Protein AF-A0A2S4ICV4-F1 (afdb_monomer)

Nearest PDB structures (foldseek):
  8fjp-assembly1_A  TM=3.436E-01  e=1.333E-06  Aedes aegypti
  2fkj-assembly1_B  TM=2.609E-01  e=1.027E-02  Borreliella burgdorferi
  3cka-assembly1_A  TM=2.785E-01  e=6.615E-02  Borreliella burgdorferi
  5z1o-assembly1_B  TM=2.534E-01  e=5.664E-02  Borreliella burgdorferi

Organism: NCBI:txid129138

Mean predicted aligned error: 11.97 Å

Secondary structure (DSSP, 8-state):
---EEE--SSSEEEEES--SSEEEEE-HHHHHTT-EEEEEEEPP------------S------------EEEEEEE--TT---SS-EEEEEEEEEETTEE-TTPEEEEE--PPPPPPPPSSTT---TTTGGG--SS-TT---SSEE-TTT--EEEEEEEEEEESGGGTS-EEEEEEEEETT--STTSSSTTEEE---EEETTTTEEE-TTS-EEEPPHHHHHHHHTTPPEE-SS-EEEEEE-TT---SS---EEEEEEE-TTS-EEEEEPPEE--PPTTHHHHHHHHHHHHHHHHHHHHHHHHTSPP---SS-----S---S-------TTTHHHHHHHHHHHHHHHHHHHHHHHHHHHHHHHHHHHTS---EEEEEEEE-TTS-EEEEEEEEETTEEEEEEEEETTEEEEEEEEPPPPPS-S-PEEEEEEEESTTSTT-EEEEEEEETTEEEEEEEEETT--EEEEEEEEEEEETTTEEEEEEEEETTS-EEEEEEEEEEEPPPTTS--PPPEEEEEEEEEE-STTPPPEEEEEEE-SS-TT-TT-SS--SSGGGHHHHH-TT-EEEEEEE-TT--EEEEEEETT--EEEEEEE-TTS-EEEEEEEES-S-TTSTTTT-EEEEEEEEE----------

Foldseek 3Di:
DPFDFDPPDDQKTKTWDDDPAKDWDFDPVLVVQPKDWQDKAKDPFDPDPDDDDDDPDDDDDDDDDDGITIMMIGMDHDPPDADPDWAFGTWMAGDDPVDDRPDTDTDTDDDDADDFDFDQALQQDFQLPQVPDDPDDPLLDPDFDASFFFQWTKDKDWDDWDAFDVNPWDIATFMWIFGLSHTCQALQFGRIDGQFWKAWFLQCWIQHSSRDIDHQDPVNLVCLVVQHWDDDPFWIKHFDADPPQDDLQGSGTAWIWTQGPQRKIFIWGFAAEDQDFVVVVVLVVLLVVLVVQVVVVVVVLVVLADDLDDDDDDPPPDDDDDDDDDDDDPPPCSVVVNVVSRVVSCVCCVPVVCVRNVVSVVVSSSSSHRTGMTTTQWIGGSSGWIKGWHWYADSSHIYTQFIDTPPFTQKGKDWDDDDNRPQADWTKIKIWGRPPDPQIKIWIFTATSRHGQKIWIGRPVRHTDWMKGWDWGQANGSSIGTAWIAIPLGKIKGFDKDHQQADAAPQPPPGRGHIRTQKIWIDGDPPDRIKIKGKDWDCQHLQGHPQPDHDPDSVCQLVGSFQPAKIKMWIQIPQRWIWIWMAGSVRATAKIKIAGPQRKIKIKGWDADDRHPVDPRPSPTPDIDMDIDDHPDPPPPPD

Sequence (639 aa):
MPIFGDLSSGNQLIVYGGPSEPLFALSLQALAIRIRVLSISSLPEYRSKVFEWQRYEMDYHSVQVGVKTGIAIDLYVPDDVVFNEPFNIGRIGHVSSDSLWPSGRALTMSFLKEKLTIPDSPLCADYGNTYRSEVFDVSGQNTTGVDPRTGLFNAHYSLALLMGLDGKGPLCDLTLHYSALRANEAGLGDGWAFNFSSYETRSRLITLSTGQTIELTPADITNLRNNAVVNNRNCLISATFLAGKATQFTDGFKTLTLEFPSGAKEVLSLPAGDNEEPYAATVKSILTRLNEAKTQINAAKAQDKPERNSTAGIVFEVFAWAVWPFGVATTTKNSVSYSNAKDKWNERWAEKLPQLMEPIDKDIAFWQRESSQLLPTTITSAAGGSLQFKWERRKGQFLLTNVSSSNKTLLAGSYDEPADVDGNKVNTVTLNVWPGTDEAYNVTLHLQNYLLKSIERSEASGAPLQKVLYGYSGDPTLARVLTSIEESDGSLEVVFYERAAMNFPSGLVDKPPLPRVARHIVQPGADQASLITHWAYSSNNYLGANSTQEFSRLDDAAVKSGDAYEYDSTATETDCIVITRTWNGLHLQVKEQETAPSGVGKTTQWSFASADPALPLFGLVTRIDTTYQEPELAKESTK

Radius of gyration: 31.04 Å; Cα contacts (8 Å, |Δi|>4): 1306; chains: 1; bounding box: 92×81×94 Å

pLDDT: mean 78.13, std 19.19, range [21.31, 97.94]

Structure (mmCIF, N/CA/C/O backbone):
data_AF-A0A2S4ICV4-F1
#
_entry.id   AF-A0A2S4ICV4-F1
#
loop_
_atom_site.group_PDB
_atom_site.id
_atom_site.type_symbol
_atom_site.label_atom_id
_atom_site.label_alt_id
_atom_site.label_comp_id
_atom_site.label_asym_id
_atom_site.label_entity_id
_atom_site.label_seq_id
_atom_site.pdbx_PDB_ins_code
_atom_site.Cartn_x
_atom_site.Cartn_y
_atom_site.Cartn_z
_atom_site.occupancy
_atom_site.B_iso_or_equiv
_atom_site.auth_seq_id
_atom_site.auth_comp_id
_atom_site.auth_asym_id
_atom_site.auth_atom_id
_atom_site.pdbx_PDB_model_num
ATOM 1 N N . MET A 1 1 ? 13.782 -31.226 -36.258 1.00 33.09 1 MET A N 1
ATOM 2 C CA . MET A 1 1 ? 14.907 -30.793 -35.395 1.00 33.09 1 MET A CA 1
ATOM 3 C C . MET A 1 1 ? 14.699 -31.370 -34.001 1.00 33.09 1 MET A C 1
ATOM 5 O O . MET A 1 1 ? 13.551 -31.681 -33.692 1.00 33.09 1 MET A O 1
ATOM 9 N N . PRO A 1 2 ? 15.736 -31.576 -33.169 1.00 31.81 2 PRO A N 1
ATOM 10 C CA . PRO A 1 2 ? 15.496 -32.015 -31.805 1.00 31.81 2 PRO A CA 1
ATOM 11 C C . PRO A 1 2 ? 14.768 -30.888 -31.072 1.00 31.81 2 PRO A C 1
ATOM 13 O O . PRO A 1 2 ? 15.274 -29.772 -30.975 1.00 31.81 2 PRO A O 1
ATOM 16 N N . ILE A 1 3 ? 13.556 -31.189 -30.613 1.00 39.47 3 ILE A N 1
ATOM 17 C CA . ILE A 1 3 ? 12.795 -30.307 -29.738 1.00 39.47 3 ILE A CA 1
ATOM 18 C C . ILE A 1 3 ? 13.541 -30.286 -28.405 1.00 39.47 3 ILE A C 1
ATOM 20 O O . ILE A 1 3 ? 13.584 -31.302 -27.704 1.00 39.47 3 ILE A O 1
ATOM 24 N N . PHE A 1 4 ? 14.179 -29.166 -28.094 1.00 39.56 4 PHE A N 1
ATOM 25 C CA . PHE A 1 4 ? 14.732 -28.907 -26.772 1.00 39.56 4 PHE A CA 1
ATOM 26 C C . PHE A 1 4 ? 13.713 -28.032 -26.048 1.00 39.56 4 PHE A C 1
ATOM 28 O O . PHE A 1 4 ? 13.434 -26.919 -26.493 1.00 39.56 4 PHE A O 1
ATOM 35 N N . GLY A 1 5 ? 13.095 -28.592 -25.009 1.00 37.59 5 GLY A N 1
ATOM 36 C CA . GLY A 1 5 ? 12.413 -27.804 -23.996 1.00 37.59 5 GLY A CA 1
ATOM 37 C C . GLY A 1 5 ? 13.462 -27.473 -22.952 1.00 37.59 5 GLY A C 1
ATOM 38 O O . GLY A 1 5 ? 13.907 -28.391 -22.269 1.00 37.59 5 GLY A O 1
ATOM 39 N N . ASP A 1 6 ? 13.912 -26.226 -22.903 1.00 38.75 6 ASP A N 1
ATOM 40 C CA . ASP A 1 6 ? 14.817 -25.763 -21.853 1.00 38.75 6 ASP A CA 1
ATOM 41 C C . ASP A 1 6 ? 14.045 -24.736 -21.026 1.00 38.75 6 ASP A C 1
ATOM 43 O O . ASP A 1 6 ? 13.480 -23.786 -21.575 1.00 38.75 6 ASP A O 1
ATOM 47 N N . LEU A 1 7 ? 13.938 -24.971 -19.719 1.00 41.53 7 LEU A N 1
ATOM 48 C CA . LEU A 1 7 ? 13.326 -24.020 -18.796 1.00 41.53 7 LEU A CA 1
ATOM 49 C C . LEU A 1 7 ? 14.340 -22.900 -18.579 1.00 41.53 7 LEU A C 1
ATOM 51 O O . LEU A 1 7 ? 15.244 -23.021 -17.752 1.00 41.53 7 LEU A O 1
ATOM 55 N N . SER A 1 8 ? 14.200 -21.796 -19.306 1.00 33.31 8 SER A N 1
ATOM 56 C CA . SER A 1 8 ? 14.873 -20.559 -18.925 1.00 33.31 8 SER A CA 1
ATOM 57 C C . SER A 1 8 ? 14.176 -20.014 -17.675 1.00 33.31 8 SER A C 1
ATOM 59 O O . SER A 1 8 ? 13.219 -19.261 -17.786 1.00 33.31 8 SER A O 1
ATOM 61 N N . SER A 1 9 ? 14.602 -20.474 -16.494 1.00 38.47 9 SER A N 1
ATOM 62 C CA . SER A 1 9 ? 14.287 -19.916 -15.166 1.00 38.47 9 SER A CA 1
ATOM 63 C C . SER A 1 9 ? 12.861 -19.355 -14.980 1.00 38.47 9 SER A C 1
ATOM 65 O O . SER A 1 9 ? 12.624 -18.172 -15.212 1.00 38.47 9 SER A O 1
ATOM 67 N N . GLY A 1 10 ? 11.931 -20.166 -14.464 1.00 55.06 10 GLY A N 1
ATOM 68 C CA . GLY A 1 10 ? 10.618 -19.699 -13.995 1.00 55.06 10 GLY A CA 1
ATOM 69 C C . GLY A 1 10 ? 9.423 -20.319 -14.723 1.00 55.06 10 GLY A C 1
ATOM 70 O O . GLY A 1 10 ? 9.547 -21.337 -15.396 1.00 55.06 10 GLY A O 1
ATOM 71 N N . ASN A 1 11 ? 8.256 -19.693 -14.555 1.00 61.56 11 ASN A N 1
ATOM 72 C CA . ASN A 1 11 ? 6.924 -20.083 -15.049 1.00 61.56 11 ASN A CA 1
ATOM 73 C C . ASN A 1 11 ? 6.766 -20.086 -16.594 1.00 61.56 11 ASN A C 1
ATOM 75 O O . ASN A 1 11 ? 5.649 -20.016 -17.103 1.00 61.56 11 ASN A O 1
ATOM 79 N N . GLN A 1 12 ? 7.860 -20.136 -17.358 1.00 65.31 12 GLN A N 1
ATOM 80 C CA . GLN A 1 12 ? 7.856 -20.087 -18.819 1.00 65.31 12 GLN A CA 1
ATOM 81 C C . GLN A 1 12 ? 8.604 -21.289 -19.403 1.00 65.31 12 GLN A C 1
ATOM 83 O O . GLN A 1 12 ? 9.753 -21.565 -19.058 1.00 65.31 12 GLN A O 1
ATOM 88 N N . LEU A 1 13 ? 7.950 -21.995 -20.322 1.00 67.12 13 LEU A N 1
ATOM 89 C CA . LEU A 1 13 ? 8.511 -23.119 -21.058 1.00 67.12 13 LEU A CA 1
ATOM 90 C C . LEU A 1 13 ? 8.866 -22.677 -22.481 1.00 67.12 13 LEU A C 1
ATOM 92 O O . LEU A 1 13 ? 7.983 -22.300 -23.252 1.00 67.12 13 LEU A O 1
ATOM 96 N N . ILE A 1 14 ? 10.145 -22.769 -22.849 1.00 65.62 14 ILE A N 1
ATOM 97 C CA . ILE A 1 14 ? 10.605 -22.460 -24.206 1.00 65.62 14 ILE A CA 1
ATOM 98 C C . ILE A 1 14 ? 10.778 -23.750 -25.000 1.00 65.62 14 ILE A C 1
ATOM 100 O O . ILE A 1 14 ? 11.496 -24.656 -24.579 1.00 65.62 14 ILE A O 1
ATOM 104 N N . VAL A 1 15 ? 10.151 -23.819 -26.175 1.00 64.00 15 VAL A N 1
ATOM 105 C CA . VAL A 1 15 ? 10.207 -24.982 -27.062 1.00 64.00 15 VAL A CA 1
ATOM 106 C C . VAL A 1 15 ? 10.814 -24.595 -28.410 1.00 64.00 15 VAL A C 1
ATOM 108 O O . VAL A 1 15 ? 10.199 -23.888 -29.208 1.00 64.00 15 VAL A O 1
ATOM 111 N N . TYR A 1 16 ? 12.023 -25.090 -28.687 1.00 63.97 16 TYR A N 1
ATOM 112 C CA . TYR A 1 16 ? 12.745 -24.814 -29.935 1.00 63.97 16 TYR A CA 1
ATOM 113 C C . TYR A 1 16 ? 12.466 -25.846 -31.036 1.00 63.97 16 TYR A C 1
ATOM 115 O O . TYR A 1 16 ? 12.343 -27.040 -30.759 1.00 63.97 16 TYR A O 1
ATOM 123 N N . GLY A 1 17 ? 12.480 -25.404 -32.300 1.00 55.94 17 GLY A N 1
ATOM 124 C CA . GLY A 1 17 ? 12.509 -26.293 -33.470 1.00 55.94 17 GLY A CA 1
ATOM 125 C C . GLY A 1 17 ? 11.209 -27.067 -33.710 1.00 55.94 17 GLY A C 1
ATOM 126 O O . GLY A 1 17 ? 11.257 -28.211 -34.175 1.00 55.94 17 GLY A O 1
ATOM 127 N N . GLY A 1 18 ? 10.077 -26.459 -33.344 1.00 52.94 18 GLY A N 1
ATOM 128 C CA . GLY A 1 18 ? 8.736 -27.017 -33.486 1.00 52.94 18 GLY A CA 1
ATOM 129 C C . GLY A 1 18 ? 8.166 -26.960 -34.916 1.00 52.94 18 GLY A C 1
ATOM 130 O O . GLY A 1 18 ? 8.760 -26.341 -35.798 1.00 52.94 18 GLY A O 1
ATOM 131 N N . PRO A 1 19 ? 7.026 -27.631 -35.157 1.00 49.84 19 PRO A N 1
ATOM 132 C CA . PRO A 1 19 ? 6.242 -27.519 -36.397 1.00 49.84 19 PRO A CA 1
ATOM 133 C C . PRO A 1 19 ? 5.805 -26.067 -36.673 1.00 49.84 19 PRO A C 1
ATOM 135 O O . PRO A 1 19 ? 5.762 -25.256 -35.752 1.00 49.84 19 PRO A O 1
ATOM 138 N N . SER A 1 20 ? 5.421 -25.755 -37.917 1.00 51.78 20 SER A N 1
ATOM 139 C CA . SER A 1 20 ? 4.885 -24.434 -38.300 1.00 51.78 20 SER A CA 1
ATOM 140 C C . SER A 1 20 ? 3.611 -24.045 -37.535 1.00 51.78 20 SER A C 1
ATOM 142 O O . SER A 1 20 ? 3.359 -22.860 -37.360 1.00 51.78 20 SER A O 1
ATOM 144 N N . GLU A 1 21 ? 2.854 -25.034 -37.044 1.00 57.88 21 GLU A N 1
ATOM 145 C CA . GLU A 1 21 ? 1.652 -24.872 -36.215 1.00 57.88 21 GLU A CA 1
ATOM 146 C C . GLU A 1 21 ? 1.710 -25.832 -35.009 1.00 57.88 21 GLU A C 1
ATOM 148 O O . GLU A 1 21 ? 1.267 -26.987 -35.089 1.00 57.88 21 GLU A O 1
ATOM 153 N N . PRO A 1 22 ? 2.337 -25.423 -33.894 1.00 61.38 22 PRO A N 1
ATOM 154 C CA . PRO A 1 22 ? 2.427 -26.255 -32.703 1.00 61.38 22 PRO A CA 1
ATOM 155 C C . PRO A 1 22 ? 1.097 -26.277 -31.947 1.00 61.38 22 PRO A C 1
ATOM 157 O O . PRO A 1 22 ? 0.496 -25.237 -31.697 1.00 61.38 22 PRO A O 1
ATOM 160 N N . LEU A 1 23 ? 0.672 -27.468 -31.522 1.00 65.19 23 LEU A N 1
ATOM 161 C CA . LEU A 1 23 ? -0.484 -27.645 -30.644 1.00 65.19 23 LEU A CA 1
ATOM 162 C C . LEU A 1 23 ? -0.009 -28.173 -29.289 1.00 65.19 23 LEU A C 1
ATOM 164 O O . LEU A 1 23 ? 0.648 -29.213 -29.218 1.00 65.19 23 LEU A O 1
ATOM 168 N N . PHE A 1 24 ? -0.334 -27.454 -28.218 1.00 75.12 24 PHE A N 1
ATOM 169 C CA . PHE A 1 24 ? -0.009 -27.826 -26.844 1.00 75.12 24 PHE A CA 1
ATOM 170 C C . PHE A 1 24 ? -1.275 -28.231 -26.091 1.00 75.12 24 PHE A C 1
ATOM 172 O O . PHE A 1 24 ? -2.310 -27.584 -26.221 1.00 75.12 24 PHE A O 1
ATOM 179 N N . ALA A 1 25 ? -1.180 -29.289 -25.289 1.00 75.06 25 ALA A N 1
ATOM 180 C CA . ALA A 1 25 ? -2.233 -29.671 -24.358 1.00 75.06 25 ALA A CA 1
ATOM 181 C C . ALA A 1 25 ? -1.633 -30.025 -22.996 1.00 75.06 25 ALA A C 1
ATOM 183 O O . ALA A 1 25 ? -0.670 -30.798 -22.914 1.00 75.06 25 ALA A O 1
ATOM 184 N N . LEU A 1 26 ? -2.235 -29.487 -21.934 1.00 82.25 26 LEU A N 1
ATOM 185 C CA . LEU A 1 26 ? -1.920 -29.872 -20.562 1.00 82.25 26 LEU A CA 1
ATOM 186 C C . LEU A 1 26 ? -2.296 -31.337 -20.313 1.00 82.25 26 LEU A C 1
ATOM 188 O O . LEU A 1 26 ? -3.261 -31.864 -20.869 1.00 82.25 26 LEU A O 1
ATOM 192 N N . SER A 1 27 ? -1.526 -32.007 -19.460 1.00 84.12 27 SER A N 1
ATOM 193 C CA . SER A 1 27 ? -1.881 -33.333 -18.966 1.00 84.12 27 SER A CA 1
ATOM 194 C C . SER A 1 27 ? -3.074 -33.224 -18.008 1.00 84.12 27 SER A C 1
ATOM 196 O O . SER A 1 27 ? -3.246 -32.220 -17.317 1.00 84.12 27 SER A O 1
ATOM 198 N N . LEU A 1 28 ? -3.888 -34.282 -17.908 1.00 83.81 28 LEU A N 1
ATOM 199 C CA . LEU A 1 28 ? -4.980 -34.326 -16.921 1.00 83.81 28 LEU A CA 1
ATOM 200 C C . LEU A 1 28 ? -4.462 -34.168 -15.482 1.00 83.81 28 LEU A C 1
ATOM 202 O O . LEU A 1 28 ? -5.154 -33.617 -14.636 1.00 83.81 28 LEU A O 1
ATOM 206 N N . GLN A 1 29 ? -3.234 -34.621 -15.217 1.00 86.81 29 GLN A N 1
ATOM 207 C CA . GLN A 1 29 ? -2.574 -34.466 -13.922 1.00 86.81 29 GLN A CA 1
ATOM 208 C C . GLN A 1 29 ? -2.231 -33.000 -13.643 1.00 86.81 29 GLN A C 1
ATOM 210 O O . GLN A 1 29 ? -2.453 -32.543 -12.529 1.00 86.81 29 GLN A O 1
ATOM 215 N N . ALA A 1 30 ? -1.730 -32.266 -14.643 1.00 83.62 30 ALA A N 1
ATOM 216 C CA . ALA A 1 30 ? -1.435 -30.838 -14.534 1.00 83.62 30 ALA A CA 1
ATOM 217 C C . ALA A 1 30 ? -2.708 -30.022 -14.264 1.00 83.62 30 ALA A C 1
ATOM 219 O O . ALA A 1 30 ? -2.727 -29.186 -13.363 1.00 83.62 30 ALA A O 1
ATOM 220 N N . LEU A 1 31 ? -3.793 -30.328 -14.983 1.00 84.25 31 LEU A N 1
ATOM 221 C CA . LEU A 1 31 ? -5.103 -29.708 -14.763 1.00 84.25 31 LEU A CA 1
ATOM 222 C C . LEU A 1 31 ? -5.652 -30.009 -13.360 1.00 84.25 31 LEU A C 1
ATOM 224 O O . LEU A 1 31 ? -6.159 -29.112 -12.693 1.00 84.25 31 LEU A O 1
ATOM 228 N N . ALA A 1 32 ? -5.511 -31.252 -12.884 1.00 85.88 32 ALA A N 1
ATOM 229 C CA . ALA A 1 32 ? -5.991 -31.665 -11.563 1.00 85.88 32 ALA A CA 1
ATOM 230 C C . ALA A 1 32 ? -5.298 -30.932 -10.401 1.00 85.88 32 ALA A C 1
ATOM 232 O O . ALA A 1 32 ? -5.892 -30.782 -9.337 1.00 85.88 32 ALA A O 1
ATOM 233 N N . ILE A 1 33 ? -4.068 -30.451 -10.604 1.00 87.12 33 ILE A N 1
ATOM 234 C CA . ILE A 1 33 ? -3.326 -29.629 -9.635 1.00 87.12 33 ILE A CA 1
ATOM 235 C C . ILE A 1 33 ? -3.359 -28.133 -9.987 1.00 87.12 33 ILE A C 1
ATOM 237 O O . ILE A 1 33 ? -2.507 -27.376 -9.534 1.00 87.12 33 ILE A O 1
ATOM 241 N N . ARG A 1 34 ? -4.351 -27.707 -10.782 1.00 88.88 34 ARG A N 1
ATOM 242 C CA . ARG A 1 34 ? -4.640 -26.305 -11.133 1.00 88.88 34 ARG A CA 1
ATOM 243 C C . ARG A 1 34 ? -3.537 -25.580 -11.922 1.00 88.88 34 ARG A C 1
ATOM 245 O O . ARG A 1 34 ? -3.494 -24.353 -11.914 1.00 88.88 34 ARG A O 1
ATOM 252 N N . ILE A 1 35 ? -2.676 -26.295 -12.652 1.00 86.38 35 ILE A N 1
ATOM 253 C CA . ILE A 1 35 ? -1.784 -25.648 -13.631 1.00 86.38 35 ILE A CA 1
ATOM 254 C C . ILE A 1 35 ? -2.624 -25.119 -14.791 1.00 86.38 35 ILE A C 1
ATOM 256 O O . ILE A 1 35 ? -3.477 -25.836 -15.319 1.00 86.38 35 ILE A O 1
ATOM 260 N N . ARG A 1 36 ? -2.347 -23.887 -15.223 1.00 86.12 36 ARG A N 1
ATOM 261 C CA . ARG A 1 36 ? -3.052 -23.243 -16.341 1.00 86.12 36 ARG A CA 1
ATOM 262 C C . ARG A 1 36 ? -2.079 -22.711 -17.380 1.00 86.12 36 ARG A C 1
ATOM 264 O O . ARG A 1 36 ? -0.957 -22.335 -17.051 1.00 86.12 36 ARG A O 1
ATOM 271 N N . VAL A 1 37 ? -2.515 -22.672 -18.636 1.00 83.56 37 VAL A N 1
ATOM 272 C CA . VAL A 1 37 ? -1.793 -21.964 -19.701 1.00 83.56 37 VAL A CA 1
ATOM 273 C C . VAL A 1 37 ? -2.223 -20.510 -19.669 1.00 83.56 37 VAL A C 1
ATOM 275 O O . VAL A 1 37 ? -3.411 -20.227 -19.786 1.00 83.56 37 VAL A O 1
ATOM 278 N N . LEU A 1 38 ? -1.264 -19.605 -19.506 1.00 80.19 38 LEU A N 1
ATOM 279 C CA . LEU A 1 38 ? -1.507 -18.165 -19.472 1.00 80.19 38 LEU A CA 1
ATOM 280 C C . LEU A 1 38 ? -1.457 -17.566 -20.875 1.00 80.19 38 LEU A C 1
ATOM 282 O O . LEU A 1 38 ? -2.344 -16.806 -21.265 1.00 80.19 38 LEU A O 1
ATOM 286 N N . SER A 1 39 ? -0.418 -17.928 -21.630 1.00 74.25 39 SER A N 1
ATOM 287 C CA . SER A 1 39 ? -0.190 -17.459 -22.993 1.00 74.25 39 SER A CA 1
ATOM 288 C C . SER A 1 39 ? 0.642 -18.464 -23.796 1.00 74.25 39 SER A C 1
ATOM 290 O O . SER A 1 39 ? 1.400 -19.259 -23.230 1.00 74.25 39 SER A O 1
ATOM 292 N N . ILE A 1 40 ? 0.512 -18.413 -25.123 1.00 71.69 40 ILE A N 1
ATOM 293 C CA . ILE A 1 40 ? 1.417 -19.075 -26.067 1.00 71.69 40 ILE A CA 1
ATOM 294 C C . ILE A 1 40 ? 1.833 -18.024 -27.094 1.00 71.69 40 ILE A C 1
ATOM 296 O O . ILE A 1 40 ? 0.977 -17.426 -27.743 1.00 71.69 40 ILE A O 1
ATOM 300 N N . SER A 1 41 ? 3.135 -17.800 -27.251 1.00 65.75 41 SER A N 1
ATOM 301 C CA . SER A 1 41 ? 3.683 -16.805 -28.178 1.00 65.75 41 SER A CA 1
ATOM 302 C C . SER A 1 41 ? 4.798 -17.388 -29.045 1.00 65.75 41 SER A C 1
ATOM 304 O O . SER A 1 41 ? 5.518 -18.304 -28.640 1.00 65.75 41 SER A O 1
ATOM 306 N N . SER A 1 42 ? 4.947 -16.872 -30.266 1.00 62.69 42 SER A N 1
ATOM 307 C CA . SER A 1 42 ? 6.099 -17.179 -31.119 1.00 62.69 42 SER A CA 1
ATOM 308 C C . SER A 1 42 ? 7.331 -16.425 -30.625 1.00 62.69 42 SER A C 1
ATOM 310 O O . SER A 1 42 ? 7.259 -15.220 -30.389 1.00 62.69 42 SER A O 1
ATOM 312 N N . LEU A 1 43 ? 8.477 -17.098 -30.530 1.00 58.06 43 LEU A N 1
ATOM 313 C CA . LEU A 1 43 ? 9.744 -16.423 -30.253 1.00 58.06 43 LEU A CA 1
ATOM 314 C C . LEU A 1 43 ? 10.160 -15.586 -31.478 1.00 58.06 43 LEU A C 1
ATOM 316 O O . LEU A 1 43 ? 10.144 -16.122 -32.592 1.00 58.06 43 LEU A O 1
ATOM 320 N N . PRO A 1 44 ? 10.573 -14.314 -31.308 1.00 46.16 44 PRO A N 1
ATOM 321 C CA . PRO A 1 44 ? 11.185 -13.542 -32.388 1.00 46.16 44 PRO A CA 1
ATOM 322 C C . PRO A 1 44 ? 12.442 -14.239 -32.936 1.00 46.16 44 PRO A C 1
ATOM 324 O O . PRO A 1 44 ? 13.078 -15.021 -32.224 1.00 46.16 44 PRO A O 1
ATOM 327 N N . GLU A 1 45 ? 12.850 -13.919 -34.172 1.00 41.00 45 GLU A N 1
ATOM 328 C CA . GLU A 1 45 ? 14.162 -14.306 -34.714 1.00 41.00 45 GLU A CA 1
ATOM 329 C C . GLU A 1 45 ? 15.285 -13.805 -33.786 1.00 41.00 45 GLU A C 1
ATOM 331 O O . GLU A 1 45 ? 15.731 -12.661 -33.862 1.00 41.00 45 GLU A O 1
ATOM 336 N N . TYR A 1 46 ? 15.757 -14.662 -32.881 1.00 36.78 46 TYR A N 1
ATOM 337 C CA . TYR A 1 46 ? 16.830 -14.326 -31.952 1.00 36.78 46 TYR A CA 1
ATOM 338 C C . TYR A 1 46 ? 18.160 -14.222 -32.720 1.00 36.78 46 TYR A C 1
ATOM 340 O O . TYR A 1 46 ? 18.882 -15.205 -32.898 1.00 36.78 46 TYR A O 1
ATOM 348 N N . ARG A 1 47 ? 18.528 -13.014 -33.169 1.00 28.08 47 ARG A N 1
ATOM 349 C CA . ARG A 1 47 ? 19.941 -12.667 -33.378 1.00 28.08 47 ARG A CA 1
ATOM 350 C C . ARG A 1 47 ? 20.536 -12.365 -32.008 1.00 28.08 47 ARG A C 1
ATOM 352 O O . ARG A 1 47 ? 20.217 -11.354 -31.398 1.00 28.08 47 ARG A O 1
ATOM 359 N N . SER A 1 48 ? 21.366 -13.285 -31.529 1.00 26.28 48 SER A N 1
ATOM 360 C CA . SER A 1 48 ? 22.150 -13.230 -30.291 1.00 26.28 48 SER A CA 1
ATOM 361 C C . SER A 1 48 ? 22.449 -11.814 -29.755 1.00 26.28 48 SER A C 1
ATOM 363 O O . SER A 1 48 ? 23.427 -11.180 -30.153 1.00 26.28 48 SER A O 1
ATOM 365 N N . LYS A 1 49 ? 21.668 -11.365 -28.773 1.00 23.58 49 LYS A N 1
ATOM 366 C CA . LYS A 1 49 ? 22.160 -10.571 -27.643 1.00 23.58 49 LYS A CA 1
ATOM 367 C C . LYS A 1 49 ? 21.715 -11.303 -26.386 1.00 23.58 49 LYS A C 1
ATOM 369 O O . LYS A 1 49 ? 20.584 -11.177 -25.934 1.00 23.58 49 LYS A O 1
ATOM 374 N N . VAL A 1 50 ? 22.590 -12.190 -25.929 1.00 27.67 50 VAL A N 1
ATOM 375 C CA . VAL A 1 50 ? 22.448 -12.894 -24.657 1.00 27.67 50 VAL A CA 1
ATOM 376 C C . VAL A 1 50 ? 22.501 -11.837 -23.557 1.00 27.67 50 VAL A C 1
ATOM 378 O O . VAL A 1 50 ? 23.466 -11.081 -23.485 1.00 27.67 50 VAL A O 1
ATOM 381 N N . PHE A 1 51 ? 21.450 -11.771 -22.742 1.00 28.02 51 PHE A N 1
ATOM 382 C CA . PHE A 1 51 ? 21.488 -11.107 -21.447 1.00 28.02 51 PHE A CA 1
ATOM 383 C C . PHE A 1 51 ? 22.464 -11.889 -20.559 1.00 28.02 51 PHE A C 1
ATOM 385 O O . PHE A 1 51 ? 22.222 -13.055 -20.242 1.00 28.02 51 PHE A O 1
ATOM 392 N N . GLU A 1 52 ? 23.590 -11.270 -20.208 1.00 22.84 52 GLU A N 1
ATOM 393 C CA . GLU A 1 52 ? 24.483 -11.759 -19.160 1.00 22.84 52 GLU A CA 1
ATOM 394 C C . GLU A 1 52 ? 23.764 -11.639 -17.812 1.00 22.84 52 GLU A C 1
ATOM 396 O O . GLU A 1 52 ? 23.738 -10.575 -17.203 1.00 22.84 52 GLU A O 1
ATOM 401 N N . TRP A 1 53 ? 23.190 -12.737 -17.322 1.00 28.05 53 TRP A N 1
ATOM 402 C CA . TRP A 1 53 ? 22.987 -12.904 -15.887 1.00 28.05 53 TRP A CA 1
ATOM 403 C C . TRP A 1 53 ? 24.196 -13.656 -15.341 1.00 28.05 53 TRP A C 1
ATOM 405 O O . TRP A 1 53 ? 24.413 -14.827 -15.659 1.00 28.05 53 TRP A O 1
ATOM 415 N N . GLN A 1 54 ? 25.014 -12.954 -14.554 1.00 23.36 54 GLN A N 1
ATOM 416 C CA . GLN A 1 54 ? 26.153 -13.524 -13.843 1.00 23.36 54 GLN A CA 1
ATOM 417 C C . GLN A 1 54 ? 25.671 -14.648 -12.918 1.00 23.36 54 GLN A C 1
ATOM 419 O O . GLN A 1 54 ? 25.072 -14.410 -11.872 1.00 23.36 54 GLN A O 1
ATOM 424 N N . ARG A 1 55 ? 25.957 -15.892 -13.307 1.00 25.80 55 ARG A N 1
ATOM 425 C CA . ARG A 1 55 ? 25.912 -17.056 -12.426 1.00 25.80 55 ARG A CA 1
ATOM 426 C C . ARG A 1 55 ? 27.343 -17.327 -11.982 1.00 25.80 55 ARG A C 1
ATOM 428 O O . ARG A 1 55 ? 28.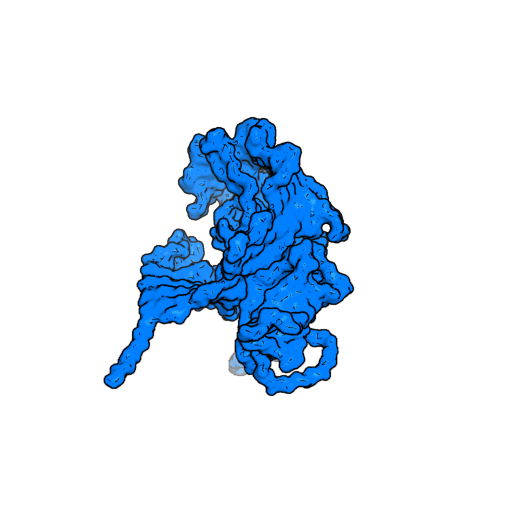200 -17.622 -12.814 1.00 25.80 55 ARG A O 1
ATOM 435 N N . TYR A 1 56 ? 27.602 -17.200 -10.685 1.00 25.78 56 TYR A N 1
ATOM 436 C CA . TYR A 1 56 ? 28.806 -17.766 -10.091 1.00 25.78 56 TYR A CA 1
ATOM 437 C C . TYR A 1 56 ? 28.813 -19.284 -10.354 1.00 25.78 56 TYR A C 1
ATOM 439 O O . TYR A 1 56 ? 27.849 -19.969 -10.028 1.00 25.78 56 TYR A O 1
ATOM 447 N N . GLU A 1 57 ? 29.905 -19.738 -10.977 1.00 27.41 57 GLU A N 1
ATOM 448 C CA . GLU A 1 57 ? 30.418 -21.114 -11.082 1.00 27.41 57 GLU A CA 1
ATOM 449 C C . GLU A 1 57 ? 29.522 -22.186 -11.749 1.00 27.41 57 GLU A C 1
ATOM 451 O O . GLU A 1 57 ? 28.655 -22.789 -11.127 1.00 27.41 57 GLU A O 1
ATOM 456 N N . MET A 1 58 ? 29.794 -22.492 -13.027 1.00 22.23 58 MET A N 1
ATOM 457 C CA . MET A 1 58 ? 30.469 -23.727 -13.499 1.00 22.23 58 MET A CA 1
ATOM 458 C C . MET A 1 58 ? 30.214 -23.978 -15.004 1.00 22.23 58 MET A C 1
ATOM 460 O O . MET A 1 58 ? 29.084 -23.938 -15.480 1.00 22.23 58 MET A O 1
ATOM 464 N N . ASP A 1 59 ? 31.318 -24.255 -15.705 1.00 22.77 59 ASP A N 1
ATOM 465 C CA . ASP A 1 59 ? 31.519 -24.979 -16.969 1.00 22.77 59 ASP A CA 1
ATOM 466 C C . ASP A 1 59 ? 30.795 -24.568 -18.271 1.00 22.77 59 ASP A C 1
ATOM 468 O O . ASP A 1 59 ? 29.631 -24.852 -18.545 1.00 22.77 59 ASP A O 1
ATOM 472 N N . TYR A 1 60 ? 31.612 -23.984 -19.156 1.00 21.67 60 TYR A N 1
ATOM 473 C CA . TYR A 1 60 ? 31.344 -23.646 -20.552 1.00 21.67 60 TYR A CA 1
ATOM 474 C C . TYR A 1 60 ? 31.140 -24.879 -21.435 1.00 21.67 60 TYR A C 1
ATOM 476 O O . TYR A 1 60 ? 32.039 -25.712 -21.529 1.00 21.67 60 TYR A O 1
ATOM 484 N N . HIS A 1 61 ? 30.063 -24.903 -22.224 1.00 21.88 61 HIS A N 1
ATOM 485 C CA . HIS A 1 61 ? 30.038 -25.535 -23.549 1.00 21.88 61 HIS A CA 1
ATOM 486 C C . HIS A 1 61 ? 29.539 -24.513 -24.584 1.00 21.88 61 HIS A C 1
ATOM 488 O O . HIS A 1 61 ? 28.554 -23.807 -24.372 1.00 21.88 61 HIS A O 1
ATOM 494 N N . SER A 1 62 ? 30.267 -24.399 -25.694 1.00 21.31 62 SER A N 1
ATOM 495 C CA . SER A 1 62 ? 30.012 -23.459 -26.786 1.00 21.31 62 SER A CA 1
ATOM 496 C C . SER A 1 62 ? 28.724 -23.800 -27.546 1.00 21.31 62 SER A C 1
ATOM 498 O O . SER A 1 62 ? 28.488 -24.949 -27.917 1.00 21.31 62 SER A O 1
ATOM 500 N N . VAL A 1 63 ? 27.889 -22.792 -27.821 1.00 23.34 63 VAL A N 1
ATOM 501 C CA . VAL A 1 63 ? 26.661 -22.945 -28.617 1.00 23.34 63 VAL A CA 1
ATOM 502 C C . VAL A 1 63 ? 26.881 -22.343 -30.004 1.00 23.34 63 VAL A C 1
ATOM 504 O O . VAL A 1 63 ? 27.162 -21.154 -30.143 1.00 23.34 63 VAL A O 1
ATOM 507 N N . GLN A 1 64 ? 26.756 -23.176 -31.041 1.00 23.92 64 GLN A N 1
ATOM 508 C CA . GLN A 1 64 ? 26.728 -22.727 -32.433 1.00 23.92 64 GLN A CA 1
ATOM 509 C C . GLN A 1 64 ? 25.513 -21.825 -32.694 1.00 23.92 64 GLN A C 1
ATOM 511 O O . GLN A 1 64 ? 24.376 -22.172 -32.368 1.00 23.92 64 GLN A O 1
ATOM 516 N N . VAL A 1 65 ? 25.770 -20.677 -33.323 1.00 28.31 65 VAL A N 1
ATOM 517 C CA . VAL A 1 65 ? 24.771 -19.679 -33.718 1.00 28.31 65 VAL A CA 1
ATOM 518 C C . VAL A 1 65 ? 24.046 -20.165 -34.976 1.00 28.31 65 VAL A C 1
ATOM 520 O O . VAL A 1 65 ? 24.572 -20.078 -36.083 1.00 28.31 65 VAL A O 1
ATOM 523 N N . GLY A 1 66 ? 22.834 -20.687 -34.798 1.00 32.72 66 GLY A N 1
ATOM 524 C CA . GLY A 1 66 ? 21.869 -20.953 -35.864 1.00 32.72 66 GLY A CA 1
ATOM 525 C C . GLY A 1 66 ? 20.517 -20.348 -35.490 1.00 32.72 66 GLY A C 1
ATOM 526 O O . GLY A 1 66 ? 20.129 -20.397 -34.324 1.00 32.72 66 GLY A O 1
ATOM 527 N N . VAL A 1 67 ? 19.818 -19.758 -36.461 1.00 39.59 67 VAL A N 1
ATOM 528 C CA . VAL A 1 67 ? 18.479 -19.168 -36.289 1.00 39.59 67 VAL A CA 1
ATOM 529 C C . VAL A 1 67 ? 17.522 -20.258 -35.793 1.00 39.59 67 VAL A C 1
ATOM 531 O O . VAL A 1 67 ? 17.292 -21.239 -36.500 1.00 39.59 67 VAL A O 1
ATOM 534 N N . LYS A 1 68 ? 16.996 -20.130 -34.570 1.00 49.62 68 LYS A N 1
ATOM 535 C CA . LYS A 1 68 ? 16.006 -21.066 -34.016 1.00 49.62 68 LYS A CA 1
ATOM 536 C C . LYS A 1 68 ? 14.637 -20.391 -33.980 1.00 49.62 68 LYS A C 1
ATOM 538 O O . LYS A 1 68 ? 14.451 -19.442 -33.229 1.00 49.62 68 LYS A O 1
ATOM 543 N N . THR A 1 69 ? 13.685 -20.903 -34.754 1.00 55.00 69 THR A N 1
ATOM 544 C CA . THR A 1 69 ? 12.254 -20.642 -34.551 1.00 55.00 69 THR A CA 1
ATOM 545 C C . THR A 1 69 ? 11.745 -21.499 -33.383 1.00 55.00 69 THR A C 1
ATOM 547 O O . THR A 1 69 ? 12.209 -22.628 -33.172 1.00 55.00 69 THR A O 1
ATOM 550 N N . GLY A 1 70 ? 10.823 -20.968 -32.579 1.00 63.03 70 GLY A N 1
ATOM 551 C CA . GLY A 1 70 ? 10.285 -21.654 -31.402 1.00 63.03 70 GLY A CA 1
ATOM 552 C C . GLY A 1 70 ? 9.053 -20.961 -30.826 1.00 63.03 70 GLY A C 1
ATOM 553 O O . GLY A 1 70 ? 8.656 -19.900 -31.305 1.00 63.03 70 GLY A O 1
ATOM 554 N N . ILE A 1 71 ? 8.462 -21.570 -29.800 1.00 64.50 71 ILE A N 1
ATOM 555 C CA . ILE A 1 71 ? 7.353 -20.993 -29.032 1.00 64.50 71 ILE A CA 1
ATOM 556 C C . ILE A 1 71 ? 7.730 -20.847 -27.560 1.00 64.50 71 ILE A C 1
ATOM 558 O O . ILE A 1 71 ? 8.482 -21.666 -27.025 1.00 64.50 71 ILE A O 1
ATOM 562 N N . ALA A 1 72 ? 7.182 -19.826 -26.913 1.00 70.75 72 ALA A N 1
ATOM 563 C CA . ALA A 1 72 ? 7.170 -19.675 -25.467 1.00 70.75 72 ALA A CA 1
ATOM 564 C C . ALA A 1 72 ? 5.754 -19.958 -24.950 1.00 70.75 72 ALA A C 1
ATOM 566 O O . ALA A 1 72 ? 4.775 -19.441 -25.489 1.00 70.75 72 ALA A O 1
ATOM 567 N N . ILE A 1 73 ? 5.653 -20.797 -23.921 1.00 73.12 73 ILE A N 1
ATOM 568 C CA . ILE A 1 73 ? 4.403 -21.120 -23.231 1.00 73.12 73 ILE A CA 1
ATOM 569 C C . ILE A 1 73 ? 4.535 -20.609 -21.802 1.00 73.12 73 ILE A C 1
ATOM 571 O O . ILE A 1 73 ? 5.365 -21.110 -21.043 1.00 73.12 73 ILE A O 1
ATOM 575 N N . ASP A 1 74 ? 3.718 -19.631 -21.431 1.00 75.44 74 ASP A N 1
ATOM 576 C CA . ASP A 1 74 ? 3.636 -19.174 -20.048 1.00 75.44 74 ASP A CA 1
ATOM 577 C C . ASP A 1 74 ? 2.627 -20.029 -19.288 1.00 75.44 74 ASP A C 1
ATOM 579 O O . ASP A 1 74 ? 1.495 -20.236 -19.737 1.00 75.44 74 ASP A O 1
ATOM 583 N N . LEU A 1 75 ? 3.036 -20.522 -18.126 1.00 80.75 75 LEU A N 1
ATOM 584 C CA . LEU A 1 75 ? 2.235 -21.387 -17.275 1.00 80.75 75 LEU A CA 1
ATOM 585 C C . LEU A 1 75 ? 2.011 -20.728 -15.920 1.00 80.75 75 LEU A C 1
ATOM 587 O O . LEU A 1 75 ? 2.929 -20.186 -15.311 1.00 80.75 75 LEU A O 1
ATOM 591 N N . TYR A 1 76 ? 0.795 -20.842 -15.407 1.00 85.94 76 TYR A N 1
ATOM 592 C CA . TYR A 1 76 ? 0.529 -20.627 -13.997 1.00 85.94 76 TYR A CA 1
ATOM 593 C C . TYR A 1 76 ? 0.719 -21.940 -13.249 1.00 85.94 76 TYR A C 1
ATOM 595 O O . TYR A 1 76 ? 0.119 -22.954 -13.610 1.00 85.94 76 TYR A O 1
ATOM 603 N N . VAL A 1 77 ? 1.538 -21.904 -12.201 1.00 84.62 77 VAL A N 1
ATOM 604 C CA . VAL A 1 77 ? 1.717 -23.005 -11.255 1.00 84.62 77 VAL A CA 1
ATOM 605 C C . VAL A 1 77 ? 1.344 -22.474 -9.871 1.00 84.62 77 VAL A C 1
ATOM 607 O O . VAL A 1 77 ? 2.000 -21.535 -9.411 1.00 84.62 77 VAL A O 1
ATOM 610 N N . PRO A 1 78 ? 0.317 -23.038 -9.212 1.00 85.31 78 PRO A N 1
ATOM 611 C CA . PRO A 1 78 ? -0.083 -22.596 -7.884 1.00 85.31 78 PRO A CA 1
ATOM 612 C C . PRO A 1 78 ? 1.035 -22.725 -6.848 1.00 85.31 78 PRO A C 1
ATOM 614 O O . PRO A 1 78 ? 1.869 -23.628 -6.895 1.00 85.31 78 PRO A O 1
ATOM 617 N N . ASP A 1 79 ? 1.013 -21.832 -5.866 1.00 79.75 79 ASP A N 1
ATOM 618 C CA . ASP A 1 79 ? 2.034 -21.723 -4.823 1.00 79.75 79 ASP A CA 1
ATOM 619 C C . ASP A 1 79 ? 2.183 -22.948 -3.921 1.00 79.75 79 ASP A C 1
ATOM 621 O O . ASP A 1 79 ? 3.263 -23.190 -3.386 1.00 79.75 79 ASP A O 1
ATOM 625 N N . ASP A 1 80 ? 1.092 -23.673 -3.717 1.00 78.62 80 ASP A N 1
ATOM 626 C CA . ASP A 1 80 ? 1.000 -24.883 -2.905 1.00 78.62 80 ASP A CA 1
ATOM 627 C C . ASP A 1 80 ? 1.451 -26.145 -3.658 1.00 78.62 80 ASP A C 1
ATOM 629 O O . ASP A 1 80 ? 1.551 -27.218 -3.063 1.00 78.62 80 ASP A O 1
ATOM 633 N N . VAL A 1 81 ? 1.764 -26.030 -4.953 1.00 80.56 81 VAL A N 1
ATOM 634 C CA . VAL A 1 81 ? 2.250 -27.138 -5.778 1.00 80.56 81 VAL A CA 1
ATOM 635 C C . VAL A 1 81 ? 3.780 -27.169 -5.769 1.00 80.56 81 VAL A C 1
ATOM 637 O O . VAL A 1 81 ? 4.449 -26.227 -6.191 1.00 80.56 81 VAL A O 1
ATOM 640 N N . VAL A 1 82 ? 4.349 -28.295 -5.327 1.00 76.06 82 VAL A N 1
ATOM 641 C CA . VAL A 1 82 ? 5.800 -28.539 -5.297 1.00 76.06 82 VAL A CA 1
ATOM 642 C C . VAL A 1 82 ? 6.122 -29.836 -6.034 1.00 76.06 82 VAL A C 1
ATOM 644 O O . VAL A 1 82 ? 5.494 -30.868 -5.792 1.00 76.06 82 VAL A O 1
ATOM 647 N N . PHE A 1 83 ? 7.128 -29.800 -6.911 1.00 74.12 83 PHE A N 1
ATOM 648 C CA . PHE A 1 83 ? 7.600 -30.972 -7.648 1.00 74.12 83 PHE A CA 1
ATOM 649 C C . PHE A 1 83 ? 8.927 -31.461 -7.071 1.00 74.12 83 PHE A C 1
ATOM 651 O O . PHE A 1 83 ? 9.957 -30.810 -7.218 1.00 74.12 83 PHE A O 1
ATOM 658 N N . ASN A 1 84 ? 8.909 -32.634 -6.439 1.00 74.62 84 ASN A N 1
ATOM 659 C CA . ASN A 1 84 ? 10.131 -33.284 -5.947 1.00 74.62 84 ASN A CA 1
ATOM 660 C C . ASN A 1 84 ? 10.838 -34.115 -7.033 1.00 74.62 84 ASN A C 1
ATOM 662 O O . ASN A 1 84 ? 11.985 -34.505 -6.859 1.00 74.62 84 ASN A O 1
ATOM 666 N N . GLU A 1 85 ? 10.149 -34.380 -8.142 1.00 78.56 85 GLU A N 1
ATOM 667 C CA . GLU A 1 85 ? 10.597 -35.183 -9.281 1.00 78.56 85 GLU A CA 1
ATOM 668 C C . GLU A 1 85 ? 10.093 -34.528 -10.580 1.00 78.56 85 GLU A C 1
ATOM 670 O O . GLU A 1 85 ? 9.125 -33.759 -10.526 1.00 78.56 85 GLU A O 1
ATOM 675 N N . PRO A 1 86 ? 10.686 -34.832 -11.751 1.00 79.94 86 PRO A N 1
ATOM 676 C CA . PRO A 1 86 ? 10.192 -34.336 -13.032 1.00 79.94 86 PRO A CA 1
ATOM 677 C C . PRO A 1 86 ? 8.699 -34.657 -13.246 1.00 79.94 86 PRO A C 1
ATOM 679 O O . PRO A 1 86 ? 8.302 -35.818 -13.353 1.00 79.94 86 PRO A O 1
ATOM 682 N N . PHE A 1 87 ? 7.861 -33.626 -13.342 1.00 80.69 87 PHE A N 1
ATOM 683 C CA . PHE A 1 87 ? 6.410 -33.728 -13.483 1.00 80.69 87 PHE A CA 1
ATOM 684 C C . PHE A 1 87 ? 5.965 -33.567 -14.937 1.00 80.69 87 PHE A C 1
ATOM 686 O O . PHE A 1 87 ? 6.401 -32.651 -15.629 1.00 80.69 87 PHE A O 1
ATOM 693 N N . ASN A 1 88 ? 5.064 -34.426 -15.417 1.00 83.75 88 ASN A N 1
ATOM 694 C CA . ASN A 1 88 ? 4.532 -34.346 -16.778 1.00 83.75 88 ASN A CA 1
ATOM 695 C C . ASN A 1 88 ? 3.482 -33.227 -16.906 1.00 83.75 88 ASN A C 1
ATOM 697 O O . ASN A 1 88 ? 2.311 -33.416 -16.570 1.00 83.75 88 ASN A O 1
ATOM 701 N N . ILE A 1 89 ? 3.894 -32.077 -17.443 1.00 79.62 89 ILE A N 1
ATOM 702 C CA . ILE A 1 89 ? 3.021 -30.914 -17.654 1.00 79.62 89 ILE A CA 1
ATOM 703 C C . ILE A 1 89 ? 1.995 -31.191 -18.752 1.00 79.62 89 ILE A C 1
ATOM 705 O O . ILE A 1 89 ? 0.860 -30.731 -18.680 1.00 79.62 89 ILE A O 1
ATOM 709 N N . GLY A 1 90 ? 2.382 -31.915 -19.799 1.00 79.62 90 GLY A N 1
ATOM 710 C CA . GLY A 1 90 ? 1.556 -32.024 -20.990 1.00 79.62 90 GLY A CA 1
ATOM 711 C C . GLY A 1 90 ? 2.305 -32.560 -22.191 1.00 79.62 90 GLY A C 1
ATOM 712 O O . GLY A 1 90 ? 3.339 -33.220 -22.079 1.00 79.62 90 GLY A O 1
ATOM 713 N N . ARG A 1 91 ? 1.754 -32.302 -23.371 1.00 76.56 91 ARG A N 1
ATOM 714 C CA . ARG A 1 91 ? 2.319 -32.760 -24.637 1.00 76.56 91 ARG A CA 1
ATOM 715 C C . ARG A 1 91 ? 2.276 -31.651 -25.676 1.00 76.56 91 ARG A C 1
ATOM 717 O O . ARG A 1 91 ? 1.336 -30.862 -25.709 1.00 76.56 91 ARG A O 1
ATOM 724 N N . ILE A 1 92 ? 3.285 -31.639 -26.539 1.00 72.88 92 ILE A N 1
ATOM 725 C CA . ILE A 1 92 ? 3.329 -30.788 -27.726 1.00 72.88 92 ILE A CA 1
ATOM 726 C C . ILE A 1 92 ? 3.306 -31.646 -28.988 1.00 72.88 92 ILE A C 1
ATOM 728 O O . ILE A 1 92 ? 4.044 -32.629 -29.104 1.00 72.88 92 ILE A O 1
ATOM 732 N N . GLY A 1 93 ? 2.444 -31.278 -29.927 1.00 68.62 93 GLY A N 1
ATOM 733 C CA . GLY A 1 93 ? 2.288 -31.910 -31.229 1.00 68.62 93 GLY A CA 1
ATOM 734 C C . GLY A 1 93 ? 2.204 -30.882 -32.354 1.00 68.62 93 GLY A C 1
ATOM 735 O O . GLY A 1 93 ? 2.509 -29.706 -32.168 1.00 68.62 93 GLY A O 1
ATOM 736 N N . HIS A 1 94 ? 1.792 -31.348 -33.529 1.00 65.31 94 HIS A N 1
ATOM 737 C CA . HIS A 1 94 ? 1.506 -30.519 -34.696 1.00 65.31 94 HIS A CA 1
ATOM 738 C C . HIS A 1 94 ? 0.160 -30.907 -35.297 1.00 65.31 94 HIS A C 1
ATOM 740 O O . HIS A 1 94 ? -0.289 -32.049 -35.134 1.00 65.31 94 HIS A O 1
ATOM 746 N N . VAL A 1 95 ? -0.452 -29.960 -35.998 1.00 60.03 95 VAL A N 1
ATOM 747 C CA . VAL A 1 95 ? -1.580 -30.219 -36.892 1.00 60.03 95 VAL A CA 1
ATOM 748 C C . VAL A 1 95 ? -1.028 -30.368 -38.310 1.00 60.03 95 VAL A C 1
ATOM 750 O O . VAL A 1 95 ? -0.142 -29.621 -38.720 1.00 60.03 95 VAL A O 1
ATOM 753 N N . SER A 1 96 ? -1.500 -31.370 -39.047 1.00 63.31 96 SER A N 1
ATOM 754 C CA . SER A 1 96 ? -1.279 -31.488 -40.489 1.00 63.31 96 SER A CA 1
ATOM 755 C C . SER A 1 96 ? -2.615 -31.694 -41.199 1.00 63.31 96 SER A C 1
ATOM 757 O O . SER A 1 96 ? -3.618 -32.007 -40.556 1.00 63.31 96 SER A O 1
ATOM 759 N N . SER A 1 97 ? -2.630 -31.543 -42.527 1.00 66.06 97 SER A N 1
ATOM 760 C CA . SER A 1 97 ? -3.828 -31.772 -43.350 1.00 66.06 97 SER A CA 1
ATOM 761 C C . SER A 1 97 ? -4.432 -33.169 -43.168 1.00 66.06 97 SER A C 1
ATOM 763 O O . SER A 1 97 ? -5.631 -33.344 -43.368 1.00 66.06 97 SER A O 1
ATOM 765 N N . ASP A 1 98 ? -3.610 -34.140 -42.759 1.00 62.59 98 ASP A N 1
ATOM 766 C CA . ASP A 1 98 ? -3.952 -35.563 -42.776 1.00 62.59 98 ASP A CA 1
ATOM 767 C C . ASP A 1 98 ? -4.023 -36.180 -41.365 1.00 62.59 98 ASP A C 1
ATOM 769 O O . ASP A 1 98 ? -4.439 -37.328 -41.213 1.00 62.59 98 ASP A O 1
ATOM 773 N N . SER A 1 99 ? -3.611 -35.453 -40.316 1.00 55.94 99 SER A N 1
ATOM 774 C CA . SER A 1 99 ? -3.657 -35.935 -38.931 1.00 55.94 99 SER A CA 1
ATOM 775 C C . SER A 1 99 ? -3.641 -34.793 -37.916 1.00 55.94 99 SER A C 1
ATOM 777 O O . SER A 1 99 ? -2.771 -33.923 -37.925 1.00 55.94 99 SER A O 1
ATOM 779 N N . LEU A 1 100 ? -4.527 -34.888 -36.927 1.00 57.34 100 LEU A N 1
ATOM 780 C CA . LEU A 1 100 ? -4.369 -34.184 -35.660 1.00 57.34 100 LEU A CA 1
ATOM 781 C C . LEU A 1 100 ? -3.423 -35.026 -34.783 1.00 57.34 100 LEU A C 1
ATOM 783 O O . LEU A 1 100 ? -3.726 -36.187 -34.519 1.00 57.34 100 LEU A O 1
ATOM 787 N N . TRP A 1 101 ? -2.289 -34.487 -34.324 1.00 64.12 101 TRP A N 1
ATOM 788 C CA . TRP A 1 101 ? -1.477 -35.107 -33.254 1.00 64.12 101 TRP A CA 1
ATOM 789 C C . TRP A 1 101 ? -0.787 -36.473 -33.526 1.00 64.12 101 TRP A C 1
ATOM 791 O O . TRP A 1 101 ? -0.784 -37.339 -32.648 1.00 64.12 101 TRP A O 1
ATOM 801 N N . PRO A 1 102 ? -0.096 -36.704 -34.658 1.00 48.91 102 PRO A N 1
ATOM 802 C CA . PRO A 1 102 ? 0.418 -38.046 -34.972 1.00 48.91 102 PRO A CA 1
ATOM 803 C C . PRO A 1 102 ? 1.523 -38.571 -34.020 1.00 48.91 102 PRO A C 1
ATOM 805 O O . PRO A 1 102 ? 1.750 -39.777 -33.960 1.00 48.91 102 PRO A O 1
ATOM 808 N N . SER A 1 103 ? 2.201 -37.712 -33.240 1.00 56.88 103 SER A N 1
ATOM 809 C CA . SER A 1 103 ? 3.252 -38.129 -32.287 1.00 56.88 103 SER A CA 1
ATOM 810 C C . SER A 1 103 ? 3.582 -37.049 -31.237 1.00 56.88 103 SER A C 1
ATOM 812 O O . SER A 1 103 ? 4.692 -36.511 -31.211 1.00 56.88 103 SER A O 1
ATOM 814 N N . GLY A 1 104 ? 2.613 -36.676 -30.393 1.00 62.41 104 GLY A N 1
ATOM 815 C CA . GLY A 1 104 ? 2.809 -35.649 -29.359 1.00 62.41 104 GLY A CA 1
ATOM 816 C C . GLY A 1 104 ? 3.886 -36.037 -28.335 1.00 62.41 104 GLY A C 1
ATOM 817 O O . GLY A 1 104 ? 3.765 -37.070 -27.668 1.00 62.41 104 GLY A O 1
ATOM 818 N N . ARG A 1 105 ? 4.930 -35.214 -28.191 1.00 70.62 105 ARG A N 1
ATOM 819 C CA . ARG A 1 105 ? 6.038 -35.437 -27.250 1.00 70.62 105 ARG A CA 1
ATOM 820 C C . ARG A 1 105 ? 5.659 -34.929 -25.861 1.00 70.62 105 ARG A C 1
ATOM 822 O O . ARG A 1 105 ? 5.168 -33.811 -25.736 1.00 70.62 105 ARG A O 1
ATOM 829 N N . ALA A 1 106 ? 5.906 -35.737 -24.828 1.00 72.62 106 ALA A N 1
ATOM 830 C CA . ALA A 1 106 ? 5.700 -35.328 -23.441 1.00 72.62 106 ALA A CA 1
ATOM 831 C C . ALA A 1 106 ? 6.670 -34.209 -23.040 1.00 72.62 106 ALA A C 1
ATOM 833 O O . ALA A 1 106 ? 7.853 -34.241 -23.393 1.00 72.62 106 ALA A O 1
ATOM 834 N N . LEU A 1 107 ? 6.147 -33.241 -22.298 1.00 74.38 107 LEU A N 1
ATOM 835 C CA . LEU A 1 107 ? 6.880 -32.131 -21.714 1.00 74.38 107 LEU A CA 1
ATOM 836 C C . LEU A 1 107 ? 6.882 -32.316 -20.200 1.00 74.38 107 LEU A C 1
ATOM 838 O O . LEU A 1 107 ? 5.827 -32.373 -19.569 1.00 74.38 107 LEU A O 1
ATOM 842 N N . THR A 1 108 ? 8.076 -32.442 -19.632 1.00 73.56 108 THR A N 1
ATOM 843 C CA . THR A 1 108 ? 8.279 -32.598 -18.191 1.00 73.56 108 THR A CA 1
ATOM 844 C C . THR A 1 108 ? 8.915 -31.347 -17.601 1.00 73.56 108 THR A C 1
ATOM 846 O O . THR A 1 108 ? 9.822 -30.784 -18.212 1.00 73.56 108 THR A O 1
ATOM 849 N N . MET A 1 109 ? 8.477 -30.949 -16.408 1.00 69.06 109 MET A N 1
ATOM 850 C CA . MET A 1 109 ? 9.062 -29.873 -15.610 1.00 69.06 109 MET A CA 1
ATOM 851 C C . MET A 1 109 ? 9.797 -30.446 -14.414 1.00 69.06 109 MET A C 1
ATOM 853 O O . MET A 1 109 ? 9.222 -31.250 -13.688 1.00 69.06 109 MET A O 1
ATOM 857 N N . SER A 1 110 ? 10.991 -29.945 -14.137 1.00 65.75 110 SER A N 1
ATOM 858 C CA . SER A 1 110 ? 11.612 -30.081 -12.821 1.00 65.75 110 SER A CA 1
ATOM 859 C C . SER A 1 110 ? 11.739 -28.677 -12.256 1.00 65.75 110 SER A C 1
ATOM 861 O O . SER A 1 110 ? 12.462 -27.860 -12.822 1.00 65.75 110 SER A O 1
ATOM 863 N N . PHE A 1 111 ? 10.996 -28.361 -11.198 1.00 62.81 111 PHE A N 1
ATOM 864 C CA . PHE A 1 111 ? 10.994 -27.018 -10.627 1.00 62.81 111 PHE A CA 1
ATOM 865 C C . PHE A 1 111 ? 10.999 -27.083 -9.105 1.00 62.81 111 PHE A C 1
ATOM 867 O O . PHE A 1 111 ? 10.093 -27.646 -8.494 1.00 62.81 111 PHE A O 1
ATOM 874 N N . LEU A 1 112 ? 12.015 -26.460 -8.511 1.00 57.28 112 LEU A N 1
ATOM 875 C CA . LEU A 1 112 ? 12.027 -26.107 -7.100 1.00 57.28 112 LEU A CA 1
ATOM 876 C C . LEU A 1 112 ? 11.635 -24.640 -7.001 1.00 57.28 112 LEU A C 1
ATOM 878 O O . LEU A 1 112 ? 12.329 -23.771 -7.534 1.00 57.28 112 LEU A O 1
ATOM 882 N N . LYS A 1 113 ? 10.516 -24.373 -6.329 1.00 63.06 113 LYS A N 1
ATOM 883 C CA . LYS A 1 113 ? 10.102 -23.005 -6.054 1.00 63.06 113 LYS A CA 1
ATOM 884 C C . LYS A 1 113 ? 11.107 -22.348 -5.116 1.00 63.06 113 LYS A C 1
ATOM 886 O O . LYS A 1 113 ? 11.587 -22.980 -4.174 1.00 63.06 113 LYS A O 1
ATOM 891 N N . GLU A 1 114 ? 11.430 -21.085 -5.382 1.00 67.31 114 GLU A N 1
ATOM 892 C CA . GLU A 1 114 ? 12.281 -20.296 -4.497 1.00 67.31 114 GLU A CA 1
ATOM 893 C C . GLU A 1 114 ? 11.682 -20.299 -3.088 1.00 67.31 114 GLU A C 1
ATOM 895 O O . GLU A 1 114 ? 10.502 -19.993 -2.889 1.00 67.31 114 GLU A O 1
ATOM 900 N N . LYS A 1 115 ? 12.498 -20.681 -2.105 1.00 69.88 115 LYS A N 1
ATOM 901 C CA . LYS A 1 115 ? 12.087 -20.635 -0.709 1.00 69.88 115 LYS A CA 1
ATOM 902 C C . LYS A 1 115 ? 11.975 -19.169 -0.305 1.00 69.88 115 LYS A C 1
ATOM 904 O O . LYS A 1 115 ? 12.973 -18.455 -0.313 1.00 69.88 115 LYS A O 1
ATOM 909 N N . LEU A 1 116 ? 10.772 -18.745 0.069 1.00 76.12 116 LEU A N 1
ATOM 910 C CA . LEU A 1 116 ? 10.552 -17.400 0.587 1.00 76.12 116 LEU A CA 1
ATOM 911 C C . LEU A 1 116 ? 11.361 -17.205 1.873 1.00 76.12 116 LEU A C 1
ATOM 913 O O . LEU A 1 116 ? 11.392 -18.086 2.740 1.00 76.12 116 LEU A O 1
ATOM 917 N N . THR A 1 117 ? 11.997 -16.041 2.000 1.00 74.94 117 THR A N 1
ATOM 918 C CA . THR A 1 117 ? 12.638 -15.603 3.245 1.00 74.94 117 THR A CA 1
ATOM 919 C C . THR A 1 117 ? 11.616 -15.678 4.378 1.00 74.94 117 THR A C 1
ATOM 921 O O . THR A 1 117 ? 10.429 -15.469 4.153 1.00 74.94 117 THR A O 1
ATOM 924 N N . ILE A 1 118 ? 12.013 -15.973 5.611 1.00 76.25 118 ILE A N 1
ATOM 925 C CA . ILE A 1 118 ? 11.098 -15.933 6.764 1.00 76.25 118 ILE A CA 1
ATOM 926 C C . ILE A 1 118 ? 11.359 -14.615 7.503 1.00 76.25 118 ILE A C 1
ATOM 928 O O . ILE A 1 118 ? 12.534 -14.317 7.719 1.00 76.25 118 ILE A O 1
ATOM 932 N N . PRO A 1 119 ? 10.334 -13.805 7.840 1.00 80.19 119 PRO A N 1
ATOM 933 C CA . PRO A 1 119 ? 10.554 -12.568 8.581 1.00 80.19 119 PRO A CA 1
ATOM 934 C C . PRO A 1 119 ? 11.136 -12.860 9.962 1.00 80.19 119 PRO A C 1
ATOM 936 O O . PRO A 1 119 ? 10.775 -13.851 10.597 1.00 80.19 119 PRO A O 1
ATOM 939 N N . ASP A 1 120 ? 11.995 -11.971 10.442 1.00 77.69 120 ASP A N 1
ATOM 940 C CA . ASP A 1 120 ? 12.530 -11.977 11.806 1.00 77.69 120 ASP A CA 1
ATOM 941 C C . ASP A 1 120 ? 11.579 -11.314 12.823 1.00 77.69 120 ASP A C 1
ATOM 943 O O . ASP A 1 120 ? 11.775 -11.430 14.033 1.00 77.69 120 ASP A O 1
ATOM 947 N N . SER A 1 121 ? 10.535 -10.640 12.332 1.00 82.44 121 SER A N 1
ATOM 948 C CA . SER A 1 121 ? 9.557 -9.871 13.100 1.00 82.44 121 SER A CA 1
ATOM 949 C C . SER A 1 121 ? 8.152 -10.021 12.501 1.00 82.44 121 SER A C 1
ATOM 951 O O . SER A 1 121 ? 8.028 -10.082 11.274 1.00 82.44 121 SER A O 1
ATOM 953 N N . PRO A 1 122 ? 7.077 -10.004 13.317 1.00 85.19 122 PRO A N 1
ATOM 954 C CA . PRO A 1 122 ? 5.697 -10.042 12.821 1.00 85.19 122 PRO A CA 1
ATOM 955 C C . PRO A 1 122 ? 5.333 -8.854 11.929 1.00 85.19 122 PRO A C 1
ATOM 957 O O . PRO A 1 122 ? 4.398 -8.952 11.135 1.00 85.19 122 PRO A O 1
ATOM 960 N N . LEU A 1 123 ? 6.085 -7.759 12.038 1.00 86.56 123 LEU A N 1
ATOM 961 C CA . LEU A 1 123 ? 5.918 -6.563 11.226 1.00 86.56 123 LEU A CA 1
ATOM 962 C C . LEU A 1 123 ? 6.486 -6.710 9.811 1.00 86.56 123 LEU A C 1
ATOM 964 O O . LEU A 1 123 ? 6.093 -5.933 8.965 1.00 86.56 123 LEU A O 1
ATOM 968 N N . CYS A 1 124 ? 7.346 -7.694 9.529 1.00 85.75 124 CYS A N 1
ATOM 969 C CA . CYS A 1 124 ? 7.842 -7.981 8.174 1.00 85.75 124 CYS A CA 1
ATOM 970 C C . CYS A 1 124 ? 8.589 -6.831 7.465 1.00 85.75 124 CYS A C 1
ATOM 972 O O . CYS A 1 124 ? 8.483 -6.705 6.253 1.00 85.75 124 CYS A O 1
ATOM 974 N N . ALA A 1 125 ? 9.374 -6.006 8.174 1.00 79.00 125 ALA A N 1
ATOM 975 C CA . ALA A 1 125 ? 10.163 -4.980 7.484 1.00 79.00 125 ALA A CA 1
ATOM 976 C C . ALA A 1 125 ? 11.205 -5.577 6.524 1.00 79.00 125 ALA A C 1
ATOM 978 O O . ALA A 1 125 ? 11.789 -6.638 6.749 1.00 79.00 125 ALA A O 1
ATOM 979 N N . ASP A 1 126 ? 11.476 -4.806 5.483 1.00 78.00 126 ASP A N 1
ATOM 980 C CA . ASP A 1 126 ? 12.345 -5.090 4.355 1.00 78.00 126 ASP A CA 1
ATOM 981 C C . ASP A 1 126 ? 13.198 -3.852 3.990 1.00 78.00 126 ASP A C 1
ATOM 983 O O . ASP A 1 126 ? 13.217 -2.823 4.683 1.00 78.00 126 ASP A O 1
ATOM 987 N N . TYR A 1 127 ? 13.934 -3.938 2.880 1.00 72.31 127 TYR A N 1
ATOM 988 C CA . TYR A 1 127 ? 14.793 -2.854 2.398 1.00 72.31 127 TYR A CA 1
ATOM 989 C C . TYR A 1 127 ? 14.054 -1.798 1.556 1.00 72.31 127 TYR A C 1
ATOM 991 O O . TYR A 1 127 ? 14.619 -0.729 1.286 1.00 72.31 127 TYR A O 1
ATOM 999 N N . GLY A 1 128 ? 12.779 -2.030 1.233 1.00 65.38 128 GLY A N 1
ATOM 1000 C CA . GLY A 1 128 ? 11.848 -1.144 0.528 1.00 65.38 128 GLY A CA 1
ATOM 1001 C C . GLY A 1 128 ? 11.400 0.087 1.312 1.00 65.38 128 GLY A C 1
ATOM 1002 O O . GLY A 1 128 ? 10.452 0.750 0.913 1.00 65.38 128 GLY A O 1
ATOM 1003 N N . ASN A 1 129 ? 12.099 0.429 2.402 1.00 61.78 129 ASN A N 1
ATOM 1004 C CA . ASN A 1 129 ? 11.738 1.499 3.339 1.00 61.78 129 ASN A CA 1
ATOM 1005 C C . ASN A 1 129 ? 10.502 1.180 4.199 1.00 61.78 129 ASN A C 1
ATOM 1007 O O . ASN A 1 129 ? 9.960 2.075 4.839 1.00 61.78 129 ASN A O 1
ATOM 1011 N N . THR A 1 130 ? 10.113 -0.093 4.304 1.00 53.62 130 THR A N 1
ATOM 1012 C CA . THR A 1 130 ? 8.957 -0.513 5.113 1.00 53.62 130 THR A CA 1
ATOM 1013 C C . THR A 1 130 ? 9.158 -0.367 6.620 1.00 53.62 130 THR A C 1
ATOM 1015 O O . THR A 1 130 ? 8.191 -0.279 7.363 1.00 53.62 130 THR A O 1
ATOM 1018 N N . TYR A 1 131 ? 10.398 -0.196 7.093 1.00 45.38 131 TYR A N 1
ATOM 1019 C CA . TYR A 1 131 ? 10.670 0.229 8.476 1.00 45.38 131 TYR A CA 1
ATOM 1020 C C . TYR A 1 131 ? 10.086 1.621 8.818 1.00 45.38 131 TYR A C 1
ATOM 1022 O O . TYR A 1 131 ? 10.140 2.037 9.979 1.00 45.38 131 TYR A O 1
ATOM 1030 N N . ARG A 1 132 ? 9.578 2.347 7.809 1.00 46.16 132 ARG A N 1
ATOM 1031 C CA . ARG A 1 132 ? 8.849 3.619 7.904 1.00 46.16 132 ARG A CA 1
ATOM 1032 C C . ARG A 1 132 ? 7.490 3.601 7.197 1.00 46.16 132 ARG A C 1
ATOM 1034 O O . ARG A 1 132 ? 6.894 4.669 7.155 1.00 46.16 132 ARG A O 1
ATOM 1041 N N . SER A 1 133 ? 7.036 2.462 6.649 1.00 40.62 133 SER A N 1
ATOM 1042 C CA . SER A 1 133 ? 5.975 2.447 5.627 1.00 40.62 133 SER A CA 1
ATOM 1043 C C . SER A 1 133 ? 4.768 3.266 6.061 1.00 40.62 133 SER A C 1
ATOM 1045 O O . SER A 1 133 ? 4.068 2.951 7.026 1.00 40.62 133 SER A O 1
ATOM 1047 N N . GLU A 1 134 ? 4.553 4.352 5.334 1.00 46.69 134 GLU A N 1
ATOM 1048 C CA . GLU A 1 134 ? 3.371 5.165 5.431 1.00 46.69 134 GLU A CA 1
ATOM 1049 C C . GLU A 1 134 ? 2.169 4.289 5.111 1.00 46.69 134 GLU A C 1
ATOM 1051 O O . GLU A 1 134 ? 2.068 3.648 4.064 1.00 46.69 134 GLU A O 1
ATOM 1056 N N . VAL A 1 135 ? 1.227 4.271 6.045 1.00 41.31 135 VAL A N 1
ATOM 1057 C CA . VAL A 1 135 ? 0.132 3.317 6.022 1.00 41.31 135 VAL A CA 1
ATOM 1058 C C . VAL A 1 135 ? -0.818 3.558 4.844 1.00 41.31 135 VAL A C 1
ATOM 1060 O O . VAL A 1 135 ? -1.764 2.816 4.781 1.00 41.31 135 VAL A O 1
ATOM 1063 N N . PHE A 1 136 ? -0.627 4.419 3.826 1.00 48.09 136 PHE A N 1
ATOM 1064 C CA . PHE A 1 136 ? -1.536 4.491 2.649 1.00 48.09 136 PHE A CA 1
ATOM 1065 C C . PHE A 1 136 ? -0.850 4.783 1.316 1.00 48.09 136 PHE A C 1
ATOM 1067 O O . PHE A 1 136 ? 0.185 5.433 1.248 1.00 48.09 136 PHE A O 1
ATOM 1074 N N . ASP A 1 137 ? -1.465 4.247 0.266 1.00 43.62 137 ASP A N 1
ATOM 1075 C CA . ASP A 1 137 ? -1.042 4.317 -1.123 1.00 43.62 137 ASP A CA 1
ATOM 1076 C C . ASP A 1 137 ? -0.948 5.772 -1.632 1.00 43.62 137 ASP A C 1
ATOM 1078 O O . ASP A 1 137 ? -1.963 6.434 -1.847 1.00 43.62 137 ASP A O 1
ATOM 1082 N N . VAL A 1 138 ? 0.274 6.263 -1.872 1.00 40.66 138 VAL A N 1
ATOM 1083 C CA . VAL A 1 138 ? 0.535 7.555 -2.545 1.00 40.66 138 VAL A CA 1
ATOM 1084 C C . VAL A 1 138 ? 0.119 7.553 -4.020 1.00 40.66 138 VAL A C 1
ATOM 1086 O O . VAL A 1 138 ? 0.135 8.596 -4.678 1.00 40.66 138 VAL A O 1
ATOM 1089 N N . SER A 1 139 ? -0.259 6.395 -4.564 1.00 48.78 139 SER A N 1
ATOM 1090 C CA . SER A 1 139 ? -0.670 6.274 -5.951 1.00 48.78 139 SER A CA 1
ATOM 1091 C C . SER A 1 139 ? -2.143 6.672 -6.163 1.00 48.78 139 SER A C 1
ATOM 1093 O O . SER A 1 139 ? -2.488 7.090 -7.273 1.00 48.78 139 SER A O 1
ATOM 1095 N N . GLY A 1 140 ? -2.976 6.660 -5.111 1.00 51.16 140 GLY A N 1
ATOM 1096 C CA . GLY A 1 140 ? -4.413 6.952 -5.192 1.00 51.16 140 GLY A CA 1
ATOM 1097 C C . GLY A 1 140 ? -5.191 5.901 -5.991 1.00 51.16 140 GLY A C 1
ATOM 1098 O O . GLY A 1 140 ? -6.259 6.206 -6.529 1.00 51.16 140 GLY A O 1
ATOM 1099 N N . GLN A 1 141 ? -4.631 4.695 -6.126 1.00 60.66 141 GLN A N 1
ATOM 1100 C CA . GLN A 1 141 ? -5.200 3.622 -6.924 1.00 60.66 141 GLN A CA 1
ATOM 1101 C C . GLN A 1 141 ? -6.231 2.865 -6.088 1.00 60.66 141 GLN A C 1
ATOM 1103 O O . GLN A 1 141 ? -5.965 2.386 -4.988 1.00 60.66 141 GLN A O 1
ATOM 1108 N N . ASN A 1 142 ? -7.435 2.754 -6.642 1.00 67.25 142 ASN A N 1
ATOM 1109 C CA . ASN A 1 142 ? -8.542 1.990 -6.062 1.00 67.25 142 ASN A CA 1
ATOM 1110 C C . ASN A 1 142 ? -8.916 0.794 -6.947 1.00 67.25 142 ASN A C 1
ATOM 1112 O O . ASN A 1 142 ? -10.011 0.247 -6.839 1.00 67.25 142 ASN A O 1
ATOM 1116 N N . THR A 1 143 ? -8.029 0.429 -7.871 1.00 80.12 143 THR A N 1
ATOM 1117 C CA . THR A 1 143 ? -8.235 -0.629 -8.856 1.00 80.12 143 THR A CA 1
ATOM 1118 C C . THR A 1 143 ? -7.043 -1.564 -8.850 1.00 80.12 143 THR A C 1
ATOM 1120 O O . THR A 1 143 ? -5.900 -1.108 -8.860 1.00 80.12 143 THR A O 1
ATOM 1123 N N . THR A 1 144 ? -7.316 -2.867 -8.868 1.00 89.69 144 THR A N 1
ATOM 1124 C CA . THR A 1 144 ? -6.272 -3.886 -8.985 1.00 89.69 144 THR A CA 1
ATOM 1125 C C . THR A 1 144 ? -5.562 -3.726 -10.328 1.00 89.69 144 THR A C 1
ATOM 1127 O O . THR A 1 144 ? -6.214 -3.500 -11.349 1.00 89.69 144 THR A O 1
ATOM 1130 N N . GLY A 1 145 ? -4.232 -3.787 -10.323 1.00 92.38 145 GLY A N 1
ATOM 1131 C CA . GLY A 1 145 ? -3.427 -3.584 -11.522 1.00 92.38 145 GLY A CA 1
ATOM 1132 C C . GLY A 1 145 ? -2.037 -3.027 -11.236 1.00 92.38 145 GLY A C 1
ATOM 1133 O O . GLY A 1 145 ? -1.609 -2.872 -10.091 1.00 92.38 145 GLY A O 1
ATOM 1134 N N . VAL A 1 146 ? -1.309 -2.734 -12.310 1.00 93.00 146 VAL A N 1
ATOM 1135 C CA . VAL A 1 146 ? 0.036 -2.148 -12.245 1.00 93.00 146 VAL A CA 1
ATOM 1136 C C . VAL A 1 146 ? -0.075 -0.626 -12.192 1.00 93.00 146 VAL A C 1
ATOM 1138 O O . VAL A 1 146 ? -0.685 -0.026 -13.076 1.00 93.00 146 VAL A O 1
ATOM 1141 N N . ASP A 1 147 ? 0.545 0.016 -11.199 1.00 89.81 147 ASP A N 1
ATOM 1142 C CA . ASP A 1 147 ? 0.699 1.473 -11.204 1.00 89.81 147 ASP A CA 1
ATOM 1143 C C . ASP A 1 147 ? 1.737 1.862 -12.268 1.00 89.81 147 ASP A C 1
ATOM 1145 O O . ASP A 1 147 ? 2.921 1.542 -12.118 1.00 89.81 147 ASP A O 1
ATOM 1149 N N . PRO A 1 148 ? 1.344 2.574 -13.337 1.00 90.69 148 PRO A N 1
ATOM 1150 C CA . PRO A 1 148 ? 2.225 2.837 -14.466 1.00 90.69 148 PRO A CA 1
ATOM 1151 C C . PRO A 1 148 ? 3.384 3.786 -14.122 1.00 90.69 148 PRO A C 1
ATOM 1153 O O . PRO A 1 148 ? 4.337 3.865 -14.894 1.00 90.69 148 PRO A O 1
ATOM 1156 N N . ARG A 1 149 ? 3.340 4.495 -12.983 1.00 86.25 149 ARG A N 1
ATOM 1157 C CA . ARG A 1 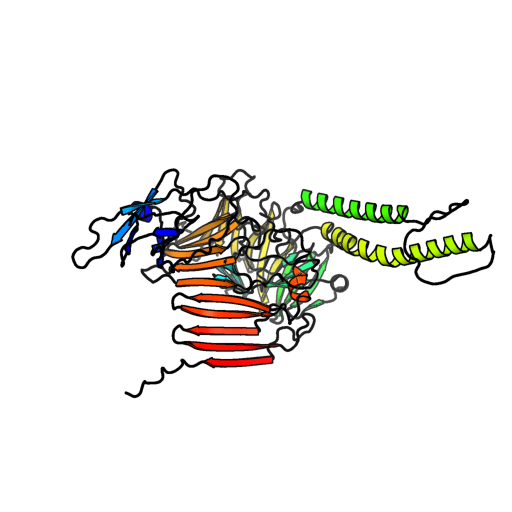149 ? 4.449 5.351 -12.522 1.00 86.25 149 ARG A CA 1
ATOM 1158 C C . ARG A 1 149 ? 5.582 4.542 -11.904 1.00 86.25 149 ARG A C 1
ATOM 1160 O O . ARG A 1 149 ? 6.758 4.779 -12.181 1.00 86.25 149 ARG A O 1
ATOM 1167 N N . THR A 1 150 ? 5.225 3.605 -11.032 1.00 87.06 150 THR A N 1
ATOM 1168 C CA . THR A 1 150 ? 6.179 2.838 -10.223 1.00 87.06 150 THR A CA 1
ATOM 1169 C C . THR A 1 150 ? 6.534 1.506 -10.879 1.00 87.06 150 THR A C 1
ATOM 1171 O O . THR A 1 150 ? 7.674 1.051 -10.773 1.00 87.06 150 THR A O 1
ATOM 1174 N N . GLY A 1 151 ? 5.586 0.915 -11.607 1.00 90.62 151 GLY A N 1
ATOM 1175 C CA . GLY A 1 151 ? 5.648 -0.452 -12.108 1.00 90.62 151 GLY A CA 1
ATOM 1176 C C . GLY A 1 151 ? 5.346 -1.493 -11.032 1.00 90.62 151 GLY A C 1
ATOM 1177 O O . GLY A 1 151 ? 5.663 -2.662 -11.224 1.00 90.62 151 GLY A O 1
ATOM 1178 N N . LEU A 1 152 ? 4.783 -1.102 -9.887 1.00 91.19 152 LEU A N 1
ATOM 1179 C CA . LEU A 1 152 ? 4.396 -2.027 -8.821 1.00 91.19 152 LEU A CA 1
ATOM 1180 C C . LEU A 1 152 ? 2.933 -2.452 -8.976 1.00 91.19 152 LEU A C 1
ATOM 1182 O O . LEU A 1 152 ? 2.101 -1.694 -9.468 1.00 91.19 152 LEU A O 1
ATOM 1186 N N . PHE A 1 153 ? 2.630 -3.679 -8.559 1.00 93.19 153 PHE A N 1
ATOM 1187 C CA . PHE A 1 153 ? 1.272 -4.216 -8.566 1.00 93.19 153 PHE A CA 1
ATOM 1188 C C . PHE A 1 153 ? 0.543 -3.854 -7.272 1.00 93.19 153 PHE A C 1
ATOM 1190 O O . PHE A 1 153 ? 1.093 -4.035 -6.183 1.00 93.19 153 PHE A O 1
ATOM 1197 N N . ASN A 1 154 ? -0.699 -3.401 -7.407 1.00 91.38 154 ASN A N 1
ATOM 1198 C CA . ASN A 1 154 ? -1.634 -3.188 -6.310 1.00 91.38 154 ASN A CA 1
ATOM 1199 C C . ASN A 1 154 ? -2.829 -4.125 -6.485 1.00 91.38 154 ASN A C 1
ATOM 1201 O O . ASN A 1 154 ? -3.240 -4.416 -7.609 1.00 91.38 154 ASN A O 1
ATOM 1205 N N . ALA A 1 155 ? -3.396 -4.576 -5.370 1.00 92.88 155 ALA A N 1
ATOM 1206 C CA . ALA A 1 155 ? -4.586 -5.415 -5.375 1.00 92.88 155 ALA A CA 1
ATOM 1207 C C . ALA A 1 155 ? -5.580 -4.972 -4.313 1.00 92.88 155 ALA A C 1
ATOM 1209 O O . ALA A 1 155 ? -5.192 -4.530 -3.233 1.00 92.88 155 ALA A O 1
ATOM 1210 N N . HIS A 1 156 ? -6.865 -5.115 -4.620 1.00 92.06 156 HIS A N 1
ATOM 1211 C CA . HIS A 1 156 ? -7.941 -4.698 -3.733 1.00 92.06 156 HIS A CA 1
ATOM 1212 C C . HIS A 1 156 ? -8.973 -5.808 -3.576 1.00 92.06 156 HIS A C 1
ATOM 1214 O O . HIS A 1 156 ? -9.338 -6.463 -4.550 1.00 92.06 156 HIS A O 1
ATOM 1220 N N . TYR A 1 157 ? -9.462 -6.011 -2.353 1.00 92.38 157 TYR A N 1
ATOM 1221 C CA . TYR A 1 157 ? -10.523 -6.978 -2.077 1.00 92.38 157 TYR A CA 1
ATOM 1222 C C . TYR A 1 157 ? -11.537 -6.403 -1.085 1.00 92.38 157 TYR A C 1
ATOM 1224 O O . TYR A 1 157 ? -11.212 -6.149 0.077 1.00 92.38 157 TYR A O 1
ATOM 1232 N N . SER A 1 158 ? -12.769 -6.173 -1.547 1.00 92.81 158 SER A N 1
ATOM 1233 C CA . SER A 1 158 ? -13.817 -5.545 -0.737 1.00 92.81 158 SER A CA 1
ATOM 1234 C C . SER A 1 158 ? -14.433 -6.539 0.248 1.00 92.81 158 SER A C 1
ATOM 1236 O O . SER A 1 158 ? -15.013 -7.560 -0.137 1.00 92.81 158 SER A O 1
ATOM 1238 N N . LEU A 1 159 ? -14.329 -6.235 1.542 1.00 93.62 159 LEU A N 1
ATOM 1239 C CA . LEU A 1 159 ? -14.890 -7.065 2.603 1.00 93.62 159 LEU A CA 1
ATOM 1240 C C . LEU A 1 159 ? -16.319 -6.662 2.929 1.00 93.62 159 LEU A C 1
ATOM 1242 O O . LEU A 1 159 ? -17.188 -7.534 2.957 1.00 93.62 159 LEU A O 1
ATOM 1246 N N . ALA A 1 160 ? -16.560 -5.374 3.180 1.00 92.88 160 ALA A N 1
ATOM 1247 C CA . ALA A 1 160 ? -17.865 -4.848 3.569 1.00 92.88 160 ALA A CA 1
ATOM 1248 C C . ALA A 1 160 ? -17.959 -3.330 3.373 1.00 92.88 160 ALA A C 1
ATOM 1250 O O . ALA A 1 160 ? -16.961 -2.618 3.440 1.00 92.88 160 ALA A O 1
ATOM 1251 N N . LEU A 1 161 ? -19.189 -2.829 3.251 1.00 92.31 161 LEU A N 1
ATOM 1252 C CA . LEU A 1 161 ? -19.493 -1.402 3.257 1.00 92.31 161 LEU A CA 1
ATOM 1253 C C . LEU A 1 161 ? -20.326 -1.068 4.496 1.00 92.31 161 LEU A C 1
ATOM 1255 O O . LEU A 1 161 ? -21.512 -1.385 4.563 1.00 92.31 161 LEU A O 1
ATOM 1259 N N . LEU A 1 162 ? -19.710 -0.458 5.504 1.00 91.31 162 LEU A N 1
ATOM 1260 C CA . LEU A 1 162 ? -20.347 -0.208 6.792 1.00 91.31 162 LEU A CA 1
ATOM 1261 C C . LEU A 1 162 ? -20.932 1.202 6.849 1.00 91.31 162 LEU A C 1
ATOM 1263 O O . LEU A 1 162 ? -20.237 2.186 6.610 1.00 91.31 162 LEU A O 1
ATOM 1267 N N . MET A 1 163 ? -22.203 1.314 7.230 1.00 86.62 163 MET A N 1
ATOM 1268 C CA . MET A 1 163 ? -22.866 2.600 7.448 1.00 86.62 163 MET A CA 1
ATOM 1269 C C . MET A 1 163 ? -23.487 2.674 8.837 1.00 86.62 163 MET A C 1
ATOM 1271 O O . MET A 1 163 ? -24.119 1.727 9.307 1.00 86.62 163 MET A O 1
ATOM 1275 N N . GLY A 1 164 ? -23.327 3.828 9.483 1.00 74.44 164 GLY A N 1
ATOM 1276 C CA . GLY A 1 164 ? -24.004 4.134 10.741 1.00 74.44 164 GLY A CA 1
ATOM 1277 C C . GLY A 1 164 ? -25.445 4.620 10.552 1.00 74.44 164 GLY A C 1
ATOM 1278 O O . GLY A 1 164 ? -25.869 4.900 9.431 1.00 74.44 164 GLY A O 1
ATOM 1279 N N . LEU A 1 165 ? -26.179 4.772 11.662 1.00 74.62 165 LEU A N 1
ATOM 1280 C CA . LEU A 1 165 ? -27.506 5.414 11.718 1.00 74.62 165 LEU A CA 1
ATOM 1281 C C . LEU A 1 165 ? -28.495 4.914 10.636 1.00 74.62 165 LEU A C 1
ATOM 1283 O O . LEU A 1 165 ? -29.030 5.714 9.871 1.00 74.62 165 LEU A O 1
ATOM 1287 N N . ASP A 1 166 ? -28.685 3.597 10.522 1.00 69.12 166 ASP A N 1
ATOM 1288 C CA . ASP A 1 166 ? -29.575 2.962 9.529 1.00 69.12 166 ASP A CA 1
ATOM 1289 C C . ASP A 1 166 ? -29.346 3.449 8.080 1.00 69.12 166 ASP A C 1
ATOM 1291 O O . ASP A 1 166 ? -30.287 3.701 7.327 1.00 69.12 166 ASP A O 1
ATOM 1295 N N . GLY A 1 167 ? -28.078 3.638 7.696 1.00 70.31 167 GLY A N 1
ATOM 1296 C CA . GLY A 1 167 ? -27.689 4.082 6.351 1.00 70.31 167 GLY A CA 1
ATOM 1297 C C . GLY A 1 167 ? -27.598 5.601 6.170 1.00 70.31 167 GLY A C 1
ATOM 1298 O O . GLY A 1 167 ? -27.398 6.067 5.053 1.00 70.31 167 GLY A O 1
ATOM 1299 N N . LYS A 1 168 ? -27.741 6.391 7.244 1.00 72.94 168 LYS A N 1
ATOM 1300 C CA . LYS A 1 168 ? -27.616 7.866 7.219 1.00 72.94 168 LYS A CA 1
ATOM 1301 C C . LYS A 1 168 ? -26.331 8.392 7.864 1.00 72.94 168 LYS A C 1
ATOM 1303 O O . LYS A 1 168 ? -26.136 9.602 7.957 1.00 72.94 168 LYS A O 1
ATOM 1308 N N . GLY A 1 169 ? -25.496 7.498 8.382 1.00 80.44 169 GLY A N 1
ATOM 1309 C CA . GLY A 1 169 ? -24.194 7.815 8.952 1.00 80.44 169 GLY A CA 1
ATOM 1310 C C . GLY A 1 169 ? -23.086 7.882 7.899 1.00 80.44 169 GLY A C 1
ATOM 1311 O O . GLY A 1 169 ? -23.348 7.749 6.705 1.00 80.44 169 GLY A O 1
ATOM 1312 N N . PRO A 1 170 ? -21.833 8.092 8.332 1.00 86.62 170 PRO A N 1
ATOM 1313 C CA . PRO A 1 170 ? -20.696 8.063 7.433 1.00 86.62 170 PRO A CA 1
ATOM 1314 C C . PRO A 1 170 ? -20.538 6.660 6.847 1.00 86.62 170 PRO A C 1
ATOM 1316 O O . PRO A 1 170 ? -20.816 5.658 7.512 1.00 86.62 170 PRO A O 1
ATOM 1319 N N . LEU A 1 171 ? -20.098 6.631 5.594 1.00 86.88 171 LEU A N 1
ATOM 1320 C CA . LEU A 1 171 ? -19.754 5.424 4.865 1.00 86.88 171 LEU A CA 1
ATOM 1321 C C . LEU A 1 171 ? -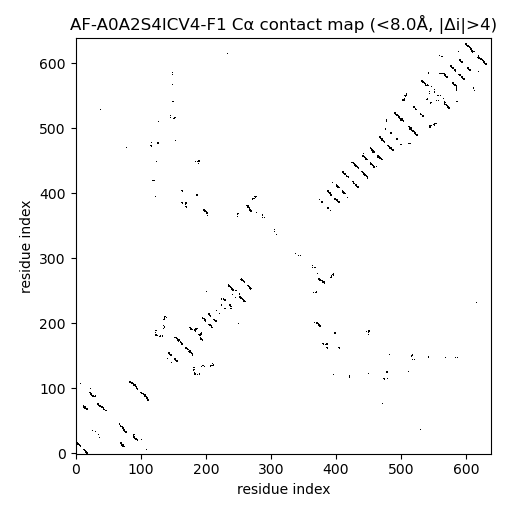18.323 5.022 5.224 1.00 86.88 171 LEU A C 1
ATOM 1323 O O . LEU A 1 171 ? -17.409 5.830 5.083 1.00 86.88 171 LEU A O 1
ATOM 1327 N N . CYS A 1 172 ? -18.132 3.791 5.681 1.00 90.44 172 CYS A N 1
ATOM 1328 C CA . CYS A 1 172 ? -16.824 3.195 5.910 1.00 90.44 172 CYS A CA 1
ATOM 1329 C C . CYS A 1 172 ? -16.669 1.993 4.979 1.00 90.44 172 CYS A C 1
ATOM 1331 O O . CYS A 1 172 ? -17.310 0.960 5.169 1.00 90.44 172 CYS A O 1
ATOM 1333 N N . ASP A 1 173 ? -15.844 2.163 3.952 1.00 90.38 173 ASP A N 1
ATOM 1334 C CA . ASP A 1 173 ? -15.448 1.089 3.048 1.00 90.38 173 ASP A CA 1
ATOM 1335 C C . ASP A 1 173 ? -14.339 0.258 3.703 1.00 90.38 173 ASP A C 1
ATOM 1337 O O . ASP A 1 173 ? -13.256 0.766 4.000 1.00 90.38 173 ASP A O 1
ATOM 1341 N N . LEU A 1 174 ? -14.629 -1.015 3.968 1.00 92.50 174 LEU A N 1
ATOM 1342 C CA . LEU A 1 174 ? -13.651 -1.990 4.431 1.00 92.50 174 LEU A CA 1
ATOM 1343 C C . LEU A 1 174 ? -13.163 -2.801 3.241 1.00 92.50 174 LEU A C 1
ATOM 1345 O O . LEU A 1 174 ? -13.534 -3.960 3.055 1.00 92.50 174 LEU A O 1
ATOM 1349 N N . THR A 1 175 ? -12.302 -2.181 2.451 1.00 92.62 175 THR A N 1
ATOM 1350 C CA . THR A 1 175 ? -11.553 -2.849 1.395 1.00 92.62 175 THR A CA 1
ATOM 1351 C C . THR A 1 175 ? -10.138 -3.134 1.891 1.00 92.62 175 THR A C 1
ATOM 1353 O O . THR A 1 175 ? -9.529 -2.316 2.581 1.00 92.62 175 THR A O 1
ATOM 1356 N N . LEU A 1 176 ? -9.633 -4.335 1.608 1.00 93.44 176 LEU A N 1
ATOM 1357 C CA . LEU A 1 176 ? -8.227 -4.674 1.798 1.00 93.44 176 LEU A CA 1
ATOM 1358 C C . LEU A 1 176 ? -7.437 -4.122 0.618 1.00 93.44 176 LEU A C 1
ATOM 1360 O O . LEU A 1 176 ? -7.820 -4.353 -0.525 1.00 93.44 176 LEU A O 1
ATOM 1364 N N . HIS A 1 177 ? -6.340 -3.429 0.896 1.00 90.75 177 HIS A N 1
ATOM 1365 C CA . HIS A 1 177 ? -5.430 -2.870 -0.097 1.00 90.75 177 HIS A CA 1
ATOM 1366 C C . HIS A 1 177 ? -4.070 -3.542 0.060 1.00 90.75 177 HIS A C 1
ATOM 1368 O O . HIS A 1 177 ? -3.498 -3.524 1.153 1.00 90.75 177 HIS A O 1
ATOM 1374 N N . TYR A 1 178 ? -3.569 -4.120 -1.025 1.00 92.56 178 TYR A N 1
ATOM 1375 C CA . TYR A 1 178 ? -2.220 -4.645 -1.132 1.00 92.56 178 TYR A CA 1
ATOM 1376 C C . TYR A 1 178 ? -1.292 -3.604 -1.753 1.00 92.56 178 TYR A C 1
ATOM 1378 O O . TYR A 1 178 ? -1.598 -3.059 -2.814 1.00 92.56 178 TYR A O 1
ATOM 1386 N N . SER A 1 179 ? -0.131 -3.405 -1.136 1.00 87.25 179 SER A N 1
ATOM 1387 C CA . SER A 1 179 ? 1.012 -2.721 -1.735 1.00 87.25 179 SER A CA 1
ATOM 1388 C C . SER A 1 179 ? 2.300 -3.424 -1.328 1.00 87.25 179 SER A C 1
ATOM 1390 O O . SER A 1 179 ? 2.502 -3.731 -0.156 1.00 87.25 179 SER A O 1
ATOM 1392 N N . ALA A 1 180 ? 3.204 -3.631 -2.286 1.00 86.62 180 ALA A N 1
ATOM 1393 C CA . ALA A 1 180 ? 4.502 -4.250 -2.023 1.00 86.62 180 ALA A CA 1
ATOM 1394 C C . ALA A 1 180 ? 5.467 -3.352 -1.220 1.00 86.62 180 ALA A C 1
ATOM 1396 O O . ALA A 1 180 ? 6.514 -3.816 -0.794 1.00 86.62 180 ALA A O 1
ATOM 1397 N N . LEU A 1 181 ? 5.137 -2.070 -1.025 1.00 82.38 181 LEU A N 1
ATOM 1398 C CA . LEU A 1 181 ? 5.934 -1.115 -0.239 1.00 82.38 181 LEU A CA 1
ATOM 1399 C C . LEU A 1 181 ? 5.477 -1.018 1.220 1.00 82.38 181 LEU A C 1
ATOM 1401 O O . LEU A 1 181 ? 5.789 -0.042 1.908 1.00 82.38 181 LEU A O 1
ATOM 1405 N N . ARG A 1 182 ? 4.708 -2.000 1.690 1.00 81.44 182 ARG A N 1
ATOM 1406 C CA . ARG A 1 182 ? 4.120 -2.022 3.024 1.00 81.44 182 ARG A CA 1
ATOM 1407 C C . ARG A 1 182 ? 4.449 -3.312 3.745 1.00 81.44 182 ARG A C 1
ATOM 1409 O O . ARG A 1 182 ? 4.465 -4.372 3.132 1.00 81.44 182 ARG A O 1
ATOM 1416 N N . ALA A 1 183 ? 4.659 -3.184 5.048 1.00 85.00 183 ALA A N 1
ATOM 1417 C CA . ALA A 1 183 ? 4.894 -4.298 5.938 1.00 85.00 183 ALA A CA 1
ATOM 1418 C C . ALA A 1 183 ? 3.558 -4.895 6.446 1.00 85.00 183 ALA A C 1
ATOM 1420 O O . ALA A 1 183 ? 2.484 -4.709 5.868 1.00 85.00 183 ALA A O 1
ATOM 1421 N N . ASN A 1 184 ? 3.610 -5.666 7.529 1.00 89.44 184 ASN A N 1
ATOM 1422 C CA . ASN A 1 184 ? 2.451 -6.320 8.137 1.00 89.44 184 ASN A CA 1
ATOM 1423 C C . ASN A 1 184 ? 1.973 -5.587 9.407 1.00 89.44 184 ASN A C 1
ATOM 1425 O O . ASN A 1 184 ? 1.696 -6.213 10.437 1.00 89.44 184 ASN A O 1
ATOM 1429 N N . GLU A 1 185 ? 1.891 -4.254 9.371 1.00 87.25 185 GLU A N 1
ATOM 1430 C CA . GLU A 1 185 ? 1.483 -3.445 10.526 1.00 87.25 185 GLU A CA 1
ATOM 1431 C C . GLU A 1 185 ? 0.009 -3.658 10.887 1.00 87.25 185 GLU A C 1
ATOM 1433 O O . GLU A 1 185 ? -0.343 -3.580 12.057 1.00 87.25 185 GLU A O 1
ATOM 1438 N N . ALA A 1 186 ? -0.859 -3.971 9.921 1.00 89.69 186 ALA A N 1
ATOM 1439 C CA . ALA A 1 186 ? -2.287 -4.203 10.168 1.00 89.69 186 ALA A CA 1
ATOM 1440 C C . ALA A 1 186 ? -2.610 -5.629 10.662 1.00 89.69 186 ALA A C 1
ATOM 1442 O O . ALA A 1 186 ? -3.755 -5.919 11.010 1.00 89.69 186 ALA A O 1
ATOM 1443 N N . GLY A 1 187 ? -1.629 -6.542 10.658 1.00 91.25 187 GLY A N 1
ATOM 1444 C CA . GLY A 1 187 ? -1.830 -7.947 11.030 1.00 91.25 187 GLY A CA 1
ATOM 1445 C C . GLY A 1 187 ? -2.739 -8.736 10.079 1.00 91.25 187 GLY A C 1
ATOM 1446 O O . GLY A 1 187 ? -3.285 -9.763 10.474 1.00 91.25 187 GLY A O 1
ATOM 1447 N N . LEU A 1 188 ? -2.918 -8.262 8.843 1.00 94.00 188 LEU A N 1
ATOM 1448 C CA . LEU A 1 188 ? -3.784 -8.869 7.819 1.00 94.00 188 LEU A CA 1
ATOM 1449 C C . LEU A 1 188 ? -2.991 -9.656 6.766 1.00 94.00 188 LEU A C 1
ATOM 1451 O O . LEU A 1 188 ? -3.583 -10.275 5.884 1.00 94.00 188 LEU A O 1
ATOM 1455 N N . GLY A 1 189 ? -1.664 -9.648 6.871 1.00 92.38 189 GLY A N 1
ATOM 1456 C CA . GLY A 1 189 ? -0.739 -10.181 5.885 1.00 92.38 189 GLY A CA 1
ATOM 1457 C C . GLY A 1 189 ? 0.226 -9.097 5.405 1.00 92.38 189 GLY A C 1
ATOM 1458 O O . GLY A 1 189 ? -0.154 -7.939 5.276 1.00 92.38 189 GLY A O 1
ATOM 1459 N N . ASP A 1 190 ? 1.467 -9.479 5.126 1.00 90.31 190 ASP A N 1
ATOM 1460 C CA . ASP A 1 190 ? 2.510 -8.604 4.592 1.00 90.31 190 ASP A CA 1
ATOM 1461 C C . ASP A 1 190 ? 2.030 -7.905 3.312 1.00 90.31 190 ASP A C 1
ATOM 1463 O O . ASP A 1 190 ? 1.550 -8.557 2.373 1.00 90.31 190 ASP A O 1
ATOM 1467 N N . GLY A 1 191 ? 2.094 -6.575 3.315 1.00 89.75 191 GLY A N 1
ATOM 1468 C CA . GLY A 1 191 ? 1.584 -5.716 2.252 1.00 89.75 191 GLY A CA 1
ATOM 1469 C C . GLY A 1 191 ? 0.086 -5.395 2.307 1.00 89.75 191 GLY A C 1
ATOM 1470 O O . GLY A 1 191 ? -0.347 -4.530 1.548 1.00 89.75 191 GLY A O 1
ATOM 1471 N N . TRP A 1 192 ? -0.714 -6.027 3.177 1.00 93.19 192 TRP A N 1
ATOM 1472 C CA . TRP A 1 192 ? -2.175 -5.857 3.239 1.00 93.19 192 TRP A CA 1
ATOM 1473 C C . TRP A 1 192 ? -2.642 -4.977 4.405 1.00 93.19 192 TRP A C 1
ATOM 1475 O O . TRP A 1 192 ? -2.286 -5.204 5.561 1.00 93.19 192 TRP A O 1
ATOM 1485 N N . ALA A 1 193 ? -3.526 -4.013 4.127 1.00 91.06 193 ALA A N 1
ATOM 1486 C CA . ALA A 1 193 ? -4.148 -3.174 5.156 1.00 91.06 193 ALA A CA 1
ATOM 1487 C C . ALA A 1 193 ? -5.515 -2.593 4.749 1.00 91.06 193 ALA A C 1
ATOM 1489 O O . ALA A 1 193 ? -5.928 -2.684 3.596 1.00 91.06 193 ALA A O 1
ATOM 1490 N N . PHE A 1 194 ? -6.191 -1.941 5.701 1.00 90.19 194 PHE A N 1
ATOM 1491 C CA . PHE A 1 194 ? -7.393 -1.128 5.473 1.00 90.19 194 PHE A CA 1
ATOM 1492 C C . PHE A 1 194 ? -7.070 0.346 5.310 1.00 90.19 194 PHE A C 1
ATOM 1494 O O . PHE A 1 194 ? -6.219 0.826 6.050 1.00 90.19 194 PHE A O 1
ATOM 1501 N N . ASN A 1 195 ? -7.836 1.066 4.487 1.00 86.06 195 ASN A N 1
ATOM 1502 C CA . ASN A 1 195 ? -7.645 2.489 4.215 1.00 86.06 195 ASN A CA 1
ATOM 1503 C C . ASN A 1 195 ? -8.255 3.444 5.268 1.00 86.06 195 ASN A C 1
ATOM 1505 O O . ASN A 1 195 ? -9.449 3.733 5.232 1.00 86.06 195 ASN A O 1
ATOM 1509 N N . PHE A 1 196 ? -7.447 3.953 6.205 1.00 90.62 196 PHE A N 1
ATOM 1510 C CA . PHE A 1 196 ? -7.893 4.810 7.317 1.00 90.62 196 PHE A CA 1
ATOM 1511 C C . PHE A 1 196 ? -6.956 5.990 7.560 1.00 90.62 196 PHE A C 1
ATOM 1513 O O . PHE A 1 196 ? -5.752 5.816 7.565 1.00 90.62 196 PHE A O 1
ATOM 1520 N N . SER A 1 197 ? -7.457 7.177 7.901 1.00 91.44 197 SER A N 1
ATOM 1521 C CA . SER A 1 197 ? -6.532 8.250 8.291 1.00 91.44 197 SER A CA 1
ATOM 1522 C C . SER A 1 197 ? -5.749 7.890 9.559 1.00 91.44 197 SER A C 1
ATOM 1524 O O . SER A 1 197 ? -6.284 7.283 10.485 1.00 91.44 197 SER A O 1
ATOM 1526 N N . SER A 1 198 ? -4.486 8.294 9.638 1.00 92.62 198 SER A N 1
ATOM 1527 C CA . SER A 1 198 ? -3.623 8.005 10.780 1.00 92.62 198 SER A CA 1
ATOM 1528 C C . SER A 1 198 ? -2.574 9.090 11.001 1.00 92.62 198 SER A C 1
ATOM 1530 O O . SER A 1 198 ? -2.321 9.905 10.117 1.00 92.62 198 SER A O 1
ATOM 1532 N N . TYR A 1 199 ? -1.967 9.109 12.187 1.00 92.00 199 TYR A N 1
ATOM 1533 C CA . TYR A 1 199 ? -0.824 9.971 12.494 1.00 92.00 199 TYR A CA 1
ATOM 1534 C C . TYR A 1 199 ? 0.303 9.161 13.133 1.00 92.00 199 TYR A C 1
ATOM 1536 O O . TYR A 1 199 ? 0.095 8.597 14.206 1.00 92.00 199 TYR A O 1
ATOM 1544 N N . GLU A 1 200 ? 1.478 9.134 12.500 1.00 88.25 200 GLU A N 1
ATOM 1545 C CA . GLU A 1 200 ? 2.695 8.492 13.018 1.00 88.25 200 GLU A CA 1
ATOM 1546 C C . GLU A 1 200 ? 3.541 9.506 13.798 1.00 88.25 200 GLU A C 1
ATOM 1548 O O . GLU A 1 200 ? 3.972 10.541 13.276 1.00 88.25 200 GLU A O 1
ATOM 1553 N N . THR A 1 201 ? 3.808 9.210 15.069 1.00 86.38 201 THR A N 1
ATOM 1554 C CA . THR A 1 201 ? 4.476 10.144 15.983 1.00 86.38 201 THR A CA 1
ATOM 1555 C C . THR A 1 201 ? 5.942 10.372 15.649 1.00 86.38 201 THR A C 1
ATOM 1557 O O . THR A 1 201 ? 6.449 11.480 15.849 1.00 86.38 201 THR A O 1
ATOM 1560 N N . ARG A 1 202 ? 6.656 9.362 15.136 1.00 86.25 202 ARG A N 1
ATOM 1561 C CA . ARG A 1 202 ? 8.091 9.497 14.852 1.00 86.25 202 ARG A CA 1
ATOM 1562 C C . ARG A 1 202 ? 8.357 10.421 13.665 1.00 86.25 202 ARG A C 1
ATOM 1564 O O . ARG A 1 202 ? 9.211 11.311 13.761 1.00 86.25 202 ARG A O 1
ATOM 1571 N N . SER A 1 203 ? 7.632 10.246 12.566 1.00 82.50 203 SER A N 1
ATOM 1572 C CA . SER A 1 203 ? 7.733 11.098 11.374 1.00 82.50 203 SER A CA 1
ATOM 1573 C C . SER A 1 203 ? 6.919 12.386 11.485 1.00 82.50 203 SER A C 1
ATOM 1575 O O . SER A 1 203 ? 7.208 13.320 10.748 1.00 82.50 203 SER A O 1
ATOM 1577 N N . ARG A 1 204 ? 5.980 12.476 12.441 1.00 88.38 204 ARG A N 1
ATOM 1578 C CA . ARG A 1 204 ? 5.010 13.580 12.564 1.00 88.38 204 ARG A CA 1
ATOM 1579 C C . ARG A 1 204 ? 4.171 13.743 11.302 1.00 88.38 204 ARG A C 1
ATOM 1581 O O . ARG A 1 204 ? 3.837 14.857 10.899 1.00 88.38 204 ARG A O 1
ATOM 1588 N N . LEU A 1 205 ? 3.839 12.615 10.693 1.00 87.00 205 LEU A N 1
ATOM 1589 C CA . LEU A 1 205 ? 3.146 12.553 9.423 1.00 87.00 205 LEU A CA 1
ATOM 1590 C C . LEU A 1 205 ? 1.706 12.111 9.657 1.00 87.00 205 LEU A C 1
ATOM 1592 O O . LEU A 1 205 ? 1.460 11.060 10.248 1.00 87.00 205 LEU A O 1
ATOM 1596 N N . ILE A 1 206 ? 0.759 12.926 9.203 1.00 89.94 206 ILE A N 1
ATOM 1597 C CA . ILE A 1 206 ? -0.633 12.518 9.040 1.00 89.94 206 ILE A CA 1
ATOM 1598 C C . ILE A 1 206 ? -0.755 11.909 7.650 1.00 89.94 206 ILE A C 1
ATOM 1600 O O . ILE A 1 206 ? -0.383 12.552 6.672 1.00 89.94 206 ILE A O 1
ATOM 1604 N N . THR A 1 207 ? -1.337 10.723 7.554 1.00 85.94 207 THR A N 1
ATOM 1605 C CA . THR A 1 207 ? -1.739 10.127 6.280 1.00 85.94 207 THR A CA 1
ATOM 1606 C C . THR A 1 207 ? -3.251 10.026 6.272 1.00 85.94 207 THR A C 1
ATOM 1608 O O . THR A 1 207 ? -3.824 9.423 7.173 1.00 85.94 207 THR A O 1
ATOM 1611 N N . LEU A 1 208 ? -3.908 10.651 5.301 1.00 87.56 208 LEU A N 1
ATOM 1612 C CA . LEU A 1 208 ? -5.360 10.617 5.152 1.00 87.56 208 LEU A CA 1
ATOM 1613 C C . LEU A 1 208 ? -5.801 9.303 4.494 1.00 87.56 208 LEU A C 1
ATOM 1615 O O . LEU A 1 208 ? -5.035 8.692 3.753 1.00 87.56 208 LEU A O 1
ATOM 1619 N N . SER A 1 209 ? -7.068 8.927 4.673 1.00 84.31 209 SER A N 1
ATOM 1620 C CA . SER A 1 209 ? -7.707 7.802 3.960 1.00 84.31 209 SER A CA 1
ATOM 1621 C C . SER A 1 209 ? -7.718 7.950 2.428 1.00 84.31 209 SER A C 1
ATOM 1623 O O . SER A 1 209 ? -8.081 7.037 1.699 1.00 84.31 209 SER A O 1
ATOM 1625 N N . THR A 1 210 ? -7.320 9.104 1.895 1.00 77.50 210 THR A N 1
ATOM 1626 C CA . THR A 1 210 ? -7.131 9.330 0.455 1.00 77.50 210 THR A CA 1
ATOM 1627 C C . THR A 1 210 ? -5.707 9.031 -0.026 1.00 77.50 210 THR A C 1
ATOM 1629 O O . THR A 1 210 ? -5.427 9.215 -1.206 1.00 77.50 210 THR A O 1
ATOM 1632 N N . GLY A 1 211 ? -4.791 8.644 0.871 1.00 74.38 211 GLY A N 1
ATOM 1633 C CA . GLY A 1 211 ? -3.361 8.474 0.583 1.00 74.38 211 GLY A CA 1
ATOM 1634 C C . GLY A 1 211 ? -2.536 9.765 0.675 1.00 74.38 211 GLY A C 1
ATOM 1635 O O . GLY A 1 211 ? -1.309 9.724 0.650 1.00 74.38 211 GLY A O 1
ATOM 1636 N N . GLN A 1 212 ? -3.179 10.926 0.825 1.00 76.62 212 GLN A N 1
ATOM 1637 C CA . GLN A 1 212 ? -2.483 12.207 0.962 1.00 76.62 212 GLN A CA 1
ATOM 1638 C C . GLN A 1 212 ? -1.782 12.324 2.317 1.00 76.62 212 GLN A C 1
ATOM 1640 O O . GLN A 1 212 ? -2.370 12.016 3.355 1.00 76.62 212 GLN A O 1
ATOM 1645 N N . THR A 1 213 ? -0.559 12.850 2.313 1.00 80.25 213 THR A N 1
ATOM 1646 C CA . THR A 1 213 ? 0.250 13.034 3.520 1.00 80.25 213 THR A CA 1
ATOM 1647 C C . THR A 1 213 ? 0.380 14.508 3.914 1.00 80.25 213 THR A C 1
ATOM 1649 O O . THR A 1 213 ? 0.361 15.409 3.073 1.00 80.25 213 THR A O 1
ATOM 1652 N N . ILE A 1 214 ? 0.473 14.769 5.219 1.00 84.75 214 ILE A N 1
ATOM 1653 C CA . ILE A 1 214 ? 0.648 16.099 5.814 1.00 84.75 214 ILE A CA 1
ATOM 1654 C C . ILE A 1 214 ? 1.690 15.987 6.932 1.00 84.75 214 ILE A C 1
ATOM 1656 O O . ILE A 1 214 ? 1.427 15.376 7.967 1.00 84.75 214 ILE A O 1
ATOM 1660 N N . GLU A 1 215 ? 2.867 16.585 6.747 1.00 86.44 215 GLU A N 1
ATOM 1661 C CA . GLU A 1 215 ? 3.890 16.674 7.798 1.00 86.44 215 GLU A CA 1
ATOM 1662 C C . GLU A 1 215 ? 3.580 17.846 8.738 1.00 86.44 215 GLU A C 1
ATOM 1664 O O . GLU A 1 215 ? 3.375 18.976 8.292 1.00 86.44 215 GLU A O 1
ATOM 1669 N N . LEU A 1 216 ? 3.553 17.591 10.049 1.00 88.94 216 LEU A N 1
ATOM 1670 C CA . LEU A 1 216 ? 3.399 18.638 11.055 1.00 88.94 216 LEU A CA 1
ATOM 1671 C C . LEU A 1 216 ? 4.758 19.238 11.419 1.00 88.94 216 LEU A C 1
ATOM 1673 O O . LEU A 1 216 ? 5.616 18.586 12.026 1.00 88.94 216 LEU A O 1
ATOM 1677 N N . THR A 1 217 ? 4.932 20.525 11.125 1.00 89.12 217 THR A N 1
ATOM 1678 C CA . THR A 1 217 ? 6.152 21.245 11.489 1.00 89.12 217 THR A CA 1
ATOM 1679 C C . THR A 1 217 ? 6.220 21.498 13.004 1.00 89.12 217 THR A C 1
ATOM 1681 O O . THR A 1 217 ? 5.202 21.490 13.707 1.00 89.12 217 THR A O 1
ATOM 1684 N N . PRO A 1 218 ? 7.408 21.804 13.563 1.00 87.94 218 PRO A N 1
ATOM 1685 C CA . PRO A 1 218 ? 7.516 22.241 14.957 1.00 87.94 218 PRO A CA 1
ATOM 1686 C C . PRO A 1 218 ? 6.636 23.461 15.295 1.00 87.94 218 PRO A C 1
ATOM 1688 O O . PRO A 1 218 ? 6.152 23.583 16.425 1.00 87.94 218 PRO A O 1
ATOM 1691 N N . ALA A 1 219 ? 6.407 24.353 14.324 1.00 90.44 219 ALA A N 1
ATOM 1692 C CA . ALA A 1 219 ? 5.520 25.502 14.480 1.00 90.44 219 ALA A CA 1
ATOM 1693 C C . ALA A 1 219 ? 4.049 25.066 14.571 1.00 90.44 219 ALA A C 1
ATOM 1695 O O . ALA A 1 219 ? 3.340 25.523 15.466 1.00 90.44 219 ALA A O 1
ATOM 1696 N N . ASP A 1 220 ? 3.617 24.124 13.729 1.00 92.75 220 ASP A N 1
ATOM 1697 C CA . ASP A 1 220 ? 2.259 23.565 13.770 1.00 92.75 220 ASP A CA 1
ATOM 1698 C C . ASP A 1 220 ? 1.970 22.901 15.113 1.00 92.75 220 ASP A C 1
ATOM 1700 O O . ASP A 1 220 ? 0.945 23.168 15.737 1.00 92.75 220 ASP A O 1
ATOM 1704 N N . ILE A 1 221 ? 2.911 22.106 15.626 1.00 90.62 221 ILE A N 1
ATOM 1705 C CA . ILE A 1 221 ? 2.776 21.462 16.940 1.00 90.62 221 ILE A CA 1
ATOM 1706 C C . ILE A 1 221 ? 2.674 22.508 18.056 1.00 90.62 221 ILE A C 1
ATOM 1708 O O . ILE A 1 221 ? 1.876 22.353 18.983 1.00 90.62 221 ILE A O 1
ATOM 1712 N N . THR A 1 222 ? 3.444 23.595 17.966 1.00 90.81 222 THR A N 1
ATOM 1713 C CA . THR A 1 222 ? 3.367 24.711 18.922 1.00 90.81 222 THR A CA 1
ATOM 1714 C C . THR A 1 222 ? 2.000 25.399 18.863 1.00 90.81 222 THR A C 1
ATOM 1716 O O . THR A 1 222 ? 1.403 25.670 19.905 1.00 90.81 222 THR A O 1
ATOM 1719 N N . ASN A 1 223 ? 1.465 25.621 17.662 1.00 93.25 223 ASN A N 1
ATOM 1720 C CA . ASN A 1 223 ? 0.133 26.187 17.459 1.00 93.25 223 ASN A CA 1
ATOM 1721 C C . ASN A 1 223 ? -0.957 25.280 18.047 1.00 93.25 223 ASN A C 1
ATOM 1723 O O . ASN A 1 223 ? -1.784 25.752 18.829 1.00 93.25 223 ASN A O 1
ATOM 1727 N N . LEU A 1 224 ? -0.909 23.975 17.764 1.00 93.69 224 LEU A N 1
ATOM 1728 C CA . LEU A 1 224 ? -1.844 22.991 18.317 1.00 93.69 224 LEU A CA 1
ATOM 1729 C C . LEU A 1 224 ? -1.809 22.975 19.851 1.00 93.69 224 LEU A C 1
ATOM 1731 O O . LEU A 1 224 ? -2.858 22.936 20.490 1.00 93.69 224 LEU A O 1
ATOM 1735 N N . ARG A 1 225 ? -0.620 23.075 20.464 1.00 90.06 225 ARG A N 1
ATOM 1736 C CA . ARG A 1 225 ? -0.468 23.171 21.932 1.00 90.06 225 ARG A CA 1
ATOM 1737 C C . ARG A 1 225 ? -1.104 24.421 22.528 1.00 90.06 225 ARG A C 1
ATOM 1739 O O . ARG A 1 225 ? -1.572 24.379 23.662 1.00 90.06 225 ARG A O 1
ATOM 1746 N N . ASN A 1 226 ? -1.159 25.506 21.764 1.00 91.44 226 ASN A N 1
ATOM 1747 C CA . ASN A 1 226 ? -1.832 26.742 22.151 1.00 91.44 226 ASN A CA 1
ATOM 1748 C C . ASN A 1 226 ? -3.341 26.723 21.835 1.00 91.44 226 ASN A C 1
ATOM 1750 O O . ASN A 1 226 ? -3.984 27.770 21.875 1.00 91.44 226 ASN A O 1
ATOM 1754 N N . ASN A 1 227 ? -3.912 25.547 21.539 1.00 91.62 227 ASN A N 1
ATOM 1755 C CA . ASN A 1 227 ? -5.300 25.345 21.113 1.00 91.62 227 ASN A CA 1
ATOM 1756 C C . ASN A 1 227 ? -5.667 26.079 19.810 1.00 91.62 227 ASN A C 1
ATOM 1758 O O . ASN A 1 227 ? -6.842 26.36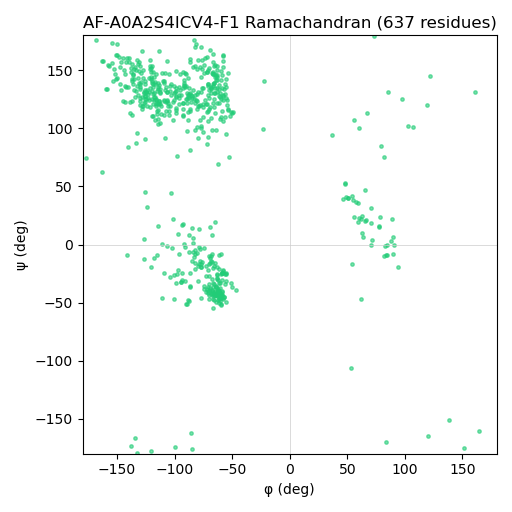1 19.570 1.00 91.62 227 ASN A O 1
ATOM 1762 N N . ALA A 1 228 ? -4.681 26.402 18.967 1.00 93.75 228 ALA A N 1
ATOM 1763 C CA . ALA A 1 228 ? -4.941 26.919 17.631 1.00 93.75 228 ALA A CA 1
ATOM 1764 C C . ALA A 1 228 ? -5.239 25.772 16.654 1.00 93.75 228 ALA A C 1
ATOM 1766 O O . ALA A 1 228 ? -4.782 24.642 16.833 1.00 93.75 228 ALA A O 1
ATOM 1767 N N . VAL A 1 229 ? -5.998 26.083 15.603 1.00 94.00 229 VAL A N 1
ATOM 1768 C CA . VAL A 1 229 ? -6.280 25.162 14.497 1.00 94.00 229 VAL A CA 1
ATOM 1769 C C . VAL A 1 229 ? -5.198 25.328 13.436 1.00 94.00 229 VAL A C 1
ATOM 1771 O O . VAL A 1 229 ? -4.906 26.450 13.019 1.00 94.00 229 VAL A O 1
ATOM 1774 N N . VAL A 1 230 ? -4.620 24.217 12.987 1.00 94.06 230 VAL A N 1
ATOM 1775 C CA . VAL A 1 230 ? -3.695 24.192 11.848 1.00 94.06 230 VAL A CA 1
ATOM 1776 C C . VAL A 1 230 ? -4.512 23.964 10.582 1.00 94.06 230 VAL A C 1
ATOM 1778 O O . VAL A 1 230 ? -5.296 23.019 10.502 1.00 94.06 230 VAL A O 1
ATOM 1781 N N . ASN A 1 231 ? -4.367 24.860 9.609 1.00 89.94 231 ASN A N 1
ATOM 1782 C CA . ASN A 1 231 ? -5.102 24.802 8.351 1.00 89.94 231 ASN A CA 1
ATOM 1783 C C . ASN A 1 231 ? -4.250 24.120 7.276 1.00 89.94 231 ASN A C 1
ATOM 1785 O O . ASN A 1 231 ? -3.170 24.608 6.947 1.00 89.94 231 ASN A O 1
ATOM 1789 N N . ASN A 1 232 ? -4.754 23.025 6.713 1.00 86.75 232 ASN A N 1
ATOM 1790 C CA . ASN A 1 232 ? -4.198 22.372 5.539 1.00 86.75 232 ASN A CA 1
ATOM 1791 C C . ASN A 1 232 ? -5.248 22.356 4.414 1.00 86.75 232 ASN A C 1
ATOM 1793 O O . ASN A 1 232 ? -6.450 22.348 4.668 1.00 86.75 232 ASN A O 1
ATOM 1797 N N . ARG A 1 233 ? -4.804 22.317 3.150 1.00 78.94 233 ARG A N 1
ATOM 1798 C CA . ARG A 1 233 ? -5.680 22.294 1.964 1.00 78.94 233 ARG A CA 1
ATOM 1799 C C . ARG A 1 233 ? -6.775 21.222 2.044 1.00 78.94 233 ARG A C 1
ATOM 1801 O O . ARG A 1 233 ? -7.880 21.464 1.565 1.00 78.94 233 ARG A O 1
ATOM 1808 N N . ASN A 1 234 ? -6.465 20.063 2.626 1.00 83.38 234 ASN A N 1
ATOM 1809 C CA . ASN A 1 234 ? -7.367 18.911 2.648 1.00 83.38 234 ASN A CA 1
ATOM 1810 C C . ASN A 1 234 ? -8.183 18.792 3.945 1.00 83.38 234 ASN A C 1
ATOM 1812 O O . ASN A 1 234 ? -9.232 18.149 3.936 1.00 83.38 234 ASN A O 1
ATOM 1816 N N . CYS A 1 235 ? -7.736 19.397 5.051 1.00 90.75 235 CYS A N 1
ATOM 1817 C CA . CYS A 1 235 ? -8.432 19.343 6.336 1.00 90.75 235 CYS A CA 1
ATOM 1818 C C . CYS A 1 235 ? -7.964 20.429 7.319 1.00 90.75 235 CYS A C 1
ATOM 1820 O O . CYS A 1 235 ? -6.849 20.948 7.249 1.00 90.75 235 CYS A O 1
ATOM 1822 N N . LEU A 1 236 ? -8.825 20.739 8.285 1.00 95.69 236 LEU A N 1
ATOM 1823 C CA . LEU A 1 236 ? -8.483 21.496 9.483 1.00 95.69 236 LEU A CA 1
ATOM 1824 C C . LEU A 1 236 ? -8.069 20.530 10.592 1.00 95.69 236 LEU A C 1
ATOM 1826 O O . LEU A 1 236 ? -8.737 19.522 10.826 1.00 95.69 236 LEU A O 1
ATOM 1830 N N . ILE A 1 237 ? -6.987 20.857 11.292 1.00 97.12 237 ILE A N 1
ATOM 1831 C CA . ILE A 1 237 ? -6.386 19.991 12.305 1.00 97.12 237 ILE A CA 1
ATOM 1832 C C . ILE A 1 237 ? -6.470 20.679 13.665 1.00 97.12 237 ILE A C 1
ATOM 1834 O O . ILE A 1 237 ? -6.016 21.810 13.846 1.00 97.12 237 ILE A O 1
ATOM 1838 N N . SER A 1 238 ? -7.027 19.972 14.642 1.00 96.81 238 SER A N 1
ATOM 1839 C CA . SER A 1 238 ? -7.015 20.366 16.053 1.00 96.81 238 SER A CA 1
ATOM 1840 C C . SER A 1 238 ? -6.600 19.184 16.921 1.00 96.81 238 SER A C 1
ATOM 1842 O O . SER A 1 238 ? -6.688 18.033 16.497 1.00 96.81 238 SER A O 1
ATOM 1844 N N . ALA A 1 239 ? -6.114 19.439 18.133 1.00 95.88 239 ALA A N 1
ATOM 1845 C CA . ALA A 1 239 ? -5.580 18.376 18.971 1.00 95.88 239 ALA A CA 1
ATOM 1846 C C . ALA A 1 239 ? -5.817 18.608 20.461 1.00 95.88 239 ALA A C 1
ATOM 1848 O O . ALA A 1 239 ? -5.961 19.738 20.922 1.00 95.88 239 ALA A O 1
ATOM 1849 N N . THR A 1 240 ? -5.806 17.515 21.220 1.00 94.19 240 THR A N 1
ATOM 1850 C CA . THR A 1 240 ? -5.712 17.540 22.682 1.00 94.19 240 THR A CA 1
ATOM 1851 C C . THR A 1 240 ? -4.482 16.763 23.129 1.00 94.19 240 THR A C 1
ATOM 1853 O O . THR A 1 240 ? -4.025 15.853 22.434 1.00 94.19 240 THR A O 1
ATOM 1856 N N . PHE A 1 241 ? -3.937 17.105 24.295 1.00 91.12 241 PHE A N 1
ATOM 1857 C CA . PHE A 1 241 ? -2.672 16.557 24.785 1.00 91.12 241 PHE A CA 1
ATOM 1858 C C . PHE A 1 241 ? -2.849 15.795 26.100 1.00 91.12 241 PHE A C 1
ATOM 1860 O O . PHE A 1 241 ? -3.697 16.121 26.934 1.00 91.12 241 PHE A O 1
ATOM 1867 N N . LEU A 1 242 ? -2.021 14.771 26.292 1.00 86.44 242 LEU A N 1
ATOM 1868 C CA . LEU A 1 242 ? -1.876 14.048 27.547 1.00 86.44 242 LEU A CA 1
ATOM 1869 C C . LEU A 1 242 ? -1.104 14.918 28.547 1.00 86.44 242 LEU A C 1
ATOM 1871 O O . LEU A 1 242 ? 0.020 15.354 28.282 1.00 86.44 242 LEU A O 1
ATOM 1875 N N . ALA A 1 243 ? -1.697 15.156 29.718 1.00 81.12 243 ALA A N 1
ATOM 1876 C CA . ALA A 1 243 ? -1.072 15.952 30.769 1.00 81.12 243 ALA A CA 1
ATOM 1877 C C . ALA A 1 243 ? 0.282 15.348 31.190 1.00 81.12 243 ALA A C 1
ATOM 1879 O O . ALA A 1 243 ? 0.372 14.160 31.492 1.00 81.12 243 ALA A O 1
ATOM 1880 N N . GLY A 1 244 ? 1.338 16.168 31.196 1.00 75.44 244 GLY A N 1
ATOM 1881 C CA . GLY A 1 244 ? 2.678 15.772 31.652 1.00 75.44 244 GLY A CA 1
ATOM 1882 C C . GLY A 1 244 ? 3.447 14.810 30.736 1.00 75.44 244 GLY A C 1
ATOM 1883 O O . GLY A 1 244 ? 4.547 14.408 31.096 1.00 75.44 244 GLY A O 1
ATOM 1884 N N . LYS A 1 245 ? 2.907 14.445 29.564 1.00 73.62 245 LYS A N 1
ATOM 1885 C CA . LYS A 1 245 ? 3.568 13.538 28.603 1.00 73.62 245 LYS A CA 1
ATOM 1886 C C . LYS A 1 245 ? 4.335 14.244 27.484 1.00 73.62 245 LYS A C 1
ATOM 1888 O O . LYS A 1 245 ? 5.041 13.589 26.724 1.00 73.62 245 LYS A O 1
ATOM 1893 N N . ALA A 1 246 ? 4.214 15.563 27.374 1.00 70.88 246 ALA A N 1
ATOM 1894 C CA . ALA A 1 246 ? 5.015 16.338 26.438 1.00 70.88 246 ALA A CA 1
ATOM 1895 C C . ALA A 1 246 ? 6.476 16.375 26.909 1.00 70.88 246 ALA A C 1
ATOM 1897 O O . ALA A 1 246 ? 6.781 16.937 27.961 1.00 70.88 246 ALA A O 1
ATOM 1898 N N . THR A 1 247 ? 7.376 15.810 26.113 1.00 69.06 247 THR A N 1
ATOM 1899 C CA . THR A 1 247 ? 8.825 15.906 26.329 1.00 69.06 247 THR A CA 1
ATOM 1900 C C . THR A 1 247 ? 9.476 16.564 25.113 1.00 69.06 247 THR A C 1
ATOM 1902 O O . THR A 1 247 ? 8.793 16.949 24.163 1.00 69.06 247 THR A O 1
ATOM 1905 N N . GLN A 1 248 ? 10.803 16.697 25.118 1.00 65.62 248 GLN A N 1
ATOM 1906 C CA . GLN A 1 248 ? 11.546 17.102 23.918 1.00 65.62 248 GLN A CA 1
ATOM 1907 C C . GLN A 1 248 ? 11.460 16.067 22.775 1.00 65.62 248 GLN A C 1
ATOM 1909 O O . GLN A 1 248 ? 11.754 16.406 21.632 1.00 65.62 248 GLN A O 1
ATOM 1914 N N . PHE A 1 249 ? 11.043 14.828 23.069 1.00 65.75 249 PHE A N 1
ATOM 1915 C CA . PHE A 1 249 ? 10.976 13.718 22.109 1.00 65.75 249 PHE A CA 1
ATOM 1916 C C . PHE A 1 249 ? 9.559 13.169 21.889 1.00 65.75 249 PHE A C 1
ATOM 1918 O O . PHE A 1 249 ? 9.335 12.435 20.936 1.00 65.75 249 PHE A O 1
ATOM 1925 N N . THR A 1 250 ? 8.590 13.545 22.723 1.00 74.88 250 THR A N 1
ATOM 1926 C CA . THR A 1 250 ? 7.197 13.100 22.605 1.00 74.88 250 THR A CA 1
ATOM 1927 C C . THR A 1 250 ? 6.283 14.306 22.470 1.00 74.88 250 THR A C 1
ATOM 1929 O O . THR A 1 250 ? 6.253 15.188 23.335 1.00 74.88 250 THR A O 1
ATOM 1932 N N . ASP A 1 251 ? 5.488 14.323 21.399 1.00 77.88 251 ASP A N 1
ATOM 1933 C CA . ASP A 1 251 ? 4.540 15.409 21.145 1.00 77.88 251 ASP A CA 1
ATOM 1934 C C . ASP A 1 251 ? 3.367 15.387 22.133 1.00 77.88 251 ASP A C 1
ATOM 1936 O O . ASP A 1 251 ? 2.850 16.448 22.486 1.00 77.88 251 ASP A O 1
ATOM 1940 N N . GLY A 1 252 ? 3.039 14.201 22.661 1.00 84.00 252 GLY A N 1
ATOM 1941 C CA . GLY A 1 252 ? 2.106 14.009 23.771 1.00 84.00 252 GLY A CA 1
ATOM 1942 C C . GLY A 1 252 ? 0.637 14.092 23.366 1.00 84.00 252 GLY A C 1
ATOM 1943 O O . GLY A 1 252 ? -0.195 14.423 24.208 1.00 84.00 252 GLY A O 1
ATOM 1944 N N . PHE A 1 253 ? 0.306 13.836 22.100 1.00 89.25 253 PHE A N 1
ATOM 1945 C CA . PHE A 1 253 ? -1.074 13.856 21.620 1.00 89.25 253 PHE A CA 1
ATOM 1946 C C . PHE A 1 253 ? -1.936 12.816 22.346 1.00 89.25 253 PHE A C 1
ATOM 1948 O O . PHE A 1 253 ? -1.575 11.648 22.458 1.00 89.25 253 PHE A O 1
ATOM 1955 N N . LYS A 1 254 ? -3.094 13.259 22.840 1.00 90.62 254 LYS A N 1
ATOM 1956 C CA . LYS A 1 254 ? -4.176 12.389 23.310 1.00 90.62 254 LYS A CA 1
ATOM 1957 C C . LYS A 1 254 ? -5.124 12.082 22.158 1.00 90.62 254 LYS A C 1
ATOM 1959 O O . LYS A 1 254 ? -5.429 10.922 21.908 1.00 90.62 254 LYS A O 1
ATOM 1964 N N . THR A 1 255 ? -5.580 13.132 21.480 1.00 94.75 255 THR A N 1
ATOM 1965 C CA . THR A 1 255 ? -6.447 13.033 20.307 1.00 94.75 255 THR A CA 1
ATOM 1966 C C . THR A 1 255 ? -6.001 14.028 19.248 1.00 94.75 255 THR A C 1
ATOM 1968 O O . THR A 1 255 ? -5.559 15.131 19.579 1.00 94.75 255 THR A O 1
ATOM 1971 N N . LEU A 1 256 ? -6.189 13.670 17.985 1.00 96.50 256 LEU A N 1
ATOM 1972 C CA . LEU A 1 256 ? -6.036 14.565 16.844 1.00 96.50 256 LEU A CA 1
ATOM 1973 C C . LEU A 1 256 ? -7.338 14.520 16.044 1.00 96.50 256 LEU A C 1
ATOM 1975 O O . LEU A 1 256 ? -7.823 13.444 15.721 1.00 96.50 256 LEU A O 1
ATOM 1979 N N . THR A 1 257 ? -7.953 15.673 15.806 1.00 97.56 257 THR A N 1
ATOM 1980 C CA . THR A 1 257 ? -9.223 15.788 15.081 1.00 97.56 257 THR A CA 1
ATOM 1981 C C . THR A 1 257 ? -8.969 16.410 13.721 1.00 97.56 257 THR A C 1
ATOM 1983 O O . THR A 1 257 ? -8.438 17.519 13.643 1.00 97.56 257 THR A O 1
ATOM 1986 N N . LEU A 1 258 ? -9.372 15.689 12.681 1.00 96.69 258 LEU A N 1
ATOM 1987 C CA . LEU A 1 258 ? -9.358 16.111 11.289 1.00 96.69 258 LEU A CA 1
ATOM 1988 C C . LEU A 1 25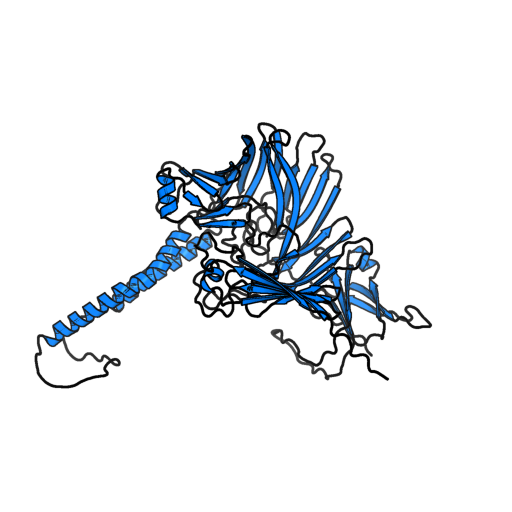8 ? -10.776 16.524 10.897 1.00 96.69 258 LEU A C 1
ATOM 1990 O O . LEU A 1 258 ? -11.709 15.733 11.021 1.00 96.69 258 LEU A O 1
ATOM 1994 N N . GLU A 1 259 ? -10.950 17.756 10.437 1.00 95.56 259 GLU A N 1
ATOM 1995 C CA . GLU A 1 259 ? -12.220 18.261 9.918 1.00 95.56 259 GLU A CA 1
ATOM 1996 C C . GLU A 1 259 ? -12.078 18.570 8.430 1.00 95.56 259 GLU A C 1
ATOM 1998 O O . GLU A 1 259 ? -11.286 19.420 8.023 1.00 95.56 259 GLU A O 1
ATOM 2003 N N . PHE A 1 260 ? -12.828 17.840 7.609 1.00 92.62 260 PHE A N 1
ATOM 2004 C CA . PHE A 1 260 ? -12.746 17.924 6.156 1.00 92.62 260 PHE A CA 1
ATOM 2005 C C . PHE A 1 260 ? -13.658 19.029 5.607 1.00 92.62 260 PHE A C 1
ATOM 2007 O O . PHE A 1 260 ? -14.678 19.346 6.224 1.00 92.62 260 PHE A O 1
ATOM 2014 N N . PRO A 1 261 ? -13.383 19.562 4.400 1.00 89.81 261 PRO A N 1
ATOM 2015 C CA . PRO A 1 261 ? -14.244 20.548 3.740 1.00 89.81 261 PRO A CA 1
ATOM 2016 C C . PRO A 1 261 ? -15.702 20.101 3.556 1.00 89.81 261 PRO A C 1
ATOM 2018 O O . PRO A 1 261 ? -16.598 20.934 3.467 1.00 89.81 261 PRO A O 1
ATOM 2021 N N . SER A 1 262 ? -15.952 18.788 3.524 1.00 88.06 262 SER A N 1
ATOM 2022 C CA . SER A 1 262 ? -17.296 18.203 3.478 1.00 88.06 262 SER A CA 1
ATOM 2023 C C . SER A 1 262 ? -18.098 18.379 4.776 1.00 88.06 262 SER A C 1
ATOM 2025 O O . SER A 1 262 ? -19.289 18.079 4.797 1.00 88.06 262 SER A O 1
ATOM 2027 N N . GLY A 1 263 ? -17.461 18.815 5.868 1.00 88.81 263 GLY A N 1
ATOM 2028 C CA . GLY A 1 263 ? -18.020 18.831 7.222 1.00 88.81 263 GLY A CA 1
ATOM 2029 C C . GLY A 1 263 ? -17.905 17.491 7.956 1.00 88.81 263 GLY A C 1
ATOM 2030 O O . GLY A 1 263 ? -18.316 17.394 9.113 1.00 88.81 263 GLY A O 1
ATOM 2031 N N . ALA A 1 264 ? -17.351 16.457 7.312 1.00 90.56 264 ALA A N 1
ATOM 2032 C CA . ALA A 1 264 ? -17.012 15.208 7.982 1.00 90.56 264 ALA A CA 1
ATOM 2033 C C . ALA A 1 264 ? -15.865 15.425 8.980 1.00 90.56 264 ALA A C 1
ATOM 2035 O O . ALA A 1 264 ? -14.980 16.256 8.757 1.00 90.56 264 ALA A O 1
ATOM 2036 N N . LYS A 1 265 ? -15.875 14.666 10.077 1.00 94.44 265 LYS A N 1
ATOM 2037 C CA . LYS A 1 265 ? -14.846 14.737 11.119 1.00 94.44 265 LYS A CA 1
ATOM 2038 C C . LYS A 1 265 ? -14.314 13.357 11.454 1.00 94.44 265 LYS A C 1
ATOM 2040 O O . LYS A 1 265 ? -15.097 12.426 11.624 1.00 94.44 265 LYS A O 1
ATOM 2045 N N . GLU A 1 266 ? -13.007 13.256 11.631 1.00 95.62 266 GLU A N 1
ATOM 2046 C CA . GLU A 1 266 ? -12.327 12.051 12.098 1.00 95.62 266 GLU A CA 1
ATOM 2047 C C . GLU A 1 266 ? -11.525 12.370 13.357 1.00 95.62 266 GLU A C 1
ATOM 2049 O O . GLU A 1 266 ? -10.766 13.337 13.400 1.00 95.62 266 GLU A O 1
ATOM 2054 N N . VAL A 1 267 ? -11.701 11.564 14.402 1.00 97.44 267 VAL A N 1
ATOM 2055 C CA . VAL A 1 267 ? -10.961 11.690 15.661 1.00 97.44 267 VAL A CA 1
ATOM 2056 C C . VAL A 1 267 ? -9.990 10.528 15.772 1.00 97.44 267 VAL A C 1
ATOM 2058 O O . VAL A 1 267 ? -10.400 9.382 15.962 1.00 97.44 267 VAL A O 1
ATOM 2061 N N . LEU A 1 268 ? -8.700 10.833 15.689 1.00 97.69 268 LEU A N 1
ATOM 2062 C CA . LEU A 1 268 ? -7.603 9.887 15.829 1.00 97.69 268 LEU A CA 1
ATOM 2063 C C . LEU A 1 268 ? -7.136 9.832 17.286 1.00 97.69 268 LEU A C 1
ATOM 2065 O O . LEU A 1 268 ? -7.056 10.861 17.963 1.00 97.69 268 LEU A O 1
ATOM 2069 N N . SER A 1 269 ? -6.839 8.646 17.808 1.00 95.56 269 SER A N 1
ATOM 2070 C CA . SER A 1 269 ? -6.311 8.454 19.168 1.00 95.56 269 SER A CA 1
ATOM 2071 C C . SER A 1 269 ? -5.435 7.209 19.246 1.00 95.56 269 SER A C 1
ATOM 2073 O O . SER A 1 269 ? -5.479 6.357 18.361 1.00 95.56 269 SER A O 1
ATOM 2075 N N . LEU A 1 270 ? -4.632 7.112 20.306 1.00 91.81 270 LEU A N 1
ATOM 2076 C CA . LEU A 1 270 ? -3.785 5.943 20.528 1.00 91.81 270 LEU A CA 1
ATOM 2077 C C . LEU A 1 270 ? -4.645 4.689 20.778 1.00 91.81 270 LEU A C 1
ATOM 2079 O O . LEU A 1 270 ? -5.590 4.759 21.574 1.00 91.81 270 LEU A O 1
ATOM 2083 N N . PRO A 1 271 ? -4.323 3.554 20.137 1.00 92.44 271 PRO A N 1
ATOM 2084 C CA . PRO A 1 271 ? -4.958 2.274 20.427 1.00 92.44 271 PRO A CA 1
ATOM 2085 C C . PRO A 1 271 ? -4.597 1.790 21.839 1.00 92.44 271 PRO A C 1
ATOM 2087 O O . PRO A 1 271 ? -3.575 2.174 22.409 1.00 92.44 271 PRO A O 1
ATOM 2090 N N . ALA A 1 272 ? -5.436 0.924 22.409 1.00 91.75 272 ALA A N 1
ATOM 2091 C CA . ALA A 1 272 ? -5.077 0.192 23.623 1.00 91.75 272 ALA A CA 1
ATOM 2092 C C . ALA A 1 272 ? -4.142 -0.971 23.268 1.00 91.75 272 ALA A C 1
ATOM 2094 O O . ALA A 1 272 ? -4.247 -1.505 22.171 1.00 91.75 272 ALA A O 1
ATOM 2095 N N . GLY A 1 273 ? -3.278 -1.405 24.185 1.00 90.31 273 GLY A N 1
ATOM 2096 C CA . GLY A 1 273 ? -2.398 -2.551 23.953 1.00 90.31 273 GLY A CA 1
ATOM 2097 C C . GLY A 1 273 ? -0.989 -2.327 24.479 1.00 90.31 273 GLY A C 1
ATOM 2098 O O . GLY A 1 273 ? -0.791 -1.607 25.464 1.00 90.31 273 GLY A O 1
ATOM 2099 N N . ASP A 1 274 ? -0.021 -2.971 23.835 1.00 87.44 274 ASP A N 1
ATOM 2100 C CA . ASP A 1 274 ? 1.389 -2.795 24.168 1.00 87.44 274 ASP A CA 1
ATOM 2101 C C . ASP A 1 274 ? 1.921 -1.395 23.795 1.00 87.44 274 ASP A C 1
ATOM 2103 O O . ASP A 1 274 ? 1.297 -0.634 23.057 1.00 87.44 274 ASP A O 1
ATOM 2107 N N . ASN A 1 275 ? 3.112 -1.069 24.302 1.00 82.69 275 ASN A N 1
ATOM 2108 C CA . ASN A 1 275 ? 3.888 0.111 23.901 1.00 82.69 275 ASN A CA 1
ATOM 2109 C C . ASN A 1 275 ? 5.289 -0.308 23.427 1.00 82.69 275 ASN A C 1
ATOM 2111 O O . ASN A 1 275 ? 6.271 0.386 23.683 1.00 82.69 275 ASN A O 1
ATOM 2115 N N . GLU A 1 276 ? 5.408 -1.492 22.819 1.00 80.44 276 GLU A N 1
ATOM 2116 C CA . GLU A 1 276 ? 6.701 -2.000 22.363 1.00 80.44 276 GLU A CA 1
ATOM 2117 C C . GLU A 1 276 ? 7.233 -1.167 21.195 1.00 80.44 276 GLU A C 1
ATOM 2119 O O . GLU A 1 276 ? 6.500 -0.837 20.261 1.00 80.44 276 GLU A O 1
ATOM 2124 N N . GLU A 1 277 ? 8.515 -0.816 21.262 1.00 83.88 277 GLU A N 1
ATOM 2125 C CA . GLU A 1 277 ? 9.215 -0.093 20.205 1.00 83.88 277 GLU A CA 1
ATOM 2126 C C . GLU A 1 277 ? 9.513 -1.054 19.039 1.00 83.88 277 GLU A C 1
ATOM 2128 O O . GLU A 1 277 ? 10.262 -2.024 19.231 1.00 83.88 277 GLU A O 1
ATOM 2133 N N . PRO A 1 278 ? 8.980 -0.797 17.830 1.00 81.19 278 PRO A N 1
ATOM 2134 C CA . PRO A 1 278 ? 9.310 -1.584 16.651 1.00 81.19 278 PRO A CA 1
ATOM 2135 C C . PRO A 1 278 ? 10.822 -1.589 16.414 1.00 81.19 278 PRO A C 1
ATOM 2137 O O . PRO A 1 278 ? 11.468 -0.543 16.391 1.00 81.19 278 PRO A O 1
ATOM 2140 N N . TYR A 1 279 ? 11.402 -2.777 16.234 1.00 78.06 279 TYR A N 1
ATOM 2141 C CA . TYR A 1 279 ? 12.835 -2.939 15.965 1.00 78.06 279 TYR A CA 1
ATOM 2142 C C . TYR A 1 279 ? 13.744 -2.273 17.015 1.00 78.06 279 TYR A C 1
ATOM 2144 O O . TYR A 1 279 ? 14.803 -1.736 16.682 1.00 78.06 279 TYR A O 1
ATOM 2152 N N . ALA A 1 280 ? 13.364 -2.332 18.298 1.00 84.12 280 ALA A N 1
ATOM 2153 C CA . ALA A 1 280 ? 14.067 -1.670 19.402 1.00 84.12 280 ALA A CA 1
ATOM 2154 C C . ALA A 1 280 ? 15.598 -1.872 19.403 1.00 84.12 280 ALA A C 1
ATOM 2156 O O . ALA A 1 280 ? 16.353 -0.940 19.692 1.00 84.12 280 ALA A O 1
ATOM 2157 N N . ALA A 1 281 ? 16.080 -3.072 19.058 1.00 85.31 281 ALA A N 1
ATOM 2158 C CA . ALA A 1 281 ? 17.512 -3.363 18.959 1.00 85.31 281 ALA A CA 1
ATOM 2159 C C . ALA A 1 281 ? 18.204 -2.550 17.848 1.00 85.31 281 ALA A C 1
ATOM 2161 O O . ALA A 1 281 ? 19.275 -1.977 18.073 1.00 85.31 281 ALA A O 1
ATOM 2162 N N . THR A 1 282 ? 17.574 -2.452 16.677 1.00 84.44 282 THR A N 1
ATOM 2163 C CA . THR A 1 282 ? 18.050 -1.659 15.538 1.00 84.44 282 THR A CA 1
ATOM 2164 C C . THR A 1 282 ? 18.033 -0.173 15.872 1.00 84.44 282 THR A C 1
ATOM 2166 O O . THR A 1 282 ? 19.052 0.496 15.704 1.00 84.44 282 THR A O 1
ATOM 2169 N N . VAL A 1 283 ? 16.931 0.333 16.437 1.00 87.44 283 VAL A N 1
ATOM 2170 C CA . VAL A 1 283 ? 16.806 1.738 16.868 1.00 87.44 283 VAL A CA 1
ATOM 2171 C C . VAL A 1 283 ? 17.910 2.098 17.861 1.00 87.44 283 VAL A C 1
ATOM 2173 O O . VAL A 1 283 ? 18.597 3.110 17.703 1.00 87.44 283 VAL A O 1
ATOM 2176 N N . LYS A 1 284 ? 18.161 1.226 18.844 1.00 91.19 284 LYS A N 1
ATOM 2177 C CA . LYS A 1 284 ? 19.255 1.397 19.805 1.00 91.19 284 LYS A CA 1
ATOM 2178 C C . LYS A 1 284 ? 20.621 1.444 19.116 1.00 91.19 284 LYS A C 1
ATOM 2180 O O . LYS A 1 284 ? 21.418 2.322 19.432 1.00 91.19 284 LYS A O 1
ATOM 2185 N N . SER A 1 285 ? 20.888 0.540 18.169 1.00 90.75 285 SER A N 1
ATOM 2186 C CA . SER A 1 285 ? 22.149 0.522 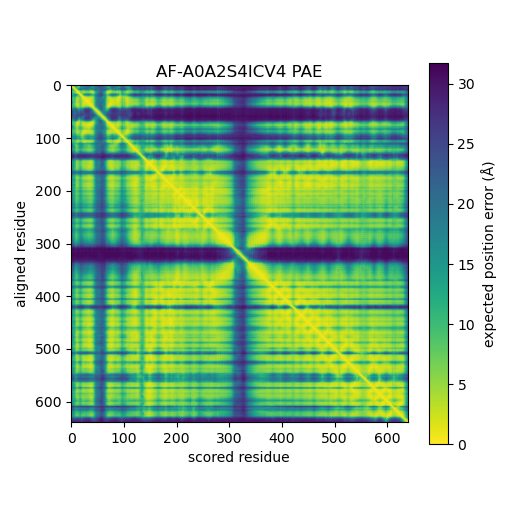17.413 1.00 90.75 285 SER A CA 1
ATOM 2187 C C . SER A 1 285 ? 22.361 1.809 16.609 1.00 90.75 285 SER A C 1
ATOM 2189 O O . SER A 1 285 ? 23.457 2.374 16.629 1.00 90.75 285 SER A O 1
ATOM 2191 N N . ILE A 1 286 ? 21.309 2.311 15.955 1.00 89.19 286 ILE A N 1
ATOM 2192 C CA . ILE A 1 286 ? 21.342 3.569 15.201 1.00 89.19 286 ILE A CA 1
ATOM 2193 C C . ILE A 1 286 ? 21.680 4.736 16.131 1.00 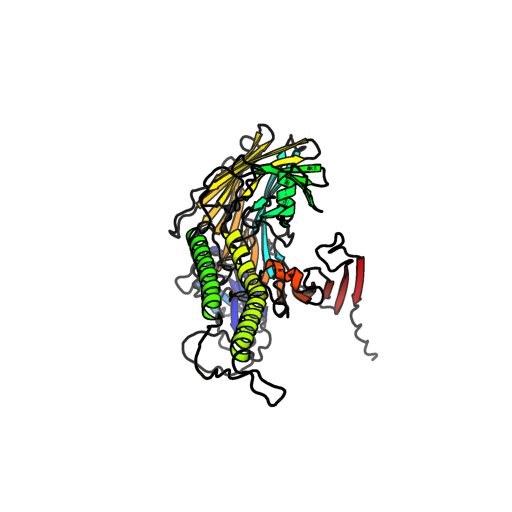89.19 286 ILE A C 1
ATOM 2195 O O . ILE A 1 286 ? 22.618 5.486 15.862 1.00 89.19 286 ILE A O 1
ATOM 2199 N N . LEU A 1 287 ? 20.975 4.861 17.258 1.00 92.31 287 LEU A N 1
ATOM 2200 C CA . LEU A 1 287 ? 21.237 5.914 18.240 1.00 92.31 287 LEU A CA 1
ATOM 2201 C C . LEU A 1 287 ? 22.668 5.854 18.785 1.00 92.31 287 LEU A C 1
ATOM 2203 O O . LEU A 1 287 ? 23.300 6.898 18.941 1.00 92.31 287 LEU A O 1
ATOM 2207 N N . THR A 1 288 ? 23.205 4.661 19.050 1.00 96.06 288 THR A N 1
ATOM 2208 C CA . THR A 1 288 ? 24.605 4.496 19.465 1.00 96.06 288 THR A CA 1
ATOM 2209 C C . THR A 1 288 ? 25.564 5.036 18.405 1.00 96.06 288 THR A C 1
ATOM 2211 O O . THR A 1 288 ? 26.374 5.906 18.721 1.00 96.06 288 THR A O 1
ATOM 2214 N N . ARG A 1 289 ? 25.421 4.613 17.143 1.00 92.94 289 ARG A N 1
ATOM 2215 C CA . ARG A 1 289 ? 26.297 5.049 16.040 1.00 92.94 289 ARG A CA 1
ATOM 2216 C C . ARG A 1 289 ? 26.223 6.556 15.783 1.00 92.94 289 ARG A C 1
ATOM 2218 O O . ARG A 1 289 ? 27.250 7.190 15.559 1.00 92.94 289 ARG A O 1
ATOM 2225 N N . LEU A 1 290 ? 25.029 7.150 15.853 1.00 92.25 290 LEU A N 1
ATOM 2226 C CA . LEU A 1 290 ? 24.858 8.598 15.686 1.00 92.25 290 LEU A CA 1
ATOM 2227 C C . LEU A 1 290 ? 25.537 9.385 16.820 1.00 92.25 290 LEU A C 1
ATOM 2229 O O . LEU A 1 290 ? 26.169 10.413 16.573 1.00 92.25 290 LEU A O 1
ATOM 2233 N N . ASN A 1 291 ? 25.448 8.904 18.063 1.00 94.25 291 ASN A N 1
ATOM 2234 C CA . ASN A 1 291 ? 26.134 9.540 19.191 1.00 94.25 291 ASN A CA 1
ATOM 2235 C C . ASN A 1 291 ? 27.659 9.378 19.104 1.00 94.25 291 ASN A C 1
ATOM 2237 O O . ASN A 1 291 ? 28.385 10.335 19.364 1.00 94.25 291 ASN A O 1
ATOM 2241 N N . GLU A 1 292 ? 28.155 8.215 18.675 1.00 93.19 292 GLU A N 1
ATOM 2242 C CA . GLU A 1 292 ? 29.582 8.003 18.402 1.00 93.19 292 GLU A CA 1
ATOM 2243 C C . GLU A 1 292 ? 30.098 8.954 17.316 1.00 93.19 292 GLU A C 1
ATOM 2245 O O . GLU A 1 292 ? 31.155 9.564 17.491 1.00 93.19 292 GLU A O 1
ATOM 2250 N N . ALA A 1 293 ? 29.332 9.161 16.239 1.00 88.44 293 ALA A N 1
ATOM 2251 C CA . ALA A 1 293 ? 29.670 10.122 15.192 1.00 88.44 293 ALA A CA 1
ATOM 2252 C C . ALA A 1 293 ? 29.799 11.555 15.746 1.00 88.44 293 ALA A C 1
ATOM 2254 O O . ALA A 1 293 ? 30.778 12.244 15.450 1.00 88.44 293 ALA A O 1
ATOM 2255 N N . LYS A 1 294 ? 28.884 11.990 16.630 1.00 91.88 294 LYS A N 1
ATOM 2256 C CA . LYS A 1 294 ? 29.013 13.285 17.330 1.00 91.88 294 LYS A CA 1
ATOM 2257 C C . LYS A 1 294 ? 30.291 13.374 18.155 1.00 91.88 294 LYS A C 1
ATOM 2259 O O . LYS A 1 294 ? 30.963 14.410 18.148 1.00 91.88 294 LYS A O 1
ATOM 2264 N N . THR A 1 295 ? 30.637 12.315 18.883 1.00 92.25 295 THR A N 1
ATOM 2265 C CA . THR A 1 295 ? 31.870 12.273 19.676 1.00 92.25 295 THR A CA 1
ATOM 2266 C C . THR A 1 295 ? 33.104 12.380 18.781 1.00 92.25 295 THR A C 1
ATOM 2268 O O . THR A 1 295 ? 34.007 13.158 19.087 1.00 92.25 295 THR A O 1
ATOM 2271 N N . GLN A 1 296 ? 33.127 11.674 17.649 1.00 89.31 296 GLN A N 1
ATOM 2272 C CA . GLN A 1 296 ? 34.238 11.703 16.694 1.00 89.31 296 GLN A CA 1
ATOM 2273 C C . GLN A 1 296 ? 34.413 13.075 16.030 1.00 89.31 296 GLN A C 1
ATOM 2275 O O . GLN A 1 296 ? 35.541 13.556 15.940 1.00 89.31 296 GLN A O 1
ATOM 2280 N N . ILE A 1 297 ? 33.327 13.753 15.638 1.00 86.88 297 ILE A N 1
ATOM 2281 C CA . ILE A 1 297 ? 33.389 15.118 15.080 1.00 86.88 297 ILE A CA 1
ATOM 2282 C C . ILE A 1 297 ? 34.012 16.089 16.091 1.00 86.88 297 ILE A C 1
ATOM 2284 O O . ILE A 1 297 ? 34.898 16.875 15.749 1.00 86.88 297 ILE A O 1
ATOM 2288 N N . ASN A 1 298 ? 33.592 16.014 17.357 1.00 87.50 298 ASN A N 1
ATOM 2289 C CA . ASN A 1 298 ? 34.147 16.860 18.413 1.00 87.50 298 ASN A CA 1
ATOM 2290 C C . ASN A 1 298 ? 35.622 16.539 18.708 1.00 87.50 298 ASN A C 1
ATOM 2292 O O . ASN A 1 298 ? 36.412 17.457 18.939 1.00 87.50 298 ASN A O 1
ATOM 2296 N N . ALA A 1 299 ? 36.013 15.263 18.654 1.00 85.50 299 ALA A N 1
ATOM 2297 C CA . ALA A 1 299 ? 37.408 14.851 18.783 1.00 85.50 299 ALA A CA 1
ATOM 2298 C C . ALA A 1 299 ? 38.269 15.363 17.612 1.00 85.50 299 ALA A C 1
ATOM 2300 O O . ALA A 1 299 ? 39.341 15.918 17.847 1.00 85.50 299 ALA A O 1
ATOM 2301 N N . ALA A 1 300 ? 37.776 15.272 16.372 1.00 82.31 300 ALA A N 1
ATOM 2302 C CA . ALA A 1 300 ? 38.454 15.796 15.185 1.00 82.31 300 ALA A CA 1
ATOM 2303 C C . ALA A 1 300 ? 38.657 17.317 15.271 1.00 82.31 300 ALA A C 1
ATOM 2305 O O . ALA A 1 300 ? 39.747 17.815 14.992 1.00 82.31 300 ALA A O 1
ATOM 2306 N N . LYS A 1 301 ? 37.646 18.059 15.749 1.00 83.38 301 LYS A N 1
ATOM 2307 C CA . LYS A 1 301 ? 37.779 19.491 16.051 1.00 83.38 301 LYS A CA 1
ATOM 2308 C C . LYS A 1 301 ? 38.868 19.754 17.088 1.00 83.38 301 LYS A C 1
ATOM 2310 O O . LYS A 1 301 ? 39.669 20.668 16.910 1.00 83.38 301 LYS A O 1
ATOM 2315 N N . ALA A 1 302 ? 38.905 18.980 18.173 1.00 82.06 302 ALA A N 1
ATOM 2316 C CA . ALA A 1 302 ? 39.914 19.141 19.217 1.00 82.06 302 ALA A CA 1
ATOM 2317 C C . ALA A 1 302 ? 41.340 18.856 18.710 1.00 82.06 302 ALA A C 1
ATOM 2319 O O . ALA A 1 302 ? 42.263 19.561 19.112 1.00 82.06 302 ALA A O 1
ATOM 2320 N N . GLN A 1 303 ? 41.501 17.878 17.814 1.00 77.88 303 GLN A N 1
ATOM 2321 C CA . GLN A 1 303 ? 42.782 17.494 17.215 1.00 77.88 303 GLN A CA 1
ATOM 2322 C C . GLN A 1 303 ? 43.284 18.499 16.164 1.00 77.88 303 GLN A C 1
ATOM 2324 O O . GLN A 1 303 ? 44.480 18.753 16.089 1.00 77.88 303 GLN A O 1
ATOM 2329 N N . ASP A 1 304 ? 42.386 19.104 15.381 1.00 72.12 304 ASP A N 1
ATOM 2330 C CA . ASP A 1 304 ? 42.699 20.128 14.365 1.00 72.12 304 ASP A CA 1
ATOM 2331 C C . ASP A 1 304 ? 43.029 21.508 14.981 1.00 72.12 304 ASP A C 1
ATOM 2333 O O . ASP A 1 304 ? 43.319 22.470 14.271 1.00 72.12 304 ASP A O 1
ATOM 2337 N N . LYS A 1 305 ? 42.945 21.651 16.312 1.00 74.69 305 LYS A N 1
ATOM 2338 C CA . LYS A 1 305 ? 43.141 22.930 17.004 1.00 74.69 305 LYS A CA 1
ATOM 2339 C C . LYS A 1 305 ? 44.606 23.397 16.911 1.00 74.69 305 LYS A C 1
ATOM 2341 O O . LYS A 1 305 ? 45.495 22.645 17.302 1.00 74.69 305 LYS A O 1
ATOM 2346 N N . PRO A 1 306 ? 44.882 24.658 16.512 1.00 71.69 306 PRO A N 1
ATOM 2347 C CA . PRO A 1 306 ? 46.246 25.177 16.430 1.00 71.69 306 PRO A CA 1
ATOM 2348 C C . PRO A 1 306 ? 46.977 25.100 17.775 1.00 71.69 306 PRO A C 1
ATOM 2350 O O . PRO A 1 306 ? 46.480 25.603 18.788 1.00 71.69 306 PRO A O 1
ATOM 2353 N N . GLU A 1 307 ? 48.181 24.526 17.781 1.00 68.50 307 GLU A N 1
ATOM 2354 C CA . GLU A 1 307 ? 49.048 24.478 18.959 1.00 68.50 307 GLU A CA 1
ATOM 2355 C C . GLU A 1 307 ? 50.001 25.677 19.011 1.00 68.50 307 GLU A C 1
ATOM 2357 O O . GLU A 1 307 ? 50.555 26.129 18.006 1.00 68.50 307 GLU A O 1
ATOM 2362 N N . ARG A 1 308 ? 50.224 26.204 20.217 1.00 54.94 308 ARG A N 1
ATOM 2363 C CA . ARG A 1 308 ? 51.180 27.290 20.445 1.00 54.94 308 ARG A CA 1
ATOM 2364 C C . ARG A 1 308 ? 52.566 26.691 20.667 1.00 54.94 308 ARG A C 1
ATOM 2366 O O . ARG A 1 308 ? 52.972 26.582 21.820 1.00 54.94 308 ARG A O 1
ATOM 2373 N N . ASN A 1 309 ? 53.298 26.323 19.612 1.00 56.53 309 ASN A N 1
ATOM 2374 C CA . ASN A 1 309 ? 54.677 25.877 19.816 1.00 56.53 309 ASN A CA 1
ATOM 2375 C C . ASN A 1 309 ? 55.689 27.025 19.688 1.00 56.53 309 ASN A C 1
ATOM 2377 O O . ASN A 1 309 ? 55.912 27.613 18.628 1.00 56.53 309 ASN A O 1
ATOM 2381 N N . SER A 1 310 ? 56.284 27.357 20.831 1.00 49.00 310 SER A N 1
ATOM 2382 C CA . SER A 1 310 ? 57.514 28.121 20.947 1.00 49.00 310 SER A CA 1
ATOM 2383 C C . SER A 1 310 ? 58.687 27.239 20.525 1.00 49.00 310 SER A C 1
ATOM 2385 O O . SER A 1 310 ? 58.965 26.244 21.189 1.00 49.00 310 SER A O 1
ATOM 2387 N N . THR A 1 311 ? 59.414 27.701 19.504 1.00 37.50 311 THR A N 1
ATOM 2388 C CA . THR A 1 311 ? 60.710 27.222 18.974 1.00 37.50 311 THR A CA 1
ATOM 2389 C C . THR A 1 311 ? 60.603 26.481 17.632 1.00 37.50 311 THR A C 1
ATOM 2391 O O . THR A 1 311 ? 60.304 25.300 17.573 1.00 37.50 311 THR A O 1
ATOM 2394 N N . ALA A 1 312 ? 60.944 27.233 16.577 1.00 34.84 312 ALA A N 1
ATOM 2395 C CA . ALA A 1 312 ? 61.454 26.807 15.269 1.00 34.84 312 ALA A CA 1
ATOM 2396 C C . ALA A 1 312 ? 60.540 26.010 14.306 1.00 34.84 312 ALA A C 1
ATOM 2398 O O . ALA A 1 312 ? 60.284 24.830 14.482 1.00 34.84 312 ALA A O 1
ATOM 2399 N N . GLY A 1 313 ? 60.209 26.661 13.178 1.00 36.59 313 GLY A N 1
ATOM 2400 C CA . GLY A 1 313 ? 60.086 26.009 11.867 1.00 36.59 313 GLY A CA 1
ATOM 2401 C C . GLY A 1 313 ? 58.768 25.298 11.577 1.00 36.59 313 GLY A C 1
ATOM 2402 O O . GLY A 1 313 ? 58.720 24.076 11.539 1.00 36.59 313 GLY A O 1
ATOM 2403 N N . ILE A 1 314 ? 57.709 26.058 11.292 1.00 37.81 314 ILE A N 1
ATOM 2404 C CA . ILE A 1 314 ? 56.476 25.486 10.749 1.00 37.81 314 ILE A CA 1
ATOM 2405 C C . ILE A 1 314 ? 56.694 25.156 9.265 1.00 37.81 314 ILE A C 1
ATOM 2407 O O . ILE A 1 314 ? 56.780 26.060 8.433 1.00 37.81 314 ILE A O 1
ATOM 2411 N N . VAL A 1 315 ? 56.762 23.865 8.941 1.00 29.48 315 VAL A N 1
ATOM 2412 C CA . VAL A 1 315 ? 56.544 23.342 7.587 1.00 29.48 315 VAL A CA 1
ATOM 2413 C C . VAL A 1 315 ? 55.029 23.273 7.379 1.00 29.48 315 VAL A C 1
ATOM 2415 O O . VAL A 1 315 ? 54.388 22.296 7.747 1.00 29.48 315 VAL A O 1
ATOM 2418 N N . PHE A 1 316 ? 54.441 24.344 6.843 1.00 38.94 316 PHE A N 1
ATOM 2419 C CA . PHE A 1 316 ? 53.167 24.258 6.129 1.00 38.94 316 PHE A CA 1
ATOM 2420 C C . PHE A 1 316 ? 53.517 23.989 4.665 1.00 38.94 316 PHE A C 1
ATOM 2422 O O . PHE A 1 316 ? 53.858 24.919 3.935 1.00 38.94 316 PHE A O 1
ATOM 2429 N N . GLU A 1 317 ? 53.474 22.732 4.230 1.00 31.45 317 GLU A N 1
ATOM 2430 C CA . GLU A 1 317 ? 53.426 22.445 2.799 1.00 31.45 317 GLU A CA 1
ATOM 2431 C C . GLU A 1 317 ? 51.979 22.602 2.307 1.00 31.45 317 GLU A C 1
ATOM 2433 O O . GLU A 1 317 ? 51.057 21.962 2.806 1.00 31.45 317 GLU A O 1
ATOM 2438 N N . VAL A 1 318 ? 51.848 23.466 1.294 1.00 31.34 318 VAL A N 1
ATOM 2439 C CA . VAL A 1 318 ? 50.694 23.729 0.419 1.00 31.34 318 VAL A CA 1
ATOM 2440 C C . VAL A 1 318 ? 49.588 24.622 0.997 1.00 31.34 318 VAL A C 1
ATOM 2442 O O . VAL A 1 318 ? 48.581 24.149 1.496 1.00 31.34 318 VAL A O 1
ATOM 2445 N N . PHE A 1 319 ? 49.769 25.943 0.872 1.00 32.78 319 PHE A N 1
ATOM 2446 C CA . PHE A 1 319 ? 48.871 26.854 0.126 1.00 32.78 319 PHE A CA 1
ATOM 2447 C C . PHE A 1 319 ? 49.464 28.278 0.151 1.00 32.78 319 PHE A C 1
ATOM 2449 O O . PHE A 1 319 ? 49.007 29.164 0.870 1.00 32.78 319 PHE A O 1
ATOM 2456 N N . ALA A 1 320 ? 50.521 28.498 -0.636 1.00 28.42 320 ALA A N 1
ATOM 2457 C CA . ALA A 1 320 ? 51.079 29.824 -0.894 1.00 28.42 320 ALA A CA 1
ATOM 2458 C C . ALA A 1 320 ? 51.308 29.997 -2.400 1.00 28.42 320 ALA A C 1
ATOM 2460 O O . ALA A 1 320 ? 52.337 29.596 -2.934 1.00 28.42 320 ALA A O 1
ATOM 2461 N N . TRP A 1 321 ? 50.350 30.620 -3.082 1.00 31.20 321 TRP A N 1
ATOM 2462 C CA . TRP A 1 321 ? 50.667 31.438 -4.247 1.00 31.20 321 TRP A CA 1
ATOM 2463 C C . TRP A 1 321 ? 50.491 32.899 -3.832 1.00 31.20 321 TRP A C 1
ATOM 2465 O O . TRP A 1 321 ? 49.459 33.256 -3.270 1.00 31.20 321 TRP A O 1
ATOM 2475 N N . ALA A 1 322 ? 51.508 33.704 -4.160 1.00 31.09 322 ALA A N 1
ATOM 2476 C CA . ALA A 1 322 ? 51.558 35.170 -4.167 1.00 31.09 322 ALA A CA 1
ATOM 2477 C C . ALA A 1 322 ? 52.285 35.896 -2.992 1.00 31.09 322 ALA A C 1
ATOM 2479 O O . ALA A 1 322 ? 51.718 36.195 -1.946 1.00 31.09 322 ALA A O 1
ATOM 2480 N N . VAL A 1 323 ? 53.516 36.327 -3.329 1.00 31.00 323 VAL A N 1
ATOM 2481 C CA . VAL A 1 323 ? 54.213 37.600 -2.994 1.00 31.00 323 VAL A CA 1
ATOM 2482 C C . VAL A 1 323 ? 55.219 37.647 -1.807 1.00 31.00 323 VAL A C 1
ATOM 2484 O O . VAL A 1 323 ? 54.928 37.328 -0.661 1.00 31.00 323 VAL A O 1
ATOM 2487 N N . TRP A 1 324 ? 56.434 38.106 -2.150 1.00 33.31 324 TRP A N 1
ATOM 2488 C CA . TRP A 1 324 ? 57.693 38.360 -1.397 1.00 33.31 324 TRP A CA 1
ATOM 2489 C C . TRP A 1 324 ? 57.832 39.885 -1.066 1.00 33.31 324 TRP A C 1
ATOM 2491 O O . TRP A 1 324 ? 56.996 40.637 -1.556 1.00 33.31 324 TRP A O 1
ATOM 2501 N N . PRO A 1 325 ? 58.927 40.460 -0.490 1.00 46.94 325 PRO A N 1
ATOM 2502 C CA . PRO A 1 325 ? 59.864 40.078 0.588 1.00 46.94 325 PRO A CA 1
ATOM 2503 C C . PRO A 1 325 ? 60.129 41.220 1.643 1.00 46.94 325 PRO A C 1
ATOM 2505 O O . PRO A 1 325 ? 59.663 42.344 1.507 1.00 46.94 325 PRO A O 1
ATOM 2508 N N . PHE A 1 326 ? 60.985 40.924 2.642 1.00 32.91 326 PHE A N 1
ATOM 2509 C CA . PHE A 1 326 ? 61.724 41.799 3.599 1.00 32.91 326 PHE A CA 1
ATOM 2510 C C . PHE A 1 326 ? 61.092 42.293 4.926 1.00 32.91 326 PHE A C 1
ATOM 2512 O O . PHE A 1 326 ? 60.031 42.899 4.978 1.00 32.91 326 PHE A O 1
ATOM 2519 N N . GLY A 1 327 ? 61.866 42.122 6.016 1.00 27.58 327 GLY A N 1
ATOM 2520 C CA . GLY A 1 327 ? 61.814 42.958 7.230 1.00 27.58 327 GLY A CA 1
ATOM 2521 C C . GLY A 1 327 ? 61.452 42.243 8.539 1.00 27.58 327 GLY A C 1
ATOM 2522 O O . GLY A 1 327 ? 60.379 41.655 8.675 1.00 27.58 327 GLY A O 1
ATOM 2523 N N . VAL A 1 328 ? 62.360 42.294 9.516 1.00 35.00 328 VAL A N 1
ATOM 2524 C CA . VAL A 1 328 ? 62.331 41.586 10.807 1.00 35.00 328 VAL A CA 1
ATOM 2525 C C . VAL A 1 328 ? 61.431 42.300 11.827 1.00 35.00 328 VAL A C 1
ATOM 2527 O O . VAL A 1 328 ? 61.665 43.454 12.163 1.00 35.00 328 VAL A O 1
ATOM 2530 N N . ALA A 1 329 ? 60.443 41.575 12.360 1.00 30.12 329 ALA A N 1
ATOM 2531 C CA . ALA A 1 329 ? 59.708 41.886 13.590 1.00 30.12 329 ALA A CA 1
ATOM 2532 C C . ALA A 1 329 ? 59.474 40.553 14.328 1.00 30.12 329 ALA A C 1
ATOM 2534 O O . ALA A 1 329 ? 58.476 39.865 14.108 1.00 30.12 329 ALA A O 1
ATOM 2535 N N . THR A 1 330 ? 60.464 40.098 15.100 1.00 41.38 330 THR A N 1
ATOM 2536 C CA . THR A 1 330 ? 60.562 38.705 15.591 1.00 41.38 330 THR A CA 1
ATOM 2537 C C . THR A 1 330 ? 59.951 38.437 16.968 1.00 41.38 330 THR A C 1
ATOM 2539 O O . THR A 1 330 ? 60.166 37.369 17.531 1.00 41.38 330 THR A O 1
ATOM 2542 N N . THR A 1 331 ? 59.088 39.315 17.477 1.00 36.88 331 THR A N 1
ATOM 2543 C CA . THR A 1 331 ? 58.219 39.005 18.636 1.00 36.88 331 THR A CA 1
ATOM 2544 C C . THR A 1 331 ? 56.732 39.264 18.395 1.00 36.88 331 THR A C 1
ATOM 2546 O O . THR A 1 331 ? 55.906 38.746 19.140 1.00 36.88 331 THR A O 1
ATOM 2549 N N . THR A 1 332 ? 56.363 39.958 17.316 1.00 36.97 332 THR A N 1
ATOM 2550 C CA . THR A 1 332 ? 54.965 40.135 16.883 1.00 36.97 332 THR A CA 1
ATOM 2551 C C . THR A 1 332 ? 54.528 39.107 15.840 1.00 36.97 332 THR A C 1
ATOM 2553 O O . THR A 1 332 ? 53.377 38.688 15.863 1.00 36.97 332 THR A O 1
ATOM 2556 N N . LYS A 1 333 ? 55.414 38.615 14.960 1.00 43.00 333 LYS A N 1
ATOM 2557 C CA . LYS A 1 333 ? 55.013 37.654 13.909 1.00 43.00 333 LYS A CA 1
ATOM 2558 C C . LYS A 1 333 ? 54.514 36.306 14.453 1.00 43.00 333 LYS A C 1
ATOM 2560 O O . LYS A 1 333 ? 53.569 35.763 13.897 1.00 43.00 333 LYS A O 1
ATOM 2565 N N . ASN A 1 334 ? 55.080 35.784 15.545 1.00 46.66 334 ASN A N 1
ATOM 2566 C CA . ASN A 1 334 ? 54.666 34.484 16.101 1.00 46.66 334 ASN A CA 1
ATOM 2567 C C . ASN A 1 334 ? 53.315 34.549 16.833 1.00 46.66 334 ASN A C 1
ATOM 2569 O O . ASN A 1 334 ? 52.512 33.627 16.717 1.00 46.66 334 ASN A O 1
ATOM 2573 N N . SER A 1 335 ? 53.044 35.634 17.568 1.00 50.12 335 SER A N 1
ATOM 2574 C CA . SER A 1 335 ? 51.752 35.849 18.231 1.00 50.12 335 SER A CA 1
ATOM 2575 C C . SER A 1 335 ? 50.649 36.189 17.231 1.00 50.12 335 SER A C 1
ATOM 2577 O O . SER A 1 335 ? 49.565 35.633 17.356 1.00 50.12 335 SER A O 1
ATOM 2579 N N . VAL A 1 336 ? 50.948 37.014 16.218 1.00 50.62 336 VAL A N 1
ATOM 2580 C CA . VAL A 1 336 ? 50.027 37.352 15.118 1.00 50.62 336 VAL A CA 1
ATOM 2581 C C . VAL A 1 336 ? 49.755 36.139 14.219 1.00 50.62 336 VAL A C 1
ATOM 2583 O O . VAL A 1 336 ? 48.624 35.919 13.813 1.00 50.62 336 VAL A O 1
ATOM 2586 N N . SER A 1 337 ? 50.754 35.296 13.934 1.00 65.69 337 SER A N 1
ATOM 2587 C CA . SER A 1 337 ? 50.560 34.074 13.134 1.00 65.69 337 SER A CA 1
ATOM 2588 C C . SER A 1 337 ? 49.685 33.043 13.858 1.00 65.69 337 SER A C 1
ATOM 2590 O O . SER A 1 337 ? 48.748 32.510 13.269 1.00 65.69 337 SER A O 1
ATOM 2592 N N . TYR A 1 338 ? 49.922 32.815 15.157 1.00 65.25 338 TYR A N 1
ATOM 2593 C CA . TYR A 1 338 ? 49.077 31.931 15.965 1.00 65.25 338 TYR A CA 1
ATOM 2594 C C . TYR A 1 338 ? 47.664 32.494 16.171 1.00 65.25 338 TYR A C 1
ATOM 2596 O O . TYR A 1 338 ? 46.703 31.736 16.069 1.00 65.25 338 TYR A O 1
ATOM 2604 N N . SER A 1 339 ? 47.512 33.801 16.438 1.00 70.88 339 SER A N 1
ATOM 2605 C CA . SER A 1 339 ? 46.181 34.416 16.541 1.00 70.88 339 SER A CA 1
ATOM 2606 C C . SER A 1 339 ? 45.425 34.293 15.223 1.00 70.88 339 SER A C 1
ATOM 2608 O O . SER A 1 339 ? 44.317 33.781 15.227 1.00 70.88 339 SER A O 1
ATOM 2610 N N . ASN A 1 340 ? 46.064 34.606 14.091 1.00 77.62 340 ASN A N 1
ATOM 2611 C CA . ASN A 1 340 ? 45.446 34.482 12.772 1.00 77.62 340 ASN A CA 1
ATOM 2612 C C . ASN A 1 340 ? 45.077 33.026 12.435 1.00 77.62 340 ASN A C 1
ATOM 2614 O O . ASN A 1 340 ? 44.031 32.781 11.841 1.00 77.62 340 ASN A O 1
ATOM 2618 N N . ALA A 1 341 ? 45.909 32.045 12.806 1.00 69.69 341 ALA A N 1
ATOM 2619 C CA . ALA A 1 341 ? 45.604 30.624 12.619 1.00 69.69 341 ALA A CA 1
ATOM 2620 C C . ALA A 1 341 ? 44.437 30.164 13.506 1.00 69.69 341 ALA A C 1
ATOM 2622 O O . ALA A 1 341 ? 43.571 29.417 13.054 1.00 69.69 341 ALA A O 1
ATOM 2623 N N . LYS A 1 342 ? 44.386 30.636 14.756 1.00 80.69 342 LYS A N 1
ATOM 2624 C CA . LYS A 1 342 ? 43.279 30.383 15.681 1.00 80.69 342 LYS A CA 1
ATOM 2625 C C . LYS A 1 342 ? 41.977 31.020 15.195 1.00 80.69 342 LYS A C 1
ATOM 2627 O O . LYS A 1 342 ? 40.940 30.374 15.287 1.00 80.69 342 LYS A O 1
ATOM 2632 N N . ASP A 1 343 ? 42.033 32.236 14.664 1.00 81.25 343 ASP A N 1
ATOM 2633 C CA . ASP A 1 343 ? 40.870 32.943 14.126 1.00 81.25 343 ASP A CA 1
ATOM 2634 C C . ASP A 1 343 ? 40.334 32.226 12.881 1.00 81.25 343 ASP A C 1
ATOM 2636 O O . ASP A 1 343 ? 39.162 31.866 12.858 1.00 81.25 343 ASP A O 1
ATOM 2640 N N . LYS A 1 344 ? 41.201 31.847 11.931 1.00 80.38 344 LYS A N 1
ATOM 2641 C CA . LYS A 1 344 ? 40.808 31.022 10.772 1.00 80.38 344 LYS A CA 1
ATOM 2642 C C . LYS A 1 344 ? 40.259 29.645 11.162 1.00 80.38 344 LYS A C 1
ATOM 2644 O O . LYS A 1 344 ? 39.329 29.152 10.529 1.00 80.38 344 LYS A O 1
ATOM 2649 N N . TRP A 1 345 ? 40.819 29.005 12.191 1.00 81.94 345 TRP A N 1
ATOM 2650 C CA . TRP A 1 345 ? 40.289 27.744 12.723 1.00 81.94 345 TRP A CA 1
ATOM 2651 C C . TRP A 1 345 ? 38.902 27.937 13.350 1.00 81.94 345 TRP A C 1
ATOM 2653 O O . TRP A 1 345 ? 38.001 27.139 13.090 1.00 81.94 345 TRP A O 1
ATOM 2663 N N . ASN A 1 346 ? 38.707 29.008 14.129 1.00 84.94 346 ASN A N 1
ATOM 2664 C CA . ASN A 1 346 ? 37.406 29.362 14.696 1.00 84.94 346 ASN A CA 1
ATOM 2665 C C . ASN A 1 346 ? 36.379 29.636 13.591 1.00 84.94 346 ASN A C 1
ATOM 2667 O O . ASN A 1 346 ? 35.279 29.108 13.676 1.00 84.94 346 ASN A O 1
ATOM 2671 N N . GLU A 1 347 ? 36.736 30.410 12.562 1.00 86.19 347 GLU A N 1
ATOM 2672 C CA . GLU A 1 347 ? 35.882 30.703 11.402 1.00 86.19 347 GLU A CA 1
ATOM 2673 C C . GLU A 1 347 ? 35.485 29.417 10.666 1.00 86.19 347 GLU A C 1
ATOM 2675 O O . GLU A 1 347 ? 34.298 29.138 10.503 1.00 86.19 347 GLU A O 1
ATOM 2680 N N . ARG A 1 348 ? 36.465 28.568 10.320 1.00 83.19 348 ARG A N 1
ATOM 2681 C CA . ARG A 1 348 ? 36.222 27.272 9.667 1.00 83.19 348 ARG A CA 1
ATOM 2682 C C . ARG A 1 348 ? 35.255 26.412 10.472 1.00 83.19 348 ARG A C 1
ATOM 2684 O O . ARG A 1 348 ? 34.324 25.853 9.904 1.00 83.19 348 ARG A O 1
ATOM 2691 N N . TRP A 1 349 ? 35.480 26.259 11.777 1.00 83.75 349 TRP A N 1
ATOM 2692 C CA . TRP A 1 349 ? 34.643 25.403 12.621 1.00 83.75 349 TRP A CA 1
ATOM 2693 C C . TRP A 1 349 ? 33.326 26.058 13.046 1.00 83.75 349 TRP A C 1
ATOM 2695 O O . TRP A 1 349 ? 32.410 25.328 13.415 1.00 83.75 349 TRP A O 1
ATOM 2705 N N . ALA A 1 350 ? 33.198 27.385 12.978 1.00 87.69 350 ALA A N 1
ATOM 2706 C CA . ALA A 1 350 ? 31.915 28.070 13.117 1.00 87.69 350 ALA A CA 1
ATOM 2707 C C . ALA A 1 350 ? 30.978 27.731 11.949 1.00 87.69 350 ALA A C 1
ATOM 2709 O O . ALA A 1 350 ? 29.779 27.593 12.161 1.00 87.69 350 ALA A O 1
ATOM 2710 N N . GLU A 1 351 ? 31.528 27.527 10.749 1.00 87.25 351 GLU A N 1
ATOM 2711 C CA . GLU A 1 351 ? 30.768 27.120 9.563 1.00 87.25 351 GLU A CA 1
ATOM 2712 C C . GLU A 1 351 ? 30.612 25.591 9.446 1.00 87.25 351 GLU A C 1
ATOM 2714 O O . GLU A 1 351 ? 29.511 25.076 9.255 1.00 87.25 351 GLU A O 1
ATOM 2719 N N . LYS A 1 352 ? 31.710 24.837 9.588 1.00 85.56 352 LYS A N 1
ATOM 2720 C CA . LYS A 1 352 ? 31.739 23.379 9.378 1.00 85.56 352 LYS A CA 1
ATOM 2721 C C . LYS A 1 352 ? 31.007 22.590 10.458 1.00 85.56 352 LYS A C 1
ATOM 2723 O O . LYS A 1 352 ? 30.430 21.552 10.149 1.00 85.56 352 LYS A O 1
ATOM 2728 N N . LEU A 1 353 ? 31.067 23.021 11.724 1.00 86.38 353 LEU A N 1
ATOM 2729 C CA . LEU A 1 353 ? 30.485 22.241 12.819 1.00 86.38 353 LEU A CA 1
ATOM 2730 C C . LEU A 1 353 ? 28.958 22.127 12.683 1.00 86.38 353 LEU A C 1
ATOM 2732 O O . LEU A 1 353 ? 28.485 20.995 12.717 1.00 86.38 353 LEU A O 1
ATOM 2736 N N . PRO A 1 354 ? 28.189 23.216 12.466 1.00 90.31 354 PRO A N 1
ATOM 2737 C CA . PRO A 1 354 ? 26.749 23.108 12.230 1.00 90.31 354 PRO A CA 1
ATOM 2738 C C . PRO A 1 354 ? 26.398 22.214 11.036 1.00 90.31 354 PRO A C 1
ATOM 2740 O O . PRO A 1 354 ? 25.564 21.330 11.189 1.00 90.31 354 PRO A O 1
ATOM 2743 N N . GLN A 1 355 ? 27.098 22.356 9.901 1.00 85.69 355 GLN A N 1
ATOM 2744 C CA . GLN A 1 355 ? 26.867 21.542 8.693 1.00 85.69 355 GLN A CA 1
ATOM 2745 C C . GLN A 1 355 ? 26.988 20.031 8.953 1.00 85.69 355 GLN A C 1
ATOM 2747 O O . GLN A 1 355 ? 26.281 19.239 8.337 1.00 85.69 355 GLN A O 1
ATOM 2752 N N . LEU A 1 356 ? 27.886 19.624 9.858 1.00 85.69 356 LEU A N 1
ATOM 2753 C CA . LEU A 1 356 ? 28.075 18.219 10.227 1.00 85.69 356 LEU A CA 1
ATOM 2754 C C . LEU A 1 356 ? 27.125 17.764 11.341 1.00 85.69 356 LEU A C 1
ATOM 2756 O O . LEU A 1 356 ? 26.696 16.613 11.347 1.00 85.69 356 LEU A O 1
ATOM 2760 N N . MET A 1 357 ? 26.836 18.633 12.311 1.00 89.06 357 MET A N 1
ATOM 2761 C CA . MET A 1 357 ? 26.128 18.255 13.536 1.00 89.06 357 MET A CA 1
ATOM 2762 C C . MET A 1 357 ? 24.608 18.320 13.375 1.00 89.06 357 MET A C 1
ATOM 2764 O O . MET A 1 357 ? 23.925 17.434 13.879 1.00 89.06 357 MET A O 1
ATOM 2768 N N . GLU A 1 358 ? 24.086 19.287 12.615 1.00 88.06 358 GLU A N 1
ATOM 2769 C CA . GLU A 1 358 ? 22.645 19.491 12.421 1.00 88.06 358 GLU A CA 1
ATOM 2770 C C . GLU A 1 358 ? 21.927 18.259 11.831 1.00 88.06 358 GLU A C 1
ATOM 2772 O O . GLU A 1 358 ? 20.914 17.849 12.407 1.00 88.06 358 GLU A O 1
ATOM 2777 N N . PRO A 1 359 ? 22.430 17.588 10.770 1.00 84.50 359 PRO A N 1
ATOM 2778 C CA . PRO A 1 359 ? 21.795 16.368 10.265 1.00 84.50 359 PRO A CA 1
ATOM 2779 C C . PRO A 1 359 ? 21.766 15.244 11.311 1.00 84.50 359 PRO A C 1
ATOM 2781 O O . PRO A 1 359 ? 20.752 14.566 11.475 1.00 84.50 359 PRO A O 1
ATOM 2784 N N . ILE A 1 360 ? 22.852 15.086 12.077 1.00 87.12 360 ILE A N 1
ATOM 2785 C CA . ILE A 1 360 ? 22.973 14.051 13.113 1.00 87.12 360 ILE A CA 1
ATOM 2786 C C . ILE A 1 360 ? 22.060 14.364 14.306 1.00 87.12 360 ILE A C 1
ATOM 2788 O O . ILE A 1 360 ? 21.436 13.465 14.867 1.00 87.12 360 ILE A O 1
ATOM 2792 N N . ASP A 1 361 ? 21.961 15.633 14.707 1.00 89.44 361 ASP A N 1
ATOM 2793 C CA . ASP A 1 361 ? 21.024 16.106 15.727 1.00 89.44 361 ASP A CA 1
ATOM 2794 C C . ASP A 1 361 ? 19.576 15.832 15.308 1.00 89.44 361 ASP A C 1
ATOM 2796 O O . ASP A 1 361 ? 18.804 15.292 16.105 1.00 89.44 361 ASP A O 1
ATOM 2800 N N . LYS A 1 362 ? 19.225 16.127 14.050 1.00 86.00 362 LYS A N 1
ATOM 2801 C CA . LYS A 1 362 ? 17.898 15.858 13.482 1.00 86.00 362 LYS A CA 1
ATOM 2802 C C . LYS A 1 362 ? 17.565 14.366 13.495 1.00 86.00 362 LYS A C 1
ATOM 2804 O O . LYS A 1 362 ? 16.454 14.000 13.883 1.00 86.00 362 LYS A O 1
ATOM 2809 N N . ASP A 1 363 ? 18.507 13.507 13.113 1.00 86.38 363 ASP A N 1
ATOM 2810 C CA . ASP A 1 363 ? 18.296 12.058 13.093 1.00 86.38 363 ASP A CA 1
ATOM 2811 C C . ASP A 1 363 ? 18.239 11.456 14.502 1.00 86.38 363 ASP A C 1
ATOM 2813 O O . ASP A 1 363 ? 17.386 10.612 14.771 1.00 86.38 363 ASP A O 1
ATOM 2817 N N . ILE A 1 364 ? 19.062 11.925 15.444 1.00 89.75 364 ILE A N 1
ATOM 2818 C CA . ILE A 1 364 ? 18.943 11.523 16.854 1.00 89.75 364 ILE A CA 1
ATOM 2819 C C . ILE A 1 364 ? 17.578 11.924 17.405 1.00 89.75 364 ILE A C 1
ATOM 2821 O O . ILE A 1 364 ? 16.886 11.086 17.982 1.00 89.75 364 ILE A O 1
ATOM 2825 N N . ALA A 1 365 ? 17.160 13.171 17.179 1.00 87.62 365 ALA A N 1
ATOM 2826 C CA . ALA A 1 365 ? 15.857 13.644 17.619 1.00 87.62 365 ALA A CA 1
ATOM 2827 C C . ALA A 1 365 ? 14.714 12.841 16.987 1.00 87.62 365 ALA A C 1
ATOM 2829 O O . ALA A 1 365 ? 13.693 12.670 17.638 1.00 87.62 365 ALA A O 1
ATOM 2830 N N . PHE A 1 366 ? 14.869 12.357 15.749 1.00 87.00 366 PHE A N 1
ATOM 2831 C CA . PHE A 1 366 ? 13.918 11.467 15.079 1.00 87.00 366 PHE A CA 1
ATOM 2832 C C . PHE A 1 366 ? 13.838 10.096 15.760 1.00 87.00 366 PHE A C 1
ATOM 2834 O O . PHE A 1 366 ? 12.759 9.687 16.178 1.00 87.00 366 PHE A O 1
ATOM 2841 N N . TRP A 1 367 ? 14.969 9.409 15.929 1.00 87.69 367 TRP A N 1
ATOM 2842 C CA . TRP A 1 367 ? 15.007 8.054 16.491 1.00 87.69 367 TRP A CA 1
ATOM 2843 C C . TRP A 1 367 ? 14.735 7.997 18.000 1.00 87.69 367 TRP A C 1
ATOM 2845 O O . TRP A 1 367 ? 14.385 6.940 18.512 1.00 87.69 367 TRP A O 1
ATOM 2855 N N . GLN A 1 368 ? 14.870 9.115 18.718 1.00 89.19 368 GLN A N 1
ATOM 2856 C CA . GLN A 1 368 ? 14.489 9.218 20.131 1.00 89.19 368 GLN A CA 1
ATOM 2857 C C . GLN A 1 368 ? 12.983 9.383 20.350 1.00 89.19 368 GLN A C 1
ATOM 2859 O O . GLN A 1 368 ? 12.527 9.185 21.477 1.00 89.19 368 GLN A O 1
ATOM 2864 N N . ARG A 1 369 ? 12.208 9.754 19.320 1.00 86.19 369 ARG A N 1
ATOM 2865 C CA . ARG A 1 369 ? 10.748 9.808 19.449 1.00 86.19 369 ARG A CA 1
ATOM 2866 C C . ARG A 1 369 ? 10.187 8.404 19.532 1.00 86.19 369 ARG A C 1
ATOM 2868 O O . ARG A 1 369 ? 10.598 7.529 18.768 1.00 86.19 369 ARG A O 1
ATOM 2875 N N . GLU A 1 370 ? 9.217 8.222 20.417 1.00 81.31 370 GLU A N 1
ATOM 2876 C CA . GLU A 1 370 ? 8.423 6.997 20.494 1.00 81.31 370 GLU A CA 1
ATOM 2877 C C . GLU A 1 370 ? 7.752 6.739 19.134 1.00 81.31 370 GLU A C 1
ATOM 2879 O O . GLU A 1 370 ? 7.213 7.670 18.521 1.00 81.31 370 GLU A O 1
ATOM 2884 N N . SER A 1 371 ? 7.814 5.497 18.647 1.00 82.12 371 SER A N 1
ATOM 2885 C CA . SER A 1 371 ? 7.039 5.070 17.479 1.00 82.12 371 SER A CA 1
ATOM 2886 C C . SER A 1 371 ? 5.659 4.616 17.934 1.00 82.12 371 SER A C 1
ATOM 2888 O O . SER A 1 371 ? 5.515 3.656 18.693 1.00 82.12 371 SER A O 1
ATOM 2890 N N . SER A 1 372 ? 4.641 5.351 17.505 1.00 85.12 372 SER A N 1
ATOM 2891 C CA . SER A 1 372 ? 3.248 5.079 17.827 1.00 85.12 372 SER A CA 1
ATOM 2892 C C . SER A 1 372 ? 2.347 5.722 16.785 1.00 85.12 372 SER A C 1
ATOM 2894 O O . SER A 1 372 ? 2.696 6.741 16.186 1.00 85.12 372 SER A O 1
ATOM 2896 N N . GLN A 1 373 ? 1.155 5.161 16.625 1.00 89.19 373 GLN A N 1
ATOM 2897 C CA . GLN A 1 373 ? 0.210 5.630 15.631 1.00 89.19 373 GLN A CA 1
ATOM 2898 C C . GLN A 1 373 ? -1.128 5.966 16.280 1.00 89.19 373 GLN A C 1
ATOM 2900 O O . GLN A 1 373 ? -1.671 5.186 17.065 1.00 89.19 373 GLN A O 1
ATOM 2905 N N . LEU A 1 374 ? -1.662 7.145 15.965 1.00 93.50 374 LEU A N 1
ATOM 2906 C CA . LEU A 1 374 ? -3.041 7.496 16.285 1.00 93.50 374 LEU A CA 1
ATOM 2907 C C . LEU A 1 374 ? -3.933 7.028 15.133 1.00 93.50 374 LEU A C 1
ATOM 2909 O O . LEU A 1 374 ? -3.675 7.361 13.977 1.00 93.50 374 LEU A O 1
ATOM 2913 N N . LEU A 1 375 ? -4.990 6.293 15.468 1.00 95.38 375 LEU A N 1
ATOM 2914 C CA . LEU A 1 375 ? -5.921 5.669 14.524 1.00 95.38 375 LEU A CA 1
ATOM 2915 C C . LEU A 1 375 ? -7.349 6.170 14.764 1.00 95.38 375 LEU A C 1
ATOM 2917 O O . LEU A 1 375 ? -7.640 6.648 15.869 1.00 95.38 375 LEU A O 1
ATOM 2921 N N . PRO A 1 376 ? -8.262 6.071 13.780 1.00 96.00 376 PRO A N 1
ATOM 2922 C CA . PRO A 1 376 ? -9.615 6.581 13.929 1.00 96.00 376 PRO A CA 1
ATOM 2923 C C . PRO A 1 376 ? -10.332 5.863 15.064 1.00 96.00 376 PRO A C 1
ATOM 2925 O O . PRO A 1 376 ? -10.398 4.642 15.092 1.00 96.00 376 PRO A O 1
ATOM 2928 N N . THR A 1 377 ? -10.893 6.626 15.994 1.00 96.88 377 THR A N 1
ATOM 2929 C CA . THR A 1 377 ? -11.779 6.130 17.060 1.00 96.88 377 THR A CA 1
ATOM 2930 C C . THR A 1 377 ? -13.219 6.559 16.832 1.00 96.88 377 THR A C 1
ATOM 2932 O O . THR A 1 377 ? -14.155 5.915 17.307 1.00 96.88 377 THR A O 1
ATOM 2935 N N . THR A 1 378 ? -13.420 7.653 16.099 1.00 95.50 378 THR A N 1
ATOM 2936 C CA . THR A 1 378 ? -14.732 8.136 15.683 1.00 95.50 378 THR A CA 1
ATOM 2937 C C . THR A 1 378 ? -14.635 8.784 14.312 1.00 95.50 378 THR A C 1
ATOM 2939 O O . THR A 1 378 ? -13.766 9.624 14.090 1.00 95.50 378 THR A O 1
ATOM 2942 N N . ILE A 1 379 ? -15.558 8.422 13.427 1.00 94.12 379 ILE A N 1
ATOM 2943 C CA . ILE A 1 379 ? -15.809 9.110 12.160 1.00 94.12 379 ILE A CA 1
ATOM 2944 C C . ILE A 1 379 ? -17.239 9.635 12.213 1.00 94.12 379 ILE A C 1
ATOM 2946 O O . ILE A 1 379 ? -18.159 8.889 12.547 1.00 94.12 379 ILE A O 1
ATOM 2950 N N . THR A 1 380 ? -17.434 10.907 11.890 1.00 92.44 380 THR A N 1
ATOM 2951 C CA . THR A 1 380 ? -18.730 11.585 11.948 1.00 92.44 380 THR A CA 1
ATOM 2952 C C . THR A 1 380 ? -19.029 12.229 10.605 1.00 92.44 380 THR A C 1
ATOM 2954 O O . THR A 1 380 ? -18.206 12.947 10.042 1.00 92.44 380 THR A O 1
ATOM 2957 N N . SER A 1 381 ? -20.230 11.979 10.096 1.00 90.00 381 SER A N 1
ATOM 2958 C CA . SER A 1 381 ? -20.748 12.636 8.893 1.00 90.00 381 SER A CA 1
ATOM 2959 C C . SER A 1 381 ? -21.207 14.066 9.192 1.00 90.00 381 SER A C 1
ATOM 2961 O O . SER A 1 381 ? -21.587 14.378 10.320 1.00 90.00 381 SER A O 1
ATOM 2963 N N . ALA A 1 382 ? -21.296 14.914 8.165 1.00 84.62 382 ALA A N 1
ATOM 2964 C CA . ALA A 1 382 ? -21.892 16.247 8.301 1.00 84.62 382 ALA A CA 1
ATOM 2965 C C . ALA A 1 382 ? -23.362 16.207 8.781 1.00 84.62 382 ALA A C 1
ATOM 2967 O O . ALA A 1 382 ? -23.840 17.152 9.402 1.00 84.62 382 ALA A O 1
ATOM 2968 N N . ALA A 1 383 ? -24.069 15.096 8.538 1.00 82.25 383 ALA A N 1
ATOM 2969 C CA . ALA A 1 383 ? -25.440 14.867 8.996 1.00 82.25 383 ALA A CA 1
ATOM 2970 C C . ALA A 1 383 ? -25.542 14.444 10.479 1.00 82.25 383 ALA A C 1
ATOM 2972 O O . ALA A 1 383 ? -26.645 14.258 10.989 1.00 82.25 383 ALA A O 1
ATOM 2973 N N . GLY A 1 384 ? -24.413 14.280 11.179 1.00 81.31 384 GLY A N 1
ATOM 2974 C CA . GLY A 1 384 ? -24.354 13.976 12.612 1.00 81.31 384 GLY A CA 1
ATOM 2975 C C . GLY A 1 384 ? -24.350 12.488 12.972 1.00 81.31 384 GLY A C 1
ATOM 2976 O O . GLY A 1 384 ? -24.111 12.153 14.129 1.00 81.31 384 GLY A O 1
ATOM 2977 N N . GLY A 1 385 ? -24.556 11.580 12.012 1.00 88.12 385 GLY A N 1
ATOM 2978 C CA . GLY A 1 385 ? -24.338 10.149 12.244 1.00 88.12 385 GLY A CA 1
ATOM 2979 C C . GLY A 1 385 ? -22.854 9.847 12.473 1.00 88.12 385 GLY A C 1
ATOM 2980 O O . GLY A 1 385 ? -22.000 10.520 11.887 1.00 88.12 385 GLY A O 1
ATOM 2981 N N . SER A 1 386 ? -22.551 8.837 13.295 1.00 91.56 386 SER A N 1
ATOM 2982 C CA . SER A 1 386 ? -21.178 8.462 13.646 1.00 91.56 386 SER A CA 1
ATOM 2983 C C . SER A 1 386 ? -20.919 6.954 13.576 1.00 91.56 386 SER A C 1
ATOM 2985 O O . SER A 1 386 ? -21.827 6.130 13.752 1.00 91.56 386 SER A O 1
ATOM 2987 N N . LEU A 1 387 ? -19.655 6.622 13.322 1.00 94.69 387 LEU A N 1
ATOM 2988 C CA . LEU A 1 387 ? -19.065 5.297 13.467 1.00 94.69 387 LEU A CA 1
ATOM 2989 C C . LEU A 1 387 ? -17.962 5.336 14.518 1.00 94.69 387 LEU A C 1
ATOM 2991 O O . LEU A 1 387 ? -17.186 6.288 14.586 1.00 94.69 387 LEU A O 1
ATOM 2995 N N . GLN A 1 388 ? -17.911 4.290 15.331 1.00 95.38 388 GLN A N 1
ATOM 2996 C CA . GLN A 1 388 ? -17.035 4.139 16.479 1.00 95.38 388 GLN A CA 1
ATOM 2997 C C . GLN A 1 388 ? -16.146 2.925 16.254 1.00 95.38 388 GLN A C 1
ATOM 2999 O O . GLN A 1 388 ? -16.636 1.836 15.954 1.00 95.38 388 GLN A O 1
ATOM 3004 N N . PHE A 1 389 ? -14.846 3.123 16.427 1.00 96.69 389 PHE A N 1
ATOM 3005 C CA . PHE A 1 389 ? -13.816 2.152 16.085 1.00 96.69 389 PHE A CA 1
ATOM 3006 C C . PHE A 1 389 ? -13.028 1.777 17.335 1.00 96.69 389 PHE A C 1
ATOM 3008 O O . PHE A 1 389 ? -12.727 2.635 18.172 1.00 96.69 389 PHE A O 1
ATOM 3015 N N . LYS A 1 390 ? -12.679 0.497 17.459 1.00 97.44 390 LYS A N 1
ATOM 3016 C CA . LYS A 1 390 ? -11.753 0.012 18.485 1.00 97.44 390 LYS A CA 1
ATOM 3017 C C . LYS A 1 390 ? -10.580 -0.689 17.831 1.00 97.44 390 LYS A C 1
ATOM 3019 O O . LYS A 1 390 ? -10.761 -1.583 17.006 1.00 97.44 390 LYS A O 1
ATOM 3024 N N . TRP A 1 391 ? -9.399 -0.292 18.275 1.00 96.19 391 TRP A N 1
ATOM 3025 C CA . TRP A 1 391 ? -8.122 -0.815 17.828 1.00 96.19 391 TRP A CA 1
ATOM 3026 C C . TRP A 1 391 ? -7.370 -1.410 19.012 1.00 96.19 391 TRP A C 1
ATOM 3028 O O . TRP A 1 391 ? -7.411 -0.859 20.117 1.00 96.19 391 TRP A O 1
ATOM 3038 N N . GLU A 1 392 ? -6.679 -2.514 18.764 1.00 94.75 392 GLU A N 1
ATOM 3039 C CA . GLU A 1 392 ? -5.755 -3.145 19.702 1.00 94.75 392 GLU A CA 1
ATOM 3040 C C . GLU A 1 392 ? -4.345 -3.132 19.113 1.00 94.75 392 GLU A C 1
ATOM 3042 O O . GLU A 1 392 ? -4.167 -3.405 17.927 1.00 94.75 392 GLU A O 1
ATOM 3047 N N . ARG A 1 393 ? -3.345 -2.825 19.939 1.00 91.31 393 ARG A N 1
ATOM 3048 C CA . ARG A 1 393 ? -1.935 -2.944 19.588 1.00 91.31 393 ARG A CA 1
ATOM 3049 C C . ARG A 1 393 ? -1.334 -4.214 20.182 1.00 91.31 393 ARG A C 1
ATOM 3051 O O . ARG A 1 393 ? -1.402 -4.401 21.400 1.00 91.31 393 ARG A O 1
ATOM 3058 N N . ARG A 1 394 ? -0.742 -5.057 19.333 1.00 89.81 394 ARG A N 1
ATOM 3059 C CA . ARG A 1 394 ? -0.123 -6.326 19.741 1.00 89.81 394 ARG A CA 1
ATOM 3060 C C . ARG A 1 394 ? 1.150 -6.627 18.947 1.00 89.81 394 ARG A C 1
ATOM 3062 O O . ARG A 1 394 ? 1.107 -6.700 17.724 1.00 89.81 394 ARG A O 1
ATOM 3069 N N . LYS A 1 395 ? 2.280 -6.810 19.639 1.00 85.25 395 LYS A N 1
ATOM 3070 C CA . LYS A 1 395 ? 3.634 -6.950 19.071 1.00 85.25 395 LYS A CA 1
ATOM 3071 C C . LYS A 1 395 ? 3.929 -5.886 17.996 1.00 85.25 395 LYS A C 1
ATOM 3073 O O . LYS A 1 395 ? 4.516 -6.175 16.955 1.00 85.25 395 LYS A O 1
ATOM 3078 N N . GLY A 1 396 ? 3.466 -4.655 18.226 1.00 85.50 396 GLY A N 1
ATOM 3079 C CA . GLY A 1 396 ? 3.601 -3.537 17.288 1.00 85.50 396 GLY A CA 1
ATOM 3080 C C . GLY A 1 396 ? 2.566 -3.466 16.156 1.00 85.50 396 GLY A C 1
ATOM 3081 O O . GLY A 1 396 ? 2.519 -2.434 15.493 1.00 85.50 396 GLY A O 1
ATOM 3082 N N . GLN A 1 397 ? 1.731 -4.491 15.951 1.00 89.62 397 GLN A N 1
ATOM 3083 C CA . GLN A 1 397 ? 0.651 -4.484 14.955 1.00 89.62 397 GLN A CA 1
ATOM 3084 C C . GLN A 1 397 ? -0.587 -3.744 15.471 1.00 89.62 397 GLN A C 1
ATOM 3086 O O . GLN A 1 397 ? -0.854 -3.756 16.670 1.00 89.62 397 GLN A O 1
ATOM 3091 N N . PHE A 1 398 ? -1.364 -3.150 14.568 1.00 91.81 398 PHE A N 1
ATOM 3092 C CA . PHE A 1 398 ? -2.575 -2.377 14.825 1.00 91.81 398 PHE A CA 1
ATOM 3093 C C . PHE A 1 398 ? -3.814 -3.097 14.278 1.00 91.81 398 PHE A C 1
ATOM 3095 O O . PHE A 1 398 ? -4.074 -3.110 13.077 1.00 91.81 398 PHE A O 1
ATOM 3102 N N . LEU A 1 399 ? -4.596 -3.693 15.174 1.00 94.69 399 LEU A N 1
ATOM 3103 C CA . LEU A 1 399 ? -5.657 -4.646 14.848 1.00 94.69 399 LEU A CA 1
ATOM 3104 C C . LEU A 1 399 ? -7.041 -4.005 15.026 1.00 94.69 399 LEU A C 1
ATOM 3106 O O . LEU A 1 399 ? -7.363 -3.517 16.113 1.00 94.69 399 LEU A O 1
ATOM 3110 N N . LEU A 1 400 ? -7.879 -4.018 13.984 1.00 96.88 400 LEU A N 1
ATOM 3111 C CA . LEU A 1 400 ? -9.251 -3.497 14.041 1.00 96.88 400 LEU A CA 1
ATOM 3112 C C . LEU A 1 400 ? -10.184 -4.534 14.676 1.00 96.88 400 LEU A C 1
ATOM 3114 O O . LEU A 1 400 ? -10.631 -5.476 14.028 1.00 96.88 400 LEU A O 1
ATOM 3118 N N . THR A 1 401 ? -10.522 -4.353 15.949 1.00 97.38 401 THR A N 1
ATOM 3119 C CA . THR A 1 401 ? -11.311 -5.345 16.699 1.00 97.38 401 THR A CA 1
ATOM 3120 C C . THR A 1 401 ? -12.810 -5.069 16.667 1.00 97.38 401 THR A C 1
ATOM 3122 O O . THR A 1 401 ? -13.613 -5.991 16.822 1.00 97.38 401 THR A O 1
ATOM 3125 N N . ASN A 1 402 ? -13.227 -3.815 16.462 1.00 97.31 402 ASN A N 1
ATOM 3126 C CA . ASN A 1 402 ? -14.646 -3.470 16.428 1.00 97.31 402 ASN A CA 1
ATOM 3127 C C . ASN A 1 402 ? -14.944 -2.222 15.594 1.00 97.31 402 ASN A C 1
ATOM 3129 O O . ASN A 1 402 ? -14.253 -1.210 15.720 1.00 97.31 402 ASN A O 1
ATOM 3133 N N . VAL A 1 403 ? -16.049 -2.276 14.849 1.00 96.94 403 VAL A N 1
ATOM 3134 C CA . VAL A 1 403 ? -16.734 -1.100 14.298 1.00 96.94 403 VAL A CA 1
ATOM 3135 C C . VAL A 1 403 ? -18.188 -1.139 14.747 1.00 96.94 403 VAL A C 1
ATOM 3137 O O . VAL A 1 403 ? -18.862 -2.163 14.622 1.00 96.94 403 VAL A O 1
ATOM 3140 N N . SER A 1 404 ? -18.690 -0.027 15.268 1.00 94.75 404 SER A N 1
ATOM 3141 C CA . SER A 1 404 ? -20.056 0.089 15.773 1.00 94.75 404 SER A CA 1
ATOM 3142 C C . SER A 1 404 ? -20.687 1.426 15.405 1.00 94.75 404 SER A C 1
ATOM 3144 O O . SER A 1 404 ? -19.999 2.409 15.141 1.00 94.75 404 SER A O 1
ATOM 3146 N N . SER A 1 405 ? -22.016 1.468 15.390 1.00 92.56 405 SER A N 1
ATOM 3147 C CA . SER A 1 405 ? -22.783 2.710 15.327 1.00 92.56 405 SER A CA 1
ATOM 3148 C C . SER A 1 405 ? -23.777 2.729 16.477 1.00 92.56 405 SER A C 1
ATOM 3150 O O . SER A 1 405 ? -24.596 1.817 16.620 1.00 92.56 405 SER A O 1
ATOM 3152 N N . SER A 1 406 ? -23.684 3.754 17.325 1.00 86.12 406 SER A N 1
ATOM 3153 C CA . SER A 1 406 ? -24.423 3.820 18.592 1.00 86.12 406 SER A CA 1
ATOM 3154 C C . SER A 1 406 ? -24.185 2.561 19.446 1.00 86.12 406 SER A C 1
ATOM 3156 O O . SER A 1 406 ? -23.093 2.400 19.981 1.00 86.12 406 SER A O 1
ATOM 3158 N N . ASN A 1 407 ? -25.163 1.653 19.543 1.00 85.00 407 ASN A N 1
ATOM 3159 C CA . ASN A 1 407 ? -25.058 0.404 20.308 1.00 85.00 407 ASN A CA 1
ATOM 3160 C C . ASN A 1 407 ? -25.015 -0.854 19.420 1.00 85.00 407 ASN A C 1
ATOM 3162 O O . ASN A 1 407 ? -24.959 -1.966 19.943 1.00 85.00 407 ASN A O 1
ATOM 3166 N N . LYS A 1 408 ? -25.067 -0.706 18.089 1.00 90.81 408 LYS A N 1
ATOM 3167 C CA . LYS A 1 408 ? -25.065 -1.827 17.142 1.00 90.81 408 LYS A CA 1
ATOM 3168 C C . LYS A 1 408 ? -23.647 -2.079 16.644 1.00 90.81 408 LYS A C 1
ATOM 3170 O O . LYS A 1 408 ? -22.995 -1.169 16.135 1.00 90.81 408 LYS A O 1
ATOM 3175 N N . THR A 1 409 ? -23.179 -3.318 16.773 1.00 94.62 409 THR A N 1
ATOM 3176 C CA . THR A 1 409 ? -21.899 -3.739 16.193 1.00 94.62 409 THR A CA 1
ATOM 3177 C C . THR A 1 409 ? -22.094 -4.040 14.711 1.00 94.62 409 THR A C 1
ATOM 3179 O O . THR A 1 409 ? -23.011 -4.765 14.337 1.00 94.62 409 THR A O 1
ATOM 3182 N N . LEU A 1 410 ? -21.241 -3.454 13.876 1.00 95.38 410 LEU A N 1
ATOM 3183 C CA . LEU A 1 410 ? -21.223 -3.643 12.426 1.00 95.38 410 LEU A CA 1
ATOM 3184 C C . LEU A 1 410 ? -20.075 -4.563 11.994 1.00 95.38 410 LEU A C 1
ATOM 3186 O O . LEU A 1 410 ? -20.206 -5.258 10.995 1.00 95.38 410 LEU A O 1
ATOM 3190 N N . LEU A 1 411 ? -18.984 -4.593 12.764 1.00 97.12 411 LEU A N 1
ATOM 3191 C CA . LEU A 1 411 ? -17.845 -5.488 12.569 1.00 97.12 411 LEU A CA 1
ATOM 3192 C C . LEU A 1 411 ? -17.302 -5.949 13.923 1.00 97.12 411 LEU A C 1
ATOM 3194 O O . LEU A 1 411 ? -17.091 -5.119 14.813 1.00 97.12 411 LEU A O 1
ATOM 3198 N N . ALA A 1 412 ? -17.010 -7.240 14.048 1.00 97.81 412 ALA A N 1
ATOM 3199 C CA . ALA A 1 412 ? -16.202 -7.792 15.131 1.00 97.81 412 ALA A CA 1
ATOM 3200 C C . ALA A 1 412 ? -15.011 -8.566 14.550 1.00 97.81 412 ALA A C 1
ATOM 3202 O O . ALA A 1 412 ? -15.202 -9.528 13.810 1.00 97.81 412 ALA A O 1
ATOM 3203 N N . GLY A 1 413 ? -13.795 -8.130 14.879 1.00 97.38 413 GLY A N 1
ATOM 3204 C CA . GLY A 1 413 ? -12.549 -8.746 14.429 1.00 97.38 413 GLY A CA 1
ATOM 3205 C C . GLY A 1 413 ? -11.895 -9.586 15.523 1.00 97.38 413 GLY A C 1
ATOM 3206 O O . GLY A 1 413 ? -11.837 -9.176 16.683 1.00 97.38 413 GLY A O 1
ATOM 3207 N N . SER A 1 414 ? -11.388 -10.757 15.148 1.00 96.62 414 SER A N 1
ATOM 3208 C CA . SER A 1 414 ? -10.628 -11.669 16.001 1.00 96.62 414 SER A CA 1
ATOM 3209 C C . SER A 1 414 ? -9.337 -12.075 15.297 1.00 96.62 414 SER A C 1
ATOM 3211 O O . SER A 1 414 ? -9.357 -12.403 14.112 1.00 96.62 414 SER A O 1
ATOM 3213 N N . TYR A 1 415 ? -8.225 -12.035 16.029 1.00 95.50 415 TYR A N 1
ATOM 3214 C CA . TYR A 1 415 ? -6.877 -12.216 15.500 1.00 95.50 415 TYR A CA 1
ATOM 3215 C C . TYR A 1 415 ? -6.130 -13.244 16.345 1.00 95.50 415 TYR A C 1
ATOM 3217 O O . TYR A 1 415 ? -6.022 -13.084 17.569 1.00 95.50 415 TYR A O 1
ATOM 3225 N N . ASP A 1 416 ? -5.592 -14.269 15.690 1.00 91.94 416 ASP A N 1
ATOM 3226 C CA . ASP A 1 416 ? -4.682 -15.212 16.330 1.00 91.94 416 ASP A CA 1
ATOM 3227 C C . ASP A 1 416 ? -3.395 -14.526 16.796 1.00 91.94 416 ASP A C 1
ATOM 3229 O O . ASP A 1 416 ? -2.942 -13.534 16.223 1.00 91.94 416 ASP A O 1
ATOM 3233 N N . GLU A 1 417 ? -2.762 -15.101 17.820 1.00 83.62 417 GLU A N 1
ATOM 3234 C CA . GLU A 1 417 ? -1.432 -14.663 18.237 1.00 83.62 417 GLU A CA 1
ATOM 3235 C C . GLU A 1 417 ? -0.414 -14.830 17.098 1.00 83.62 417 GLU A C 1
ATOM 3237 O O . GLU A 1 417 ? -0.272 -15.954 16.579 1.00 83.62 417 GLU A O 1
ATOM 3242 N N . PRO A 1 418 ? 0.334 -13.760 16.748 1.00 72.38 418 PRO A N 1
ATOM 3243 C CA . PRO A 1 418 ? 1.422 -13.836 15.787 1.00 72.38 418 PRO A CA 1
ATOM 3244 C C . PRO A 1 418 ? 2.417 -14.915 16.222 1.00 72.38 418 PRO A C 1
ATOM 3246 O O . PRO A 1 418 ? 2.964 -14.869 17.329 1.00 72.38 418 PRO A O 1
ATOM 3249 N N . ALA A 1 419 ? 2.602 -15.912 15.357 1.00 64.12 419 ALA A N 1
ATOM 3250 C CA . ALA A 1 419 ? 3.485 -17.046 15.603 1.00 64.12 419 ALA A CA 1
ATOM 3251 C C . ALA A 1 419 ? 4.926 -16.572 15.838 1.00 64.12 419 ALA A C 1
ATOM 3253 O O . ALA A 1 419 ? 5.440 -15.794 15.043 1.00 64.12 419 ALA A O 1
ATOM 3254 N N . ASP A 1 420 ? 5.618 -17.087 16.853 1.00 59.66 420 ASP A N 1
ATOM 3255 C CA . ASP A 1 420 ? 7.081 -16.983 16.857 1.00 59.66 420 ASP A CA 1
ATOM 3256 C C . ASP A 1 420 ? 7.635 -17.803 15.670 1.00 59.66 420 ASP A C 1
ATOM 3258 O O . ASP A 1 420 ? 6.940 -18.675 15.145 1.00 59.66 420 ASP A O 1
ATOM 3262 N N . VAL A 1 421 ? 8.825 -17.445 15.176 1.00 56.88 421 VAL A N 1
ATOM 3263 C CA . VAL A 1 421 ? 9.380 -17.777 13.844 1.00 56.88 421 VAL A CA 1
ATOM 3264 C C . VAL A 1 421 ? 9.588 -19.292 13.609 1.00 56.88 421 VAL A C 1
ATOM 3266 O O . VAL A 1 421 ? 10.710 -19.760 13.486 1.00 56.88 421 VAL A O 1
ATOM 3269 N N . ASP A 1 422 ? 8.505 -20.062 13.489 1.00 54.16 422 ASP A N 1
ATOM 3270 C CA . ASP A 1 422 ? 8.495 -21.516 13.271 1.00 54.16 422 ASP A CA 1
ATOM 3271 C C . ASP A 1 422 ? 7.660 -21.884 12.029 1.00 54.16 422 ASP A C 1
ATOM 3273 O O . ASP A 1 422 ? 6.832 -22.787 12.069 1.00 54.16 422 ASP A O 1
ATOM 3277 N N . GLY A 1 423 ? 7.847 -21.147 10.924 1.00 55.75 423 GLY A N 1
ATOM 3278 C CA . GLY A 1 423 ? 7.702 -21.549 9.504 1.00 55.75 423 GLY A CA 1
ATOM 3279 C C . GLY A 1 423 ? 6.406 -22.182 8.948 1.00 55.75 423 GLY A C 1
ATOM 3280 O O . GLY A 1 423 ? 6.242 -22.227 7.728 1.00 55.75 423 GLY A O 1
ATOM 3281 N N . ASN A 1 424 ? 5.505 -22.690 9.790 1.00 63.72 424 ASN A N 1
ATOM 3282 C CA . ASN A 1 424 ? 4.442 -23.637 9.444 1.00 63.72 424 ASN A CA 1
ATOM 3283 C C . ASN A 1 424 ? 3.115 -23.378 10.171 1.00 63.72 424 ASN A C 1
ATOM 3285 O O . ASN A 1 424 ? 2.118 -24.015 9.829 1.00 63.72 424 ASN A O 1
ATOM 3289 N N . LYS A 1 425 ? 3.060 -22.476 11.161 1.00 76.12 425 LYS A N 1
ATOM 3290 C CA . LYS A 1 425 ? 1.780 -22.130 11.787 1.00 76.12 425 LYS A CA 1
ATOM 3291 C C . LYS A 1 425 ? 0.954 -21.298 10.806 1.00 76.12 425 LYS A C 1
ATOM 3293 O O . LYS A 1 425 ? 1.383 -20.228 10.373 1.00 76.12 425 LYS A O 1
ATOM 3298 N N . VAL A 1 426 ? -0.231 -21.801 10.476 1.00 83.31 426 VAL A N 1
ATOM 3299 C CA . VAL A 1 426 ? -1.273 -21.011 9.821 1.00 83.31 426 VAL A CA 1
ATOM 3300 C C . VAL A 1 426 ? -1.957 -20.188 10.909 1.00 83.31 426 VAL A C 1
ATOM 3302 O O . VAL A 1 426 ? -2.486 -20.760 11.860 1.00 83.31 426 VAL A O 1
ATOM 3305 N N . ASN A 1 427 ? -1.901 -18.864 10.794 1.00 89.50 427 ASN A N 1
ATOM 3306 C CA . ASN A 1 427 ? -2.639 -17.947 11.661 1.00 89.50 427 ASN A CA 1
ATOM 3307 C C . ASN A 1 427 ? -3.906 -17.503 10.939 1.00 89.50 427 ASN A C 1
ATOM 3309 O O . ASN A 1 427 ? -3.922 -17.397 9.712 1.00 89.50 427 ASN A O 1
ATOM 3313 N N . THR A 1 428 ? -4.954 -17.220 11.693 1.00 94.56 428 THR A N 1
ATOM 3314 C CA . THR A 1 428 ? -6.228 -16.779 11.146 1.00 94.56 428 THR A CA 1
ATOM 3315 C C . THR A 1 428 ? -6.627 -15.414 11.681 1.00 94.56 428 THR A C 1
ATOM 3317 O O . THR A 1 428 ? -6.387 -15.072 12.841 1.00 94.56 428 THR A O 1
ATOM 3320 N N . VAL A 1 429 ? -7.250 -14.628 10.807 1.00 96.62 429 VAL A N 1
ATOM 3321 C CA . VAL A 1 429 ? -8.005 -13.433 11.189 1.00 96.62 429 VAL A CA 1
ATOM 3322 C C . VAL A 1 429 ? -9.444 -13.667 10.776 1.00 96.62 429 VAL A C 1
ATOM 3324 O O . VAL A 1 429 ? -9.712 -13.956 9.613 1.00 96.62 429 VAL A O 1
ATOM 3327 N N . THR A 1 430 ? -10.369 -13.559 11.722 1.00 97.06 430 THR A N 1
ATOM 3328 C CA . THR A 1 430 ? -11.800 -13.729 11.469 1.00 97.06 430 THR A CA 1
ATOM 3329 C C . THR A 1 430 ? -12.515 -12.409 11.687 1.00 97.06 430 THR A C 1
ATOM 3331 O O . THR A 1 430 ? -12.473 -11.836 12.775 1.00 97.06 430 THR A O 1
ATOM 3334 N N . LEU A 1 431 ? -13.193 -11.941 10.648 1.00 97.50 431 LEU A N 1
ATOM 3335 C CA . LEU A 1 431 ? -13.998 -10.733 10.649 1.00 97.50 431 LEU A CA 1
ATOM 3336 C C . LEU A 1 431 ? -15.465 -11.133 10.502 1.00 97.50 431 LEU A C 1
ATOM 3338 O O . LEU A 1 431 ? -15.879 -11.642 9.462 1.00 97.50 431 LEU A O 1
ATOM 3342 N N . ASN A 1 432 ? -16.253 -10.910 11.548 1.00 97.12 432 ASN A N 1
ATOM 3343 C CA . ASN A 1 432 ? -17.694 -11.110 11.515 1.00 97.12 432 ASN A CA 1
ATOM 3344 C C . ASN A 1 432 ? -18.374 -9.787 11.150 1.00 97.12 432 ASN A C 1
ATOM 3346 O O . ASN A 1 432 ? -18.252 -8.795 11.881 1.00 97.12 432 ASN A O 1
ATOM 3350 N N . VAL A 1 433 ? -19.056 -9.773 10.008 1.00 96.50 433 VAL A N 1
ATOM 3351 C CA . VAL A 1 433 ? -19.731 -8.597 9.460 1.00 96.50 433 VAL A CA 1
ATOM 3352 C C . VAL A 1 433 ? -21.216 -8.661 9.813 1.00 96.50 433 VAL A C 1
ATOM 3354 O O . VAL A 1 433 ? -21.858 -9.694 9.644 1.00 96.50 433 VAL A O 1
ATOM 3357 N N . TRP A 1 434 ? -21.748 -7.548 10.326 1.00 94.44 434 TRP A N 1
ATOM 3358 C CA . TRP A 1 434 ? -23.114 -7.397 10.849 1.00 94.44 434 TRP A CA 1
ATOM 3359 C C . TRP A 1 434 ? -23.550 -8.510 11.826 1.00 94.44 434 TRP A C 1
ATOM 3361 O O . TRP A 1 434 ? -24.619 -9.103 11.654 1.00 94.44 434 TRP A O 1
ATOM 3371 N N . PRO A 1 435 ? -22.769 -8.784 12.892 1.00 94.75 435 PRO A N 1
ATOM 3372 C CA . PRO A 1 435 ? -23.068 -9.859 13.835 1.00 94.75 435 PRO A CA 1
ATOM 3373 C C . PRO A 1 435 ? -24.467 -9.730 14.446 1.00 94.75 435 PRO A C 1
ATOM 3375 O O . PRO A 1 435 ? -24.871 -8.657 14.899 1.00 94.75 435 PRO A O 1
ATOM 3378 N N . GLY A 1 436 ? -25.183 -10.855 14.513 1.00 90.44 436 GLY A N 1
ATOM 3379 C CA . GLY A 1 436 ? -26.523 -10.931 15.104 1.00 90.44 436 GLY A CA 1
ATOM 3380 C C . GLY A 1 436 ? -27.651 -10.400 14.211 1.00 90.44 436 GLY A C 1
ATOM 3381 O O . GLY A 1 436 ? -28.735 -10.132 14.725 1.00 90.44 436 GLY A O 1
ATOM 3382 N N . THR A 1 437 ? -27.401 -10.230 12.909 1.00 91.88 437 THR A N 1
ATOM 3383 C CA . THR A 1 437 ? -28.407 -9.879 11.891 1.00 91.88 437 THR A CA 1
ATOM 3384 C C . THR A 1 437 ? -28.613 -11.026 10.899 1.00 91.88 437 THR A C 1
ATOM 3386 O O . THR A 1 437 ? -27.803 -11.955 10.863 1.00 91.88 437 THR A O 1
ATOM 3389 N N . ASP A 1 438 ? -29.675 -10.961 10.094 1.00 90.88 438 ASP A N 1
ATOM 3390 C CA . ASP A 1 438 ? -29.946 -11.957 9.047 1.00 90.88 438 ASP A CA 1
ATOM 3391 C C . ASP A 1 438 ? -28.949 -11.840 7.878 1.00 90.88 438 ASP A C 1
ATOM 3393 O O . ASP A 1 438 ? -28.709 -12.807 7.159 1.00 90.88 438 ASP A O 1
ATOM 3397 N N . GLU A 1 439 ? -28.313 -10.675 7.719 1.00 91.12 439 GLU A N 1
ATOM 3398 C CA . GLU A 1 439 ? -27.271 -10.405 6.726 1.00 91.12 439 GLU A CA 1
ATOM 3399 C C . GLU A 1 439 ? -25.854 -10.764 7.210 1.00 91.12 439 GLU A C 1
ATOM 3401 O O . GLU A 1 439 ? -24.871 -10.420 6.552 1.00 91.12 439 GLU A O 1
ATOM 3406 N N . ALA A 1 440 ? -25.718 -11.427 8.364 1.00 95.25 440 ALA A N 1
ATOM 3407 C CA . ALA A 1 440 ? -24.420 -11.736 8.949 1.00 95.25 440 ALA A CA 1
ATOM 3408 C C . ALA A 1 440 ? -23.607 -12.739 8.109 1.00 95.25 440 ALA A C 1
ATOM 3410 O O . ALA A 1 440 ? -24.108 -13.777 7.667 1.00 95.25 440 ALA A O 1
ATOM 3411 N N . TYR A 1 441 ? -22.309 -12.478 7.970 1.00 96.75 441 TYR A N 1
ATOM 3412 C CA . TYR A 1 441 ? -21.356 -13.399 7.346 1.00 96.75 441 TYR A CA 1
ATOM 3413 C C . TYR A 1 441 ? -19.970 -13.269 7.974 1.00 96.75 441 TYR A C 1
ATOM 3415 O O . TYR A 1 441 ? -19.646 -12.279 8.635 1.00 96.75 441 TYR A O 1
ATOM 3423 N N . ASN A 1 442 ? -19.142 -14.289 7.766 1.00 97.25 442 ASN A N 1
ATOM 3424 C CA . ASN A 1 442 ? -17.766 -14.317 8.233 1.00 97.25 442 ASN A CA 1
ATOM 3425 C C . ASN A 1 442 ? -16.807 -14.200 7.050 1.00 97.25 442 ASN A C 1
ATOM 3427 O O . ASN A 1 442 ? -17.012 -14.806 5.996 1.00 97.25 442 ASN A O 1
ATOM 3431 N N . VAL A 1 443 ? -15.734 -13.447 7.256 1.00 97.88 443 VAL A N 1
ATOM 3432 C CA . VAL A 1 443 ? -14.565 -13.421 6.383 1.00 97.88 443 VAL A CA 1
ATOM 3433 C C . VAL A 1 443 ? -13.379 -13.932 7.190 1.00 97.88 443 VAL A C 1
ATOM 3435 O O . VAL A 1 443 ? -13.027 -13.345 8.213 1.00 97.88 443 VAL A O 1
ATOM 3438 N N . THR A 1 444 ? -12.757 -15.009 6.727 1.00 97.50 444 THR A N 1
ATOM 3439 C CA . THR A 1 444 ? -11.578 -15.604 7.353 1.00 97.50 444 THR A CA 1
ATOM 3440 C C . THR A 1 444 ? -10.372 -15.443 6.438 1.00 97.50 444 THR A C 1
ATOM 3442 O O . THR A 1 444 ? -10.363 -15.909 5.302 1.00 97.50 444 THR A O 1
ATOM 3445 N N . LEU A 1 445 ? -9.342 -14.770 6.939 1.00 97.75 445 LEU A N 1
ATOM 3446 C CA . LEU A 1 445 ? -8.041 -14.642 6.296 1.00 97.75 445 LEU A CA 1
ATOM 3447 C C . LEU A 1 445 ? -7.132 -15.735 6.856 1.00 97.75 445 LEU A C 1
ATOM 3449 O O . LEU A 1 445 ? -6.980 -15.848 8.073 1.00 97.75 445 LEU A O 1
ATOM 3453 N N . HIS A 1 446 ? -6.501 -16.507 5.977 1.00 95.31 446 HIS A N 1
ATOM 3454 C CA . HIS A 1 446 ? -5.519 -17.522 6.346 1.00 95.31 446 HIS A CA 1
ATOM 3455 C C . HIS A 1 446 ? -4.120 -17.020 6.019 1.00 95.31 446 HIS A C 1
ATOM 3457 O O . HIS A 1 446 ? -3.766 -16.825 4.853 1.00 95.31 446 HIS A O 1
ATOM 3463 N N . LEU A 1 447 ? -3.324 -16.819 7.063 1.00 92.56 447 LEU A N 1
ATOM 3464 C CA . LEU A 1 447 ? -1.967 -16.307 6.978 1.00 92.56 447 LEU A CA 1
ATOM 3465 C C . LEU A 1 447 ? -0.964 -17.440 7.184 1.00 92.56 447 LEU A C 1
ATOM 3467 O O . LEU A 1 447 ? -1.097 -18.227 8.118 1.00 92.56 447 LEU A O 1
ATOM 3471 N N . GLN A 1 448 ? 0.088 -17.487 6.374 1.00 88.00 448 GLN A N 1
ATOM 3472 C CA . GLN A 1 448 ? 1.217 -18.396 6.575 1.00 88.00 448 GLN A CA 1
ATOM 3473 C C . GLN A 1 448 ? 2.519 -17.627 6.387 1.00 88.00 448 GLN A C 1
ATOM 3475 O O . GLN A 1 448 ? 2.702 -16.968 5.367 1.00 88.00 448 GLN A O 1
ATOM 3480 N N . ASN A 1 449 ? 3.430 -17.699 7.364 1.00 85.62 449 ASN A N 1
ATOM 3481 C CA . ASN A 1 449 ? 4.658 -16.889 7.372 1.00 85.62 449 ASN A CA 1
ATOM 3482 C C . ASN A 1 449 ? 4.371 -15.398 7.153 1.00 85.62 449 ASN A C 1
ATOM 3484 O O . ASN A 1 449 ? 5.082 -14.729 6.406 1.00 85.62 449 ASN A O 1
ATOM 3488 N N . TYR A 1 450 ? 3.289 -14.927 7.782 1.00 89.44 450 TYR A N 1
ATOM 3489 C CA . TYR A 1 450 ? 2.766 -13.567 7.675 1.00 89.44 450 TYR A CA 1
ATOM 3490 C C . TYR A 1 450 ? 2.279 -13.152 6.284 1.00 89.44 450 TYR A C 1
ATOM 3492 O O . TYR A 1 450 ? 1.884 -12.012 6.118 1.00 89.44 450 TYR A O 1
ATOM 3500 N N . LEU A 1 451 ? 2.225 -14.049 5.299 1.00 91.50 451 LEU A N 1
ATOM 3501 C CA . LEU A 1 451 ? 1.598 -13.788 4.004 1.00 91.50 451 LEU A CA 1
ATOM 3502 C C . LEU A 1 451 ? 0.126 -14.182 4.037 1.00 91.50 451 LEU A C 1
ATOM 3504 O O . LEU A 1 451 ? -0.197 -15.274 4.506 1.00 91.50 451 LEU A O 1
ATOM 3508 N N . LEU A 1 452 ? -0.749 -13.350 3.476 1.00 95.00 452 LEU A N 1
ATOM 3509 C CA . LEU A 1 452 ? -2.146 -13.713 3.252 1.00 95.00 452 LEU A CA 1
ATOM 3510 C C . LEU A 1 452 ? -2.230 -14.750 2.134 1.00 95.00 452 LEU A C 1
ATOM 3512 O O . LEU A 1 452 ? -2.035 -14.413 0.980 1.00 95.00 452 LEU A O 1
ATOM 3516 N N . LYS A 1 453 ? -2.499 -16.018 2.451 1.00 94.19 453 LYS A N 1
ATOM 3517 C CA . LYS A 1 453 ? -2.552 -17.100 1.453 1.00 94.19 453 LYS A CA 1
ATOM 3518 C C . LYS A 1 453 ? -3.942 -17.312 0.881 1.00 94.19 453 LYS A C 1
ATOM 3520 O O . LYS A 1 453 ? -4.056 -17.694 -0.283 1.00 94.19 453 LYS A O 1
ATOM 3525 N N . SER A 1 454 ? -4.981 -17.059 1.671 1.00 95.94 454 SER A N 1
ATOM 3526 C CA . SER A 1 454 ? -6.352 -17.104 1.178 1.00 95.94 454 SER A CA 1
ATOM 3527 C C . SER A 1 454 ? -7.318 -16.276 2.008 1.00 95.94 454 SER A C 1
ATOM 3529 O O . SER A 1 454 ? -7.128 -16.114 3.214 1.00 95.94 454 SER A O 1
ATOM 3531 N N . ILE A 1 455 ? -8.393 -15.836 1.362 1.00 97.44 455 ILE A N 1
ATOM 3532 C CA . ILE A 1 455 ? -9.594 -15.308 2.007 1.00 97.44 455 ILE A CA 1
ATOM 3533 C C . ILE A 1 455 ? -10.739 -16.282 1.750 1.00 97.44 455 ILE A C 1
ATOM 3535 O O . ILE A 1 455 ? -10.948 -16.706 0.615 1.00 97.44 455 ILE A O 1
ATOM 3539 N N . GLU A 1 456 ? -11.492 -16.610 2.793 1.00 96.62 456 GLU A N 1
ATOM 3540 C CA . GLU A 1 456 ? -12.718 -17.396 2.713 1.00 96.62 456 GLU A CA 1
ATOM 3541 C C . GLU A 1 456 ? -13.891 -16.572 3.243 1.00 96.62 456 GLU A C 1
ATOM 3543 O O . GLU A 1 456 ? -13.864 -16.079 4.370 1.00 96.62 456 GLU A O 1
ATOM 3548 N N . ARG A 1 457 ? -14.938 -16.426 2.430 1.00 96.50 457 ARG A N 1
ATOM 3549 C CA . ARG A 1 457 ? -16.219 -15.863 2.856 1.00 96.50 457 ARG A CA 1
ATOM 3550 C C . ARG A 1 457 ? -17.181 -17.008 3.123 1.00 96.50 457 ARG A C 1
ATOM 3552 O O . ARG A 1 457 ? -17.334 -17.890 2.279 1.00 96.50 457 ARG A O 1
ATOM 3559 N N . SER A 1 458 ? -17.852 -16.978 4.265 1.00 96.31 458 SER A N 1
ATOM 3560 C CA . SER A 1 458 ? -18.877 -17.955 4.631 1.00 96.31 458 SER A CA 1
ATOM 3561 C C . SER A 1 458 ? -20.098 -17.270 5.226 1.00 96.31 458 SER A C 1
ATOM 3563 O O . SER A 1 458 ? -19.994 -16.203 5.827 1.00 96.31 458 SER A O 1
ATOM 3565 N N . GLU A 1 459 ? -21.265 -17.880 5.065 1.00 94.12 459 GLU A N 1
ATOM 3566 C CA . GLU A 1 459 ? -22.471 -17.466 5.778 1.00 94.12 459 GLU A CA 1
ATOM 3567 C C . GLU A 1 459 ? -22.258 -17.511 7.300 1.00 94.12 459 GLU A C 1
ATOM 3569 O O . GLU A 1 459 ? -21.378 -18.214 7.806 1.00 94.12 459 GLU A O 1
ATOM 3574 N N . ALA A 1 460 ? -23.131 -16.852 8.066 1.00 88.19 460 ALA A N 1
ATOM 3575 C CA . ALA A 1 460 ? -23.170 -17.037 9.518 1.00 88.19 460 ALA A CA 1
ATOM 3576 C C . ALA A 1 460 ? -23.368 -18.510 9.939 1.00 88.19 460 ALA A C 1
ATOM 3578 O O . ALA A 1 460 ? -22.930 -18.903 11.019 1.00 88.19 460 ALA A O 1
ATOM 3579 N N . SER A 1 461 ? -23.987 -19.330 9.077 1.00 87.56 461 SER A N 1
ATOM 3580 C CA . SER A 1 461 ? -24.157 -20.780 9.248 1.00 87.56 461 SER A CA 1
ATOM 3581 C C . SER A 1 461 ? -22.847 -21.578 9.108 1.00 87.56 461 SER A C 1
ATOM 3583 O O . SER A 1 461 ? -22.790 -22.737 9.520 1.00 87.56 461 SER A O 1
ATOM 3585 N N . GLY A 1 462 ? -21.801 -20.970 8.532 1.00 89.19 462 GLY A N 1
ATOM 3586 C CA . GLY A 1 462 ? -20.533 -21.606 8.169 1.00 89.19 462 GLY A CA 1
ATOM 3587 C C . GLY A 1 462 ? -20.491 -22.173 6.744 1.00 89.19 462 GLY A C 1
ATOM 3588 O O . GLY A 1 462 ? -19.459 -22.707 6.343 1.00 89.19 462 GLY A O 1
ATOM 3589 N N . ALA A 1 463 ? -21.571 -22.065 5.962 1.00 92.56 463 ALA A N 1
ATOM 3590 C CA . ALA A 1 463 ? -21.567 -22.489 4.562 1.00 92.56 463 ALA A CA 1
ATOM 3591 C C . ALA A 1 463 ? -20.607 -21.615 3.723 1.00 92.56 463 ALA A C 1
ATOM 3593 O O . ALA A 1 463 ? -20.680 -20.387 3.816 1.00 92.56 463 ALA A O 1
ATOM 3594 N N . PRO A 1 464 ? -19.704 -22.200 2.912 1.00 93.19 464 PRO A N 1
ATOM 3595 C CA . PRO A 1 464 ? -18.746 -21.435 2.117 1.00 93.19 464 PRO A CA 1
ATOM 3596 C C . PRO A 1 464 ? -19.441 -20.703 0.961 1.00 93.19 464 PRO A C 1
ATOM 3598 O O . PRO A 1 464 ? -20.264 -21.287 0.260 1.00 93.19 464 PRO A O 1
ATOM 3601 N N . LEU A 1 465 ? -19.075 -19.438 0.744 1.00 93.44 465 LEU A N 1
ATOM 3602 C CA . LEU A 1 465 ? -19.621 -18.571 -0.308 1.00 93.44 465 LEU A CA 1
ATOM 3603 C C . LEU A 1 465 ? -18.595 -18.261 -1.401 1.00 93.44 465 LEU A C 1
ATOM 3605 O O . LEU A 1 465 ? -18.910 -18.335 -2.584 1.00 93.44 465 LEU A O 1
ATOM 3609 N N . GLN A 1 466 ? -17.372 -17.902 -1.014 1.00 94.50 466 GLN A N 1
ATOM 3610 C CA . GLN A 1 466 ? -16.309 -17.518 -1.944 1.00 94.50 466 GLN A CA 1
ATOM 3611 C C . GLN A 1 466 ? -14.952 -17.835 -1.326 1.00 94.50 466 GLN A C 1
ATOM 3613 O O . GLN A 1 466 ? -14.777 -17.713 -0.110 1.00 94.50 466 GLN A O 1
ATOM 3618 N N . LYS A 1 467 ? -13.982 -18.198 -2.165 1.00 94.75 467 LYS A N 1
ATOM 3619 C CA . LYS A 1 467 ? -12.584 -18.329 -1.776 1.00 94.75 467 LYS A CA 1
ATOM 3620 C C . LYS A 1 467 ? -11.682 -17.632 -2.787 1.00 94.75 467 LYS A C 1
ATOM 3622 O O . LYS A 1 467 ? -11.857 -17.792 -3.992 1.00 94.75 467 LYS A O 1
ATOM 3627 N N . VAL A 1 468 ? -10.704 -16.898 -2.271 1.00 96.25 468 VAL A N 1
ATOM 3628 C CA . VAL A 1 468 ? -9.647 -16.253 -3.055 1.00 96.25 468 VAL A CA 1
ATOM 3629 C C . VAL A 1 468 ? -8.302 -16.763 -2.565 1.00 96.25 468 VAL A C 1
ATOM 3631 O O . VAL A 1 468 ? -8.085 -16.871 -1.357 1.00 96.25 468 VAL A O 1
ATOM 3634 N N . LEU A 1 469 ? -7.415 -17.110 -3.490 1.00 95.81 469 LEU A N 1
ATOM 3635 C CA . LEU A 1 469 ? -6.073 -17.618 -3.229 1.00 95.81 469 LEU A CA 1
ATOM 3636 C C . LEU A 1 469 ? -5.029 -16.621 -3.727 1.00 95.81 469 LEU A C 1
ATOM 3638 O O . LEU A 1 469 ? -5.152 -16.082 -4.825 1.00 95.81 469 LEU A O 1
ATOM 3642 N N . TYR A 1 470 ? -3.968 -16.438 -2.945 1.00 95.69 470 TYR A N 1
ATOM 3643 C CA . TYR A 1 470 ? -2.904 -15.483 -3.247 1.00 95.69 470 TYR A CA 1
ATOM 3644 C C . TYR A 1 470 ? -1.543 -16.167 -3.392 1.00 95.69 470 TYR A C 1
ATOM 3646 O O . TYR A 1 470 ? -1.114 -16.969 -2.546 1.00 95.69 470 TYR A O 1
ATOM 3654 N N . GLY A 1 471 ? -0.845 -15.824 -4.473 1.00 93.12 471 GLY A N 1
ATOM 3655 C CA . GLY A 1 471 ? 0.496 -16.309 -4.789 1.00 93.12 471 GLY A CA 1
ATOM 3656 C C . GLY A 1 471 ? 1.570 -15.260 -4.535 1.00 93.12 471 GLY A C 1
ATOM 3657 O O . GLY A 1 471 ? 1.315 -14.073 -4.706 1.00 93.12 471 GLY A O 1
ATOM 3658 N N . TYR A 1 472 ? 2.762 -15.693 -4.123 1.00 91.69 472 TYR A N 1
ATOM 3659 C CA . TYR A 1 472 ? 3.894 -14.812 -3.832 1.00 91.69 472 TYR A CA 1
ATOM 3660 C C . TYR A 1 472 ? 5.217 -15.359 -4.377 1.00 91.69 472 TYR A C 1
ATOM 3662 O O . TYR A 1 472 ? 5.419 -16.576 -4.507 1.00 91.69 472 TYR A O 1
ATOM 3670 N N . SER A 1 473 ? 6.157 -14.444 -4.619 1.00 87.44 473 SER A N 1
ATOM 3671 C CA . SER A 1 473 ? 7.562 -14.741 -4.921 1.00 87.44 473 SER A CA 1
ATOM 3672 C C . SER A 1 473 ? 8.514 -13.906 -4.073 1.00 87.44 473 SER A C 1
ATOM 3674 O O . SER A 1 473 ? 8.135 -12.834 -3.606 1.00 87.44 473 SER A O 1
ATOM 3676 N N . GLY A 1 474 ? 9.750 -14.378 -3.902 1.00 86.00 474 GLY A N 1
ATOM 3677 C CA . GLY A 1 474 ? 10.789 -13.619 -3.215 1.00 86.00 474 GLY A CA 1
ATOM 3678 C C . GLY A 1 474 ? 11.282 -12.437 -4.050 1.00 86.00 474 GLY A C 1
ATOM 3679 O O . GLY A 1 474 ? 11.318 -12.516 -5.280 1.00 86.00 474 GLY A O 1
ATOM 3680 N N . ASP A 1 475 ? 11.689 -11.365 -3.379 1.00 87.62 475 ASP A N 1
ATOM 3681 C CA . ASP A 1 475 ? 12.373 -10.220 -3.984 1.00 87.62 475 ASP A CA 1
ATOM 3682 C C . ASP A 1 475 ? 13.553 -9.772 -3.097 1.00 87.62 475 ASP A C 1
ATOM 3684 O O . ASP A 1 475 ? 13.419 -9.784 -1.874 1.00 87.62 475 ASP A O 1
ATOM 3688 N N . PRO A 1 476 ? 14.715 -9.383 -3.656 1.00 84.44 476 PRO A N 1
ATOM 3689 C CA . PRO A 1 476 ? 15.863 -8.960 -2.850 1.00 84.44 476 PRO A CA 1
ATOM 3690 C C . PRO A 1 476 ? 15.630 -7.702 -2.001 1.00 84.44 476 PRO A C 1
ATOM 3692 O O . PRO A 1 476 ? 16.264 -7.556 -0.956 1.00 84.44 476 PRO A O 1
ATOM 3695 N N . THR A 1 477 ? 14.756 -6.796 -2.441 1.00 84.62 477 THR A N 1
ATOM 3696 C CA . THR A 1 477 ? 14.529 -5.497 -1.792 1.00 84.62 477 THR A CA 1
ATOM 3697 C C . THR A 1 477 ? 13.278 -5.526 -0.931 1.00 84.62 477 THR A C 1
ATOM 3699 O O . THR A 1 477 ? 13.321 -5.099 0.221 1.00 84.62 477 THR A O 1
ATOM 3702 N N . LEU A 1 478 ? 12.187 -6.059 -1.484 1.00 85.75 478 LEU A N 1
ATOM 3703 C CA . LEU A 1 478 ? 10.869 -6.113 -0.847 1.00 85.75 478 LEU A CA 1
ATOM 3704 C C . LEU A 1 478 ? 10.627 -7.403 -0.060 1.00 85.75 478 LEU A C 1
ATOM 3706 O O . LEU A 1 478 ? 9.555 -7.605 0.489 1.00 85.75 478 LEU A O 1
ATOM 3710 N N . ALA A 1 479 ? 11.607 -8.313 -0.034 1.00 85.50 479 ALA A N 1
ATOM 3711 C CA . ALA A 1 479 ? 11.532 -9.673 0.507 1.00 85.50 479 ALA A CA 1
ATOM 3712 C C . ALA A 1 479 ? 10.500 -10.586 -0.187 1.00 85.50 479 ALA A C 1
ATOM 3714 O O . ALA A 1 479 ? 10.827 -11.731 -0.510 1.00 85.50 479 ALA A O 1
ATOM 3715 N N . ARG A 1 480 ? 9.267 -10.117 -0.410 1.00 87.00 480 ARG A N 1
ATOM 3716 C CA . ARG A 1 480 ? 8.116 -10.846 -0.947 1.00 87.00 480 ARG A CA 1
ATOM 3717 C C . ARG A 1 480 ? 7.240 -9.905 -1.774 1.00 87.00 480 ARG A C 1
ATOM 3719 O O . ARG A 1 480 ? 6.925 -8.804 -1.347 1.00 87.00 480 ARG A O 1
ATOM 3726 N N . VAL A 1 481 ? 6.758 -10.379 -2.916 1.00 90.88 481 VAL A N 1
ATOM 3727 C CA . VAL A 1 481 ? 5.801 -9.647 -3.763 1.00 90.88 481 VAL A CA 1
ATOM 3728 C C . VAL A 1 481 ? 4.639 -10.551 -4.163 1.00 90.88 481 VAL A C 1
ATOM 3730 O O . VAL A 1 481 ? 4.843 -11.750 -4.375 1.00 90.88 481 VAL A O 1
ATOM 3733 N N . LEU A 1 482 ? 3.427 -9.995 -4.235 1.00 94.56 482 LEU A N 1
ATOM 3734 C CA . LEU A 1 482 ? 2.221 -10.693 -4.685 1.00 94.56 482 LEU A CA 1
ATOM 3735 C C . LEU A 1 482 ? 2.310 -10.946 -6.191 1.00 94.56 482 LEU A C 1
ATOM 3737 O O . LEU A 1 482 ? 2.561 -10.027 -6.961 1.00 94.56 482 LEU A O 1
ATOM 3741 N N . THR A 1 483 ? 2.091 -12.185 -6.613 1.00 93.69 483 THR A N 1
ATOM 3742 C CA . THR A 1 483 ? 2.243 -12.608 -8.011 1.00 93.69 483 THR A CA 1
ATOM 3743 C C . THR A 1 483 ? 0.980 -13.172 -8.629 1.00 93.69 483 THR A C 1
ATOM 3745 O O . THR A 1 483 ? 0.902 -13.221 -9.856 1.00 93.69 483 THR A O 1
ATOM 3748 N N . SER A 1 484 ? 0.001 -13.605 -7.831 1.00 94.75 484 SER A N 1
ATOM 3749 C CA . SER A 1 484 ? -1.266 -14.087 -8.379 1.00 94.75 484 SER A CA 1
ATOM 3750 C C . SER A 1 484 ? -2.455 -13.919 -7.447 1.00 94.75 484 SER A C 1
ATOM 3752 O O . SER A 1 484 ? -2.306 -14.042 -6.231 1.00 94.75 484 SER A O 1
ATOM 3754 N N . ILE A 1 485 ? -3.631 -13.763 -8.046 1.00 96.19 485 ILE A N 1
ATOM 3755 C CA . ILE A 1 485 ? -4.943 -13.789 -7.398 1.00 96.19 485 ILE A CA 1
ATOM 3756 C C . ILE A 1 485 ? -5.802 -14.790 -8.173 1.00 96.19 485 ILE A C 1
ATOM 3758 O O . ILE A 1 485 ? -6.038 -14.607 -9.364 1.00 96.19 485 ILE A O 1
ATOM 3762 N N . GLU A 1 486 ? -6.221 -15.873 -7.523 1.00 94.25 486 GLU A N 1
ATOM 3763 C CA . GLU A 1 486 ? -7.110 -16.888 -8.103 1.00 94.25 486 GLU A CA 1
ATOM 3764 C C . GLU A 1 486 ? -8.430 -16.902 -7.333 1.00 94.25 486 GLU A C 1
ATOM 3766 O O . GLU A 1 486 ? -8.434 -17.085 -6.113 1.00 94.25 486 GLU A O 1
ATOM 3771 N N . GLU A 1 487 ? -9.549 -16.751 -8.039 1.00 91.75 487 GLU A N 1
ATOM 3772 C CA . GLU A 1 487 ? -10.884 -16.790 -7.440 1.00 91.75 487 GLU A CA 1
ATOM 3773 C C . GLU A 1 487 ? -11.639 -18.088 -7.758 1.00 91.75 487 GLU A C 1
ATOM 3775 O O . GLU A 1 487 ? -11.371 -18.798 -8.732 1.00 91.75 487 GLU A O 1
ATOM 3780 N N . SER A 1 488 ? -12.629 -18.404 -6.916 1.00 87.62 488 SER A N 1
ATOM 3781 C CA . SER A 1 488 ? -13.504 -19.575 -7.067 1.00 87.62 488 SER A CA 1
ATOM 3782 C C . SER A 1 488 ? -14.285 -19.636 -8.382 1.00 87.62 488 SER A C 1
ATOM 3784 O O . SER A 1 488 ? -14.698 -20.725 -8.775 1.00 87.62 488 SER A O 1
ATOM 3786 N N . ASP A 1 489 ? -14.499 -18.508 -9.057 1.00 85.25 489 ASP A N 1
ATOM 3787 C CA . ASP A 1 489 ? -15.177 -18.457 -10.357 1.00 85.25 489 ASP A CA 1
ATOM 3788 C C . ASP A 1 489 ? -14.274 -18.888 -11.529 1.00 85.25 489 ASP A C 1
ATOM 3790 O O . ASP A 1 489 ? -14.731 -19.009 -12.666 1.00 85.25 489 ASP A O 1
ATOM 3794 N N . GLY A 1 490 ? -13.001 -19.178 -11.247 1.00 83.69 490 GLY A N 1
ATOM 3795 C CA . GLY A 1 490 ? -12.013 -19.560 -12.241 1.00 83.69 490 GLY A CA 1
AT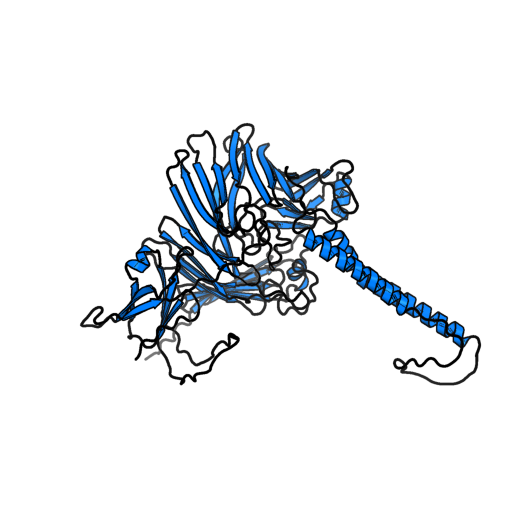OM 3796 C C . GLY A 1 490 ? -11.291 -18.374 -12.870 1.00 83.69 490 GLY A C 1
ATOM 3797 O O . GLY A 1 490 ? -10.436 -18.615 -13.723 1.00 83.69 490 GLY A O 1
ATOM 3798 N N . SER A 1 491 ? -11.554 -17.136 -12.455 1.00 90.94 491 SER A N 1
ATOM 3799 C CA . SER A 1 491 ? -10.714 -16.006 -12.832 1.00 90.94 491 SER A CA 1
ATOM 3800 C C . SER A 1 491 ? -9.322 -16.127 -12.200 1.00 90.94 491 SER A C 1
ATOM 3802 O O . SER A 1 491 ? -9.128 -16.719 -11.130 1.00 90.94 491 SER A O 1
ATOM 3804 N N . LEU A 1 492 ? -8.318 -15.648 -12.928 1.00 93.06 492 LEU A N 1
ATOM 3805 C CA . LEU A 1 492 ? -6.924 -15.689 -12.511 1.00 93.06 492 LEU A CA 1
ATOM 3806 C C . LEU A 1 492 ? -6.209 -14.434 -13.001 1.00 93.06 492 LEU A C 1
ATOM 3808 O O . LEU A 1 492 ? -6.130 -14.186 -14.201 1.00 93.06 492 LEU A O 1
ATOM 3812 N N . GLU A 1 493 ? -5.618 -13.695 -12.078 1.00 95.31 493 GLU A N 1
ATOM 3813 C CA . GLU A 1 493 ? -4.752 -12.560 -12.365 1.00 95.31 493 GLU A CA 1
ATOM 3814 C C . GLU A 1 493 ? -3.319 -12.893 -11.945 1.00 95.31 493 GLU A C 1
ATOM 3816 O O . GLU A 1 493 ? -3.096 -13.411 -10.851 1.00 95.31 493 GLU A O 1
ATOM 3821 N N . VAL A 1 494 ? -2.343 -12.646 -12.822 1.00 93.12 494 VAL A N 1
ATOM 3822 C CA . VAL A 1 494 ? -0.929 -12.993 -12.617 1.00 93.12 494 VAL A CA 1
ATOM 3823 C C . VAL A 1 494 ? -0.033 -11.842 -13.047 1.00 93.12 494 VAL A C 1
ATOM 3825 O O . VAL A 1 494 ? -0.215 -11.265 -14.120 1.00 93.12 494 VAL A O 1
ATOM 3828 N N . VAL A 1 495 ? 0.996 -11.559 -12.253 1.00 92.75 495 VAL A N 1
ATOM 3829 C CA . VAL A 1 495 ? 2.060 -10.615 -12.606 1.00 92.75 495 VAL A CA 1
ATOM 3830 C C . VAL A 1 495 ? 3.433 -11.275 -12.574 1.00 92.75 495 VAL A C 1
ATOM 3832 O O . VAL A 1 495 ? 3.742 -12.108 -11.721 1.00 92.75 495 VAL A O 1
ATOM 3835 N N . PHE A 1 496 ? 4.279 -10.872 -13.516 1.00 88.88 496 PHE A N 1
ATOM 3836 C CA . PHE A 1 496 ? 5.681 -11.261 -13.596 1.00 88.88 496 PHE A CA 1
ATOM 3837 C C . PHE A 1 496 ? 6.556 -10.035 -13.393 1.00 88.88 496 PHE A C 1
ATOM 3839 O O . PHE A 1 496 ? 6.467 -9.079 -14.165 1.00 88.88 496 PHE A O 1
ATOM 3846 N N . TYR A 1 497 ? 7.419 -10.085 -12.383 1.00 88.56 497 TYR A N 1
ATOM 3847 C CA . TYR A 1 497 ? 8.348 -9.006 -12.076 1.00 88.56 497 TYR A CA 1
ATOM 3848 C C . TYR A 1 497 ? 9.695 -9.193 -12.773 1.00 88.56 497 TYR A C 1
ATOM 3850 O O . TYR A 1 497 ? 10.287 -10.272 -12.741 1.00 88.56 497 TYR A O 1
ATOM 3858 N N . GLU A 1 498 ? 10.211 -8.106 -13.331 1.00 88.56 498 GLU A N 1
ATOM 3859 C CA . GLU A 1 498 ? 11.632 -7.893 -13.547 1.00 88.56 498 GLU A CA 1
ATOM 3860 C C . GLU A 1 498 ? 12.269 -7.469 -12.215 1.00 88.56 498 GLU A C 1
ATOM 3862 O O . GLU A 1 498 ? 11.888 -6.464 -11.606 1.00 88.56 498 GLU A O 1
ATOM 3867 N N . ARG A 1 499 ? 13.220 -8.273 -11.730 1.00 83.88 499 ARG A N 1
ATOM 3868 C CA . ARG A 1 499 ? 13.965 -7.991 -10.495 1.00 83.88 499 ARG A CA 1
ATOM 3869 C C . ARG A 1 499 ? 15.007 -6.910 -10.744 1.00 83.88 499 ARG A C 1
ATOM 3871 O O . ARG A 1 499 ? 15.567 -6.840 -11.832 1.00 83.88 499 ARG A O 1
ATOM 3878 N N . ALA A 1 500 ? 15.325 -6.140 -9.705 1.00 84.25 500 ALA A N 1
ATOM 3879 C CA . ALA A 1 500 ? 16.375 -5.123 -9.744 1.00 84.25 500 ALA A CA 1
ATOM 3880 C C . ALA A 1 500 ? 16.212 -4.096 -10.897 1.00 84.25 500 ALA A C 1
ATOM 3882 O O . ALA A 1 500 ? 17.187 -3.718 -11.541 1.00 84.25 500 ALA A O 1
ATOM 3883 N N . ALA A 1 501 ? 14.980 -3.637 -11.148 1.00 86.25 501 ALA A N 1
ATOM 3884 C CA . ALA A 1 501 ? 14.640 -2.809 -12.310 1.00 86.25 501 ALA A CA 1
ATOM 3885 C C . ALA A 1 501 ? 14.577 -1.297 -12.006 1.00 86.25 501 ALA A C 1
ATOM 3887 O O . ALA A 1 501 ? 14.893 -0.465 -12.857 1.00 86.25 501 ALA A O 1
ATOM 3888 N N . MET A 1 502 ? 14.155 -0.908 -10.801 1.00 86.06 502 MET A N 1
ATOM 3889 C CA . MET A 1 502 ? 13.949 0.488 -10.409 1.00 86.06 502 MET A CA 1
ATOM 3890 C C . MET A 1 502 ? 15.031 0.944 -9.428 1.00 86.06 502 MET A C 1
ATOM 3892 O O . MET A 1 502 ? 14.913 0.774 -8.215 1.00 86.06 502 MET A O 1
ATOM 3896 N N . ASN A 1 503 ? 16.107 1.508 -9.979 1.00 85.75 503 ASN A N 1
ATOM 3897 C CA . ASN A 1 503 ? 17.260 1.992 -9.217 1.00 85.75 503 ASN A CA 1
ATOM 3898 C C . ASN A 1 503 ? 16.908 3.170 -8.304 1.00 85.75 503 ASN A C 1
ATOM 3900 O O . ASN A 1 503 ? 16.131 4.046 -8.682 1.00 85.75 503 ASN A O 1
ATOM 3904 N N . PHE A 1 504 ? 17.537 3.217 -7.133 1.00 80.81 504 PHE A N 1
ATOM 3905 C CA . PHE A 1 504 ? 17.549 4.404 -6.284 1.00 80.81 504 PHE A CA 1
ATOM 3906 C C . PHE A 1 504 ? 18.498 5.478 -6.860 1.00 80.81 504 PHE A C 1
ATOM 3908 O O . PHE A 1 504 ? 19.437 5.134 -7.584 1.00 80.81 504 PHE A O 1
ATOM 3915 N N . PRO A 1 505 ? 18.283 6.773 -6.561 1.00 77.62 505 PRO A N 1
ATOM 3916 C CA . PRO A 1 505 ? 19.240 7.828 -6.891 1.00 77.62 505 PRO A CA 1
ATOM 3917 C C . PRO A 1 505 ? 20.621 7.605 -6.272 1.00 77.62 505 PRO A C 1
ATOM 3919 O O . PRO A 1 505 ? 20.741 7.035 -5.186 1.00 77.62 505 PRO A O 1
ATOM 3922 N N . SER A 1 506 ? 21.660 8.136 -6.920 1.00 71.94 506 SER A N 1
ATOM 3923 C CA . SER A 1 506 ? 23.009 8.169 -6.351 1.00 71.94 506 SER A CA 1
ATOM 3924 C C . SER A 1 506 ? 23.038 8.942 -5.028 1.00 71.94 506 SER A C 1
ATOM 3926 O O . SER A 1 506 ? 22.367 9.961 -4.888 1.00 71.94 506 SER A O 1
ATOM 3928 N N . GLY A 1 507 ? 23.821 8.460 -4.059 1.00 62.38 507 GLY A N 1
ATOM 3929 C CA . GLY A 1 507 ? 24.004 9.108 -2.750 1.00 62.38 507 GLY A CA 1
ATOM 3930 C C . GLY A 1 507 ? 23.073 8.593 -1.645 1.00 62.38 507 GLY A C 1
ATOM 3931 O O . GLY A 1 507 ? 23.406 8.699 -0.464 1.00 62.38 507 GLY A O 1
ATOM 3932 N N . LEU A 1 508 ? 21.962 7.943 -2.002 1.00 62.19 508 LEU A N 1
ATOM 3933 C CA . LEU A 1 508 ? 21.175 7.138 -1.071 1.00 62.19 508 LEU A CA 1
ATOM 3934 C C . LEU A 1 508 ? 21.794 5.734 -1.019 1.00 62.19 508 LEU A C 1
ATOM 3936 O O . LEU A 1 508 ? 22.054 5.158 -2.066 1.00 62.19 508 LEU A O 1
ATOM 3940 N N . VAL A 1 509 ? 22.081 5.245 0.198 1.00 57.62 509 VAL A N 1
ATOM 3941 C CA . VAL A 1 509 ? 22.674 3.929 0.555 1.00 57.62 509 VAL A CA 1
ATOM 3942 C C . VAL A 1 509 ? 22.485 2.849 -0.517 1.00 57.62 509 VAL A C 1
ATOM 3944 O O . VAL A 1 509 ? 21.375 2.736 -1.025 1.00 57.62 509 VAL A O 1
ATOM 3947 N N . ASP A 1 510 ? 23.510 2.010 -0.752 1.00 63.31 510 ASP A N 1
ATOM 3948 C CA . ASP A 1 510 ? 23.501 0.814 -1.622 1.00 63.31 510 ASP A CA 1
ATOM 3949 C C . ASP A 1 510 ? 22.346 -0.154 -1.284 1.00 63.31 510 ASP A C 1
ATOM 3951 O O . ASP A 1 510 ? 22.517 -1.195 -0.647 1.00 63.31 510 ASP A O 1
ATOM 3955 N N . LYS A 1 511 ? 21.130 0.212 -1.675 1.00 69.44 511 LYS A N 1
ATOM 3956 C CA . LYS A 1 511 ? 19.933 -0.612 -1.597 1.00 69.44 511 LYS A CA 1
ATOM 3957 C C . LYS A 1 511 ? 19.799 -1.349 -2.923 1.00 69.44 511 LYS A C 1
ATOM 3959 O O . LYS A 1 511 ? 19.975 -0.721 -3.972 1.00 69.44 511 LYS A O 1
ATOM 3964 N N . PRO A 1 512 ? 19.458 -2.648 -2.911 1.00 82.00 512 PRO A N 1
ATOM 3965 C CA . PRO A 1 512 ? 19.135 -3.326 -4.152 1.00 82.00 512 PRO A CA 1
ATOM 3966 C C . PRO A 1 512 ? 17.942 -2.612 -4.824 1.00 82.00 512 PRO A C 1
ATOM 3968 O O . PRO A 1 512 ? 17.088 -2.064 -4.123 1.00 82.00 512 PRO A O 1
ATOM 3971 N N . PRO A 1 513 ? 17.880 -2.547 -6.164 1.00 84.50 513 PRO A N 1
ATOM 3972 C CA . PRO A 1 513 ? 16.814 -1.818 -6.846 1.00 84.50 513 PRO A CA 1
ATOM 3973 C C . PRO A 1 513 ? 15.442 -2.467 -6.618 1.00 84.50 513 PRO A C 1
ATOM 3975 O O . PRO A 1 513 ? 15.346 -3.677 -6.398 1.00 84.50 513 PRO A O 1
ATOM 3978 N N . LEU A 1 514 ? 14.369 -1.679 -6.700 1.00 87.69 514 LEU A N 1
ATOM 3979 C CA . LEU A 1 514 ? 13.004 -2.199 -6.577 1.00 87.69 514 LEU A CA 1
ATOM 3980 C C . LEU A 1 514 ? 12.602 -3.014 -7.825 1.00 87.69 514 LEU A C 1
ATOM 3982 O O . LEU A 1 514 ? 13.077 -2.722 -8.930 1.00 87.69 514 LEU A O 1
ATOM 3986 N N . PRO A 1 515 ? 11.745 -4.041 -7.687 1.00 90.81 515 PRO A N 1
ATOM 3987 C CA . PRO A 1 515 ? 11.229 -4.780 -8.831 1.00 90.81 515 PRO A CA 1
ATOM 3988 C C . PRO A 1 515 ? 10.194 -3.952 -9.604 1.00 90.81 515 PRO A C 1
ATOM 3990 O O . PRO A 1 515 ? 9.601 -3.013 -9.072 1.00 90.81 515 PRO A O 1
ATOM 3993 N N . ARG A 1 516 ? 9.945 -4.329 -10.861 1.00 89.62 516 ARG A N 1
ATOM 3994 C CA . ARG A 1 516 ? 8.861 -3.777 -11.688 1.00 89.62 516 ARG A CA 1
ATOM 3995 C C . ARG A 1 516 ? 8.127 -4.883 -12.416 1.00 89.62 516 ARG A C 1
ATOM 3997 O O . ARG A 1 516 ? 8.748 -5.837 -12.864 1.00 89.62 516 ARG A O 1
ATOM 4004 N N . VAL A 1 517 ? 6.816 -4.769 -12.558 1.00 93.25 517 VAL A N 1
ATOM 4005 C CA . VAL A 1 517 ? 6.022 -5.698 -13.357 1.00 93.25 517 VAL A CA 1
ATOM 4006 C C . VAL A 1 517 ? 6.426 -5.538 -14.816 1.00 93.25 517 VAL A C 1
ATOM 4008 O O . VAL A 1 517 ? 6.315 -4.449 -15.368 1.00 93.25 517 VAL A O 1
ATOM 4011 N N . ALA A 1 518 ? 6.887 -6.623 -15.430 1.00 90.81 518 ALA A N 1
ATOM 4012 C CA . ALA A 1 518 ? 7.190 -6.710 -16.855 1.00 90.81 518 ALA A CA 1
ATOM 4013 C C . ALA A 1 518 ? 5.993 -7.243 -17.653 1.00 90.81 518 ALA A C 1
ATOM 4015 O O . ALA A 1 518 ? 5.813 -6.902 -18.821 1.00 90.81 518 ALA A O 1
ATOM 4016 N N . ARG A 1 519 ? 5.168 -8.100 -17.037 1.00 90.12 519 ARG A N 1
ATOM 4017 C CA . ARG A 1 519 ? 3.964 -8.662 -17.661 1.00 90.12 519 ARG A CA 1
ATOM 4018 C C . ARG A 1 519 ? 2.843 -8.802 -16.648 1.00 90.12 519 ARG A C 1
ATOM 4020 O O . ARG A 1 519 ? 3.070 -9.297 -15.548 1.00 90.12 519 ARG A O 1
ATOM 4027 N N . HIS A 1 520 ? 1.645 -8.422 -17.058 1.00 93.50 520 HIS A N 1
ATOM 4028 C CA . HIS A 1 520 ? 0.409 -8.544 -16.295 1.00 93.50 520 HIS A CA 1
ATOM 4029 C C . HIS A 1 520 ? -0.611 -9.299 -17.143 1.00 93.50 520 HIS A C 1
ATOM 4031 O O . HIS A 1 520 ? -0.792 -8.971 -18.314 1.00 93.50 520 HIS A O 1
ATOM 4037 N N . ILE A 1 521 ? -1.202 -10.353 -16.587 1.00 91.25 521 ILE A N 1
ATOM 4038 C CA . ILE A 1 521 ? -2.119 -11.250 -17.287 1.00 91.25 521 ILE A CA 1
ATOM 4039 C C . ILE A 1 521 ? -3.396 -11.394 -16.470 1.00 91.25 521 ILE A C 1
ATOM 4041 O O . ILE A 1 521 ? -3.336 -11.792 -15.311 1.00 91.25 521 ILE A O 1
ATOM 4045 N N . VAL A 1 522 ? -4.540 -11.146 -17.097 1.00 93.19 522 VAL A N 1
ATOM 4046 C CA . VAL A 1 522 ? -5.870 -11.397 -16.541 1.00 93.19 522 VAL A CA 1
ATOM 4047 C C . VAL A 1 522 ? -6.550 -12.461 -17.392 1.00 93.19 522 VAL A C 1
ATOM 4049 O O . VAL A 1 522 ? -6.767 -12.273 -18.587 1.00 93.19 522 VAL A O 1
ATOM 4052 N N . GLN A 1 523 ? -6.890 -13.590 -16.782 1.00 91.00 523 GLN A N 1
ATOM 4053 C CA . GLN A 1 523 ? -7.762 -14.611 -17.351 1.00 91.00 523 GLN A CA 1
ATOM 4054 C C . GLN A 1 523 ? -9.146 -14.451 -16.717 1.00 91.00 523 GLN A C 1
ATOM 4056 O O . GLN A 1 523 ? -9.309 -14.814 -15.552 1.00 91.00 523 GLN A O 1
ATOM 4061 N N . PRO A 1 524 ? -10.152 -13.941 -17.448 1.00 87.69 524 PRO A N 1
ATOM 4062 C CA . PRO A 1 524 ? -11.490 -13.733 -16.888 1.00 87.69 524 PRO A CA 1
ATOM 4063 C C . PRO A 1 524 ? -12.228 -15.036 -16.536 1.00 87.69 524 PRO A C 1
ATOM 4065 O O . PRO A 1 524 ? -13.238 -15.004 -15.843 1.00 87.69 524 PRO A O 1
ATOM 4068 N N . GLY A 1 525 ? -11.748 -16.183 -17.029 1.00 80.12 525 GLY A N 1
ATOM 4069 C CA . GLY A 1 525 ? -12.457 -17.459 -16.954 1.00 80.12 525 GLY A CA 1
ATOM 4070 C C . GLY A 1 525 ? -13.475 -17.627 -18.089 1.00 80.12 525 GLY A C 1
ATOM 4071 O O . GLY A 1 525 ? -13.483 -16.864 -19.055 1.00 80.12 525 GLY A O 1
ATOM 4072 N N . ALA A 1 526 ? -14.310 -18.668 -17.992 1.00 77.31 526 ALA A N 1
ATOM 4073 C CA . ALA A 1 526 ? -15.390 -18.971 -18.944 1.00 77.31 526 ALA A CA 1
ATOM 4074 C C . ALA A 1 526 ? -14.972 -18.958 -20.437 1.00 77.31 526 ALA A C 1
ATOM 4076 O O . ALA A 1 526 ? -15.702 -18.445 -21.284 1.00 77.31 526 ALA A O 1
ATOM 4077 N N . ASP A 1 527 ? -13.791 -19.504 -20.746 1.00 71.25 527 ASP A N 1
ATOM 4078 C CA . ASP A 1 527 ? -13.203 -19.581 -22.096 1.00 71.25 527 ASP A CA 1
ATOM 4079 C C . ASP A 1 527 ? -12.979 -18.226 -22.799 1.00 71.25 527 ASP A C 1
ATOM 4081 O O . ASP A 1 527 ? -12.809 -18.165 -24.019 1.00 71.25 527 ASP A O 1
ATOM 4085 N N . GLN A 1 528 ? -12.935 -17.125 -22.043 1.00 78.06 528 GLN A N 1
ATOM 4086 C CA . GLN A 1 528 ? -12.519 -15.829 -22.572 1.00 78.06 528 GLN A CA 1
ATOM 4087 C C . GLN A 1 528 ? -11.002 -15.786 -22.785 1.00 78.06 528 GLN A C 1
ATOM 4089 O O . GLN A 1 528 ? -10.229 -16.404 -22.048 1.00 78.06 528 GLN A O 1
ATOM 4094 N N . ALA A 1 529 ? -10.571 -15.039 -23.802 1.00 78.44 529 ALA A N 1
ATOM 4095 C CA . ALA A 1 529 ? -9.154 -14.847 -24.078 1.00 78.44 529 ALA A CA 1
ATOM 4096 C C . ALA A 1 529 ? -8.459 -14.124 -22.912 1.00 78.44 529 ALA A C 1
ATOM 4098 O O . ALA A 1 529 ? -9.021 -13.202 -22.319 1.00 78.44 529 ALA A O 1
ATOM 4099 N N . SER A 1 530 ? -7.224 -14.531 -22.607 1.00 84.31 530 SER A N 1
ATOM 4100 C CA . SER A 1 530 ? -6.379 -13.823 -21.645 1.00 84.31 530 SER A CA 1
ATOM 4101 C C . SER A 1 530 ? -6.116 -12.396 -22.128 1.00 84.31 530 SER A C 1
ATOM 4103 O O . SER A 1 530 ? -5.713 -12.195 -23.274 1.00 84.31 530 SER A O 1
ATOM 4105 N N . LEU A 1 531 ? -6.256 -11.424 -21.233 1.00 89.56 531 LEU A N 1
ATOM 4106 C CA . LEU A 1 531 ? -5.760 -10.069 -21.428 1.00 89.56 531 LEU A CA 1
ATOM 4107 C C . LEU A 1 531 ? -4.328 -10.017 -20.905 1.00 89.56 531 LEU A C 1
ATOM 4109 O O . LEU A 1 531 ? -4.068 -10.342 -19.752 1.00 89.56 531 LEU A O 1
ATOM 4113 N N . ILE A 1 532 ? -3.395 -9.652 -21.766 1.00 87.94 532 ILE A N 1
ATOM 4114 C CA . ILE A 1 532 ? -1.962 -9.589 -21.497 1.00 87.94 532 ILE A CA 1
ATOM 4115 C C . ILE A 1 532 ? -1.481 -8.174 -21.783 1.00 87.94 532 ILE A C 1
ATOM 4117 O O . ILE A 1 532 ? -1.629 -7.679 -22.904 1.00 87.94 532 ILE A O 1
ATOM 4121 N N . THR A 1 533 ? -0.827 -7.580 -20.793 1.00 92.56 533 THR A N 1
ATOM 4122 C CA . THR A 1 533 ? -0.158 -6.287 -20.903 1.00 92.56 533 THR A CA 1
ATOM 4123 C C . THR A 1 533 ? 1.330 -6.467 -20.640 1.00 92.56 533 THR A C 1
ATOM 4125 O O . THR A 1 533 ? 1.740 -6.930 -19.572 1.00 92.56 533 THR A O 1
ATOM 4128 N N . HIS A 1 534 ? 2.148 -6.099 -21.622 1.00 92.44 534 HIS A N 1
ATOM 4129 C CA . HIS A 1 534 ? 3.600 -6.030 -21.488 1.00 92.44 534 HIS A CA 1
ATOM 4130 C C . HIS A 1 534 ? 4.005 -4.622 -21.084 1.00 92.44 534 HIS A C 1
ATOM 4132 O O . HIS A 1 534 ? 3.539 -3.651 -21.676 1.00 92.44 534 HIS A O 1
ATOM 4138 N N . TRP A 1 535 ? 4.893 -4.519 -20.107 1.00 93.00 535 TRP A N 1
ATOM 4139 C CA . TRP A 1 535 ? 5.347 -3.252 -19.563 1.00 93.00 535 TRP A CA 1
ATOM 4140 C C . TRP A 1 535 ? 6.825 -3.037 -19.866 1.00 93.00 535 TRP A C 1
ATOM 4142 O O . TRP A 1 535 ? 7.650 -3.931 -19.683 1.00 93.00 535 TRP A O 1
ATOM 4152 N N . ALA A 1 536 ? 7.152 -1.827 -20.298 1.00 94.75 536 ALA A N 1
ATOM 4153 C CA . ALA A 1 536 ? 8.510 -1.323 -20.421 1.00 94.75 536 ALA A CA 1
ATOM 4154 C C . ALA 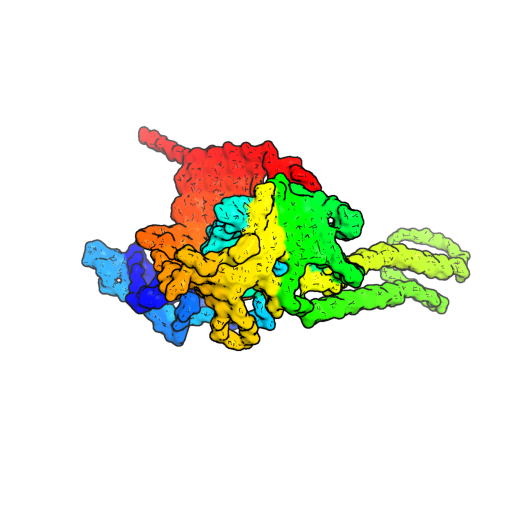A 1 536 ? 8.604 0.045 -19.738 1.00 94.75 536 ALA A C 1
ATOM 4156 O O . ALA A 1 536 ? 7.611 0.767 -19.645 1.00 94.75 536 ALA A O 1
ATOM 4157 N N . TYR A 1 537 ? 9.794 0.407 -19.267 1.00 93.50 537 TYR A N 1
ATOM 4158 C CA . TYR A 1 537 ? 10.016 1.636 -18.507 1.00 93.50 537 TYR A CA 1
ATOM 4159 C C . TYR A 1 537 ? 11.307 2.316 -18.955 1.00 93.50 537 TYR A C 1
ATOM 4161 O O . TYR A 1 537 ? 12.257 1.643 -19.363 1.00 93.50 537 TYR A O 1
ATOM 4169 N N . SER A 1 538 ? 11.372 3.639 -18.825 1.00 94.62 538 SER A N 1
ATOM 4170 C CA . SER A 1 538 ? 12.613 4.383 -19.037 1.00 94.62 538 SER A CA 1
ATOM 4171 C C . SER A 1 538 ? 13.683 4.061 -17.989 1.00 94.62 538 SER A C 1
ATOM 4173 O O . SER A 1 538 ? 13.398 3.551 -16.901 1.00 94.62 538 SER A O 1
ATOM 4175 N N . SER A 1 539 ? 14.933 4.430 -18.290 1.00 90.50 539 SER A N 1
ATOM 4176 C CA . SER A 1 539 ? 16.046 4.376 -17.332 1.00 90.50 539 SER A CA 1
ATOM 4177 C C . SER A 1 539 ? 15.883 5.375 -16.182 1.00 90.50 539 SER A C 1
ATOM 4179 O O . SER A 1 539 ? 16.301 5.096 -15.059 1.00 90.50 539 SER A O 1
ATOM 4181 N N . ASN A 1 540 ? 15.280 6.533 -16.461 1.00 90.31 540 ASN A N 1
ATOM 4182 C CA . ASN A 1 540 ? 14.769 7.441 -15.438 1.00 90.31 540 ASN A CA 1
ATOM 4183 C C . ASN A 1 540 ? 13.530 6.816 -14.790 1.00 90.31 540 ASN A C 1
ATOM 4185 O O . ASN A 1 540 ? 12.818 6.035 -15.424 1.00 90.31 540 ASN A O 1
ATOM 4189 N N . ASN A 1 541 ? 13.262 7.113 -13.524 1.00 87.75 541 ASN A N 1
ATOM 4190 C CA . ASN A 1 541 ? 12.190 6.459 -12.791 1.00 87.75 541 ASN A CA 1
ATOM 4191 C C . ASN A 1 541 ? 11.556 7.344 -11.716 1.00 87.75 541 ASN A C 1
ATOM 4193 O O . ASN A 1 541 ? 12.048 8.419 -11.388 1.00 87.75 541 ASN A O 1
ATOM 4197 N N . TYR A 1 542 ? 10.477 6.820 -11.134 1.00 83.62 542 TYR A N 1
ATOM 4198 C CA . TYR A 1 542 ? 9.743 7.422 -10.026 1.00 83.62 542 TYR A CA 1
ATOM 4199 C C . TYR A 1 542 ? 10.634 7.826 -8.841 1.00 83.62 542 TYR A C 1
ATOM 4201 O O . TYR A 1 542 ? 10.378 8.829 -8.191 1.00 83.62 542 TYR A O 1
ATOM 4209 N N . LEU A 1 543 ? 11.708 7.082 -8.569 1.00 80.81 543 LEU A N 1
ATOM 4210 C CA . LEU A 1 543 ? 12.601 7.370 -7.446 1.00 80.81 543 LEU A CA 1
ATOM 4211 C C . LEU A 1 543 ? 13.608 8.486 -7.745 1.00 80.81 543 LEU A C 1
ATOM 4213 O O . LEU A 1 543 ? 14.320 8.879 -6.831 1.00 80.81 543 LEU A O 1
ATOM 4217 N N . GLY A 1 544 ? 13.705 8.978 -8.985 1.00 80.19 544 GLY A N 1
ATOM 4218 C CA . GLY A 1 544 ? 14.677 9.999 -9.386 1.00 80.19 544 GLY A CA 1
ATOM 4219 C C . GLY A 1 544 ? 16.027 9.443 -9.854 1.00 80.19 544 GLY A C 1
ATOM 4220 O O . GLY A 1 544 ? 17.029 10.160 -9.820 1.00 80.19 544 GLY A O 1
ATOM 4221 N N . ALA A 1 545 ? 16.107 8.177 -10.285 1.00 83.81 545 ALA A N 1
ATOM 4222 C CA . ALA A 1 545 ? 17.353 7.625 -10.829 1.00 83.81 545 ALA A CA 1
ATOM 4223 C C . ALA A 1 545 ? 17.895 8.459 -11.999 1.00 83.81 545 ALA A C 1
ATOM 4225 O O . ALA A 1 545 ? 17.135 8.949 -12.834 1.00 83.81 545 ALA A O 1
ATOM 4226 N N . ASN A 1 546 ? 19.220 8.589 -12.076 1.00 85.81 546 ASN A N 1
ATOM 4227 C CA . ASN A 1 546 ? 19.940 9.449 -13.028 1.00 85.81 546 ASN A CA 1
ATOM 4228 C C . ASN A 1 546 ? 19.663 10.958 -12.881 1.00 85.81 546 ASN A C 1
ATOM 4230 O O . ASN A 1 546 ? 20.080 11.736 -13.739 1.00 85.81 546 ASN A O 1
ATOM 4234 N N . SER A 1 547 ? 18.982 11.393 -11.816 1.00 80.62 547 SER A N 1
ATOM 4235 C CA . SER A 1 547 ? 18.921 12.813 -11.471 1.00 80.62 547 SER A CA 1
ATOM 4236 C C . SER A 1 547 ? 20.303 13.315 -11.044 1.00 80.62 547 SER A C 1
ATOM 4238 O O . SER A 1 547 ? 21.092 12.583 -10.450 1.00 80.62 547 SER A O 1
ATOM 4240 N N . THR A 1 548 ? 20.605 14.577 -11.346 1.00 75.69 548 THR A N 1
ATOM 4241 C CA . THR A 1 548 ? 21.865 15.240 -10.965 1.00 75.69 548 THR A CA 1
ATOM 4242 C C . THR A 1 548 ? 21.837 15.819 -9.548 1.00 75.69 548 THR A C 1
ATOM 4244 O O . THR A 1 548 ? 22.798 16.461 -9.127 1.00 75.69 548 THR A O 1
ATOM 4247 N N . GLN A 1 549 ? 20.728 15.638 -8.830 1.00 72.69 549 GLN A N 1
ATOM 4248 C CA . GLN A 1 549 ? 20.510 16.170 -7.490 1.00 72.69 549 GLN A CA 1
ATOM 4249 C C . GLN A 1 549 ? 20.978 15.182 -6.420 1.00 72.69 549 GLN A C 1
ATOM 4251 O O . GLN A 1 549 ? 20.864 13.971 -6.580 1.00 72.69 549 GLN A O 1
ATOM 4256 N N . GLU A 1 550 ? 21.473 15.711 -5.303 1.00 65.50 550 GLU A N 1
ATOM 4257 C CA . GLU A 1 550 ? 21.842 14.911 -4.134 1.00 65.50 550 GLU A CA 1
ATOM 4258 C C . GLU A 1 550 ? 20.634 14.757 -3.201 1.00 65.50 550 GLU A C 1
ATOM 4260 O O . GLU A 1 550 ? 20.019 15.737 -2.749 1.00 65.50 550 GLU A O 1
ATOM 4265 N N . PHE A 1 551 ? 20.298 13.511 -2.879 1.00 65.06 551 PHE A N 1
ATOM 4266 C CA . PHE A 1 551 ? 19.137 13.186 -2.061 1.00 65.06 551 PHE A CA 1
ATOM 4267 C C . PHE A 1 551 ? 19.580 12.682 -0.692 1.00 65.06 551 PHE A C 1
ATOM 4269 O O . PHE A 1 551 ? 20.323 11.716 -0.567 1.00 65.06 551 PHE A O 1
ATOM 4276 N N . SER A 1 552 ? 19.093 13.338 0.358 1.00 57.22 552 SER A N 1
ATOM 4277 C CA . SER A 1 552 ? 19.315 12.930 1.748 1.00 57.22 552 SER A CA 1
ATOM 4278 C C . SER A 1 552 ? 18.280 11.917 2.236 1.00 57.22 552 SER A C 1
ATOM 4280 O O . SER A 1 552 ? 18.535 11.183 3.190 1.00 57.22 552 SER A O 1
ATOM 4282 N N . ARG A 1 553 ? 17.090 11.909 1.620 1.00 57.84 553 ARG A N 1
ATOM 4283 C CA . ARG A 1 553 ? 15.946 11.043 1.939 1.00 57.84 553 ARG A CA 1
ATOM 4284 C C . ARG A 1 553 ? 15.172 10.725 0.658 1.00 57.84 553 ARG A C 1
ATOM 4286 O O . ARG A 1 553 ? 15.203 11.522 -0.275 1.00 57.84 553 ARG A O 1
ATOM 4293 N N . LEU A 1 554 ? 14.485 9.582 0.627 1.00 58.38 554 LEU A N 1
ATOM 4294 C CA . LEU A 1 554 ? 13.666 9.169 -0.523 1.00 58.38 554 LEU A CA 1
ATOM 4295 C C . LEU A 1 554 ? 12.496 10.127 -0.769 1.00 58.38 554 LEU A C 1
ATOM 4297 O O . LEU A 1 554 ? 12.210 10.455 -1.913 1.00 58.38 554 LEU A O 1
ATOM 4301 N N . ASP A 1 555 ? 11.901 10.647 0.300 1.00 55.62 555 ASP A N 1
ATOM 4302 C CA . ASP A 1 555 ? 10.755 11.562 0.235 1.00 55.62 555 ASP A CA 1
ATOM 4303 C C . ASP A 1 555 ? 11.126 12.918 -0.403 1.00 55.62 555 ASP A C 1
ATOM 4305 O O . ASP A 1 555 ? 10.272 13.624 -0.934 1.00 55.62 555 ASP A O 1
ATOM 4309 N N . ASP A 1 556 ? 12.422 13.263 -0.425 1.00 57.44 556 ASP A N 1
ATOM 4310 C CA . ASP A 1 556 ? 12.928 14.461 -1.101 1.00 57.44 556 ASP A CA 1
ATOM 4311 C C . ASP A 1 556 ? 12.999 14.284 -2.631 1.00 57.44 556 ASP A C 1
ATOM 4313 O O . ASP A 1 556 ? 13.196 15.268 -3.350 1.00 57.44 556 ASP A O 1
ATOM 4317 N N . ALA A 1 557 ? 12.919 13.049 -3.144 1.00 56.47 557 ALA A N 1
ATOM 4318 C CA . ALA A 1 557 ? 13.309 12.732 -4.515 1.00 56.47 557 ALA A CA 1
ATOM 4319 C C . ALA A 1 557 ? 12.414 13.380 -5.575 1.00 56.47 557 ALA A C 1
ATOM 4321 O O . ALA A 1 557 ? 12.919 13.957 -6.544 1.00 56.47 557 ALA A O 1
ATOM 4322 N N . ALA A 1 558 ? 11.102 13.360 -5.340 1.00 53.28 558 ALA A N 1
ATOM 4323 C CA . ALA A 1 558 ? 10.116 14.003 -6.202 1.00 53.28 558 ALA A CA 1
ATOM 4324 C C . ALA A 1 558 ? 10.281 15.534 -6.216 1.00 53.28 558 ALA A C 1
ATOM 4326 O O . ALA A 1 558 ? 10.270 16.177 -7.264 1.00 53.28 558 ALA A O 1
ATOM 4327 N N . VAL A 1 559 ? 10.502 16.133 -5.040 1.00 57.09 559 VAL A N 1
ATOM 4328 C CA . VAL A 1 559 ? 10.609 17.593 -4.887 1.00 57.09 559 VAL A CA 1
ATOM 4329 C C . VAL A 1 559 ? 11.910 18.123 -5.488 1.00 57.09 559 VAL A C 1
ATOM 4331 O O . VAL A 1 559 ? 11.913 19.162 -6.143 1.00 57.09 559 VAL A O 1
ATOM 4334 N N . LYS A 1 560 ? 13.028 17.418 -5.283 1.00 63.78 560 LYS A N 1
ATOM 4335 C CA . LYS A 1 560 ? 14.349 17.886 -5.720 1.00 63.78 560 LYS A CA 1
ATOM 4336 C C . LYS A 1 560 ? 14.610 17.647 -7.206 1.00 63.78 560 LYS A C 1
ATOM 4338 O O . LYS A 1 560 ? 15.300 18.462 -7.807 1.00 63.78 560 LYS A O 1
ATOM 4343 N N . SER A 1 561 ? 14.064 16.584 -7.809 1.00 66.56 561 SER A N 1
ATOM 4344 C CA . SER A 1 561 ? 14.298 16.277 -9.235 1.00 66.56 561 SER A CA 1
ATOM 4345 C C . SER A 1 561 ? 13.752 17.355 -10.181 1.00 66.56 561 SER A C 1
ATOM 4347 O O . SER A 1 561 ? 14.303 17.552 -11.263 1.00 66.56 561 SER A O 1
ATOM 4349 N N . GLY A 1 562 ? 12.727 18.095 -9.749 1.00 72.19 562 GLY A N 1
ATOM 4350 C CA . GLY A 1 562 ? 12.171 19.225 -10.489 1.00 72.19 562 GLY A CA 1
ATOM 4351 C C . GLY A 1 562 ? 11.349 18.819 -11.714 1.00 72.19 562 GLY A C 1
ATOM 4352 O O . GLY A 1 562 ? 11.181 17.644 -12.033 1.00 72.19 562 GLY A O 1
ATOM 4353 N N . ASP A 1 563 ? 10.807 19.813 -12.409 1.00 73.75 563 ASP A N 1
ATOM 4354 C CA . ASP A 1 563 ? 9.938 19.635 -13.577 1.00 73.75 563 ASP A CA 1
ATOM 4355 C C . ASP A 1 563 ? 10.688 19.268 -14.869 1.00 73.75 563 ASP A C 1
ATOM 4357 O O . ASP A 1 563 ? 10.079 18.717 -15.780 1.00 73.75 563 ASP A O 1
ATOM 4361 N N . ALA A 1 564 ? 11.996 19.531 -14.941 1.00 83.00 564 ALA A N 1
ATOM 4362 C CA . ALA A 1 564 ? 12.845 19.176 -16.083 1.00 83.00 564 ALA A CA 1
ATOM 4363 C C . ALA A 1 564 ? 13.236 17.688 -16.130 1.00 83.00 564 ALA A C 1
ATOM 4365 O O . ALA A 1 564 ? 13.678 17.196 -17.168 1.00 83.00 564 ALA A O 1
ATOM 4366 N N . TYR A 1 565 ? 13.128 16.978 -15.006 1.00 87.75 565 TYR A N 1
ATOM 4367 C CA . TYR A 1 565 ? 13.318 15.534 -14.965 1.00 87.75 565 TYR A CA 1
ATOM 4368 C C . TYR A 1 565 ? 12.073 14.849 -15.522 1.00 87.75 565 TYR A C 1
ATOM 4370 O O . TYR A 1 565 ? 10.971 15.156 -15.080 1.00 87.75 565 TYR A O 1
ATOM 4378 N N . GLU A 1 566 ? 12.236 13.897 -16.437 1.00 91.94 566 GLU A N 1
ATOM 4379 C CA . GLU A 1 566 ? 11.131 13.104 -16.982 1.00 91.94 566 GLU A CA 1
ATOM 4380 C C . GLU A 1 566 ? 11.438 11.610 -16.912 1.00 91.94 566 GLU A C 1
ATOM 4382 O O . GLU A 1 566 ? 12.593 11.182 -17.031 1.00 91.94 566 GLU A O 1
ATOM 4387 N N . TYR A 1 567 ? 10.383 10.822 -16.731 1.00 92.94 567 TYR A N 1
ATOM 4388 C CA . TYR A 1 567 ? 10.400 9.369 -16.835 1.00 92.94 567 TYR A CA 1
ATOM 4389 C C . TYR A 1 567 ? 9.104 8.873 -17.481 1.00 92.94 567 TYR A C 1
ATOM 4391 O O . TYR A 1 567 ? 8.074 9.556 -17.448 1.00 92.94 567 TYR A O 1
ATOM 4399 N N . ASP A 1 568 ? 9.150 7.678 -18.060 1.00 96.12 568 ASP A N 1
ATOM 4400 C CA . ASP A 1 568 ? 8.033 7.101 -18.794 1.00 96.12 568 ASP A CA 1
ATOM 4401 C C . ASP A 1 568 ? 7.836 5.603 -18.540 1.00 96.12 568 ASP A C 1
ATOM 4403 O O . ASP A 1 568 ? 8.716 4.878 -18.058 1.00 96.12 568 ASP A O 1
ATOM 4407 N N . SER A 1 569 ? 6.624 5.161 -18.864 1.00 96.56 569 SER A N 1
ATOM 4408 C CA . SER A 1 569 ? 6.264 3.757 -18.989 1.00 96.56 569 SER A CA 1
ATOM 4409 C C . SER A 1 569 ? 5.470 3.525 -20.264 1.00 96.56 569 SER A C 1
ATOM 4411 O O . SER A 1 569 ? 4.760 4.405 -20.754 1.00 96.56 569 SER A O 1
ATOM 4413 N N . THR A 1 570 ? 5.608 2.324 -20.813 1.00 97.38 570 THR A N 1
ATOM 4414 C CA . THR A 1 570 ? 4.920 1.873 -22.018 1.00 97.38 570 THR A CA 1
ATOM 4415 C C . THR A 1 570 ? 4.217 0.555 -21.730 1.00 97.38 570 THR A C 1
ATOM 4417 O O . THR A 1 570 ? 4.868 -0.436 -21.406 1.00 97.38 570 THR A O 1
ATOM 4420 N N . ALA A 1 571 ? 2.894 0.553 -21.868 1.00 96.31 571 ALA A N 1
ATOM 4421 C CA . ALA A 1 571 ? 2.050 -0.631 -21.819 1.00 96.31 571 ALA A CA 1
ATOM 4422 C C . ALA A 1 571 ? 1.721 -1.076 -23.250 1.00 96.31 571 ALA A C 1
ATOM 4424 O O . ALA A 1 571 ? 1.267 -0.270 -24.056 1.00 96.31 571 ALA A O 1
ATOM 4425 N N . THR A 1 572 ? 1.961 -2.344 -23.578 1.00 94.12 572 THR A N 1
ATOM 4426 C CA . THR A 1 572 ? 1.549 -2.965 -24.845 1.00 94.12 572 THR A CA 1
ATOM 4427 C C . THR A 1 572 ? 0.522 -4.047 -24.552 1.00 94.12 572 THR A C 1
ATOM 4429 O O . THR A 1 572 ? 0.862 -5.094 -23.993 1.00 94.12 572 THR A O 1
ATOM 4432 N N . GLU A 1 573 ? -0.729 -3.775 -24.903 1.00 90.31 573 GLU A N 1
ATOM 4433 C CA . GLU A 1 573 ? -1.873 -4.654 -24.653 1.00 90.31 573 GLU A CA 1
ATOM 4434 C C . GLU A 1 573 ? -1.995 -5.751 -25.723 1.00 90.31 573 GLU A C 1
ATOM 4436 O O . GLU A 1 573 ? -1.307 -5.737 -26.748 1.00 90.31 573 GLU A O 1
ATOM 4441 N N . THR A 1 574 ? -2.875 -6.728 -25.492 1.00 77.06 574 THR A N 1
ATOM 4442 C CA . THR A 1 574 ? -3.034 -7.919 -26.354 1.00 77.06 574 THR A CA 1
ATOM 4443 C C . THR A 1 574 ? -3.452 -7.579 -27.779 1.00 77.06 574 THR A C 1
ATOM 4445 O O . THR A 1 574 ? -2.974 -8.212 -28.717 1.00 77.06 574 THR A O 1
ATOM 4448 N N . ASP A 1 575 ? -4.236 -6.517 -27.956 1.00 76.19 575 ASP A N 1
ATOM 4449 C CA . ASP A 1 575 ? -4.623 -5.999 -29.273 1.00 76.19 575 ASP A CA 1
ATOM 4450 C C . ASP A 1 575 ? -3.508 -5.167 -29.935 1.00 76.19 575 ASP A C 1
ATOM 4452 O O . ASP A 1 575 ? -3.742 -4.440 -30.900 1.00 76.19 575 ASP A O 1
ATOM 4456 N N . CYS A 1 576 ? -2.283 -5.251 -29.403 1.00 82.31 576 CYS A N 1
ATOM 4457 C CA . CYS A 1 576 ? -1.106 -4.490 -29.813 1.00 82.31 576 CYS A CA 1
ATOM 4458 C C . CYS A 1 576 ? -1.315 -2.965 -29.766 1.00 82.31 576 CYS A C 1
ATOM 4460 O O . CYS A 1 576 ? -0.607 -2.218 -30.444 1.00 82.31 576 CYS A O 1
ATOM 4462 N N . ILE A 1 577 ? -2.265 -2.500 -28.948 1.00 89.44 577 ILE A N 1
ATOM 4463 C CA . ILE A 1 577 ? -2.387 -1.092 -28.573 1.00 89.44 577 ILE A CA 1
ATOM 4464 C C . ILE A 1 577 ? -1.213 -0.759 -27.655 1.00 89.44 577 ILE A C 1
ATOM 4466 O O . ILE A 1 577 ? -0.967 -1.444 -26.660 1.00 89.44 577 ILE A O 1
ATOM 4470 N N . VAL A 1 578 ? -0.472 0.285 -28.014 1.00 95.12 578 VAL A N 1
ATOM 4471 C CA . VAL A 1 578 ? 0.679 0.776 -27.258 1.00 95.12 578 VAL A CA 1
ATOM 4472 C C . VAL A 1 578 ? 0.298 2.085 -26.588 1.00 95.12 578 VAL A C 1
ATOM 4474 O O . VAL A 1 578 ? -0.074 3.038 -27.270 1.00 95.12 578 VAL A O 1
ATOM 4477 N N . ILE A 1 579 ? 0.415 2.136 -25.264 1.00 96.88 579 ILE A N 1
ATOM 4478 C CA . ILE A 1 579 ? 0.146 3.323 -24.456 1.00 96.88 579 ILE A CA 1
ATOM 4479 C C . ILE A 1 579 ? 1.425 3.730 -23.730 1.00 96.88 579 ILE A C 1
ATOM 4481 O O . ILE A 1 579 ? 1.858 3.051 -22.800 1.00 96.88 579 ILE A O 1
ATOM 4485 N N . THR A 1 580 ? 2.009 4.858 -24.122 1.00 97.81 580 THR A N 1
ATOM 4486 C CA . THR A 1 580 ? 3.162 5.464 -23.447 1.00 97.81 580 THR A CA 1
ATOM 4487 C C . THR A 1 580 ? 2.710 6.653 -22.612 1.00 97.81 580 THR A C 1
ATOM 4489 O O . THR A 1 580 ? 2.045 7.559 -23.116 1.00 97.81 580 THR A O 1
ATOM 4492 N N . ARG A 1 581 ? 3.092 6.678 -21.337 1.00 97.31 581 ARG A N 1
ATOM 4493 C CA . ARG A 1 581 ? 2.811 7.772 -20.400 1.00 97.31 581 ARG A CA 1
ATOM 4494 C C . ARG A 1 581 ? 4.116 8.371 -19.907 1.00 97.31 581 ARG A C 1
ATOM 4496 O O . ARG A 1 581 ? 5.042 7.633 -19.592 1.00 97.31 581 ARG A O 1
ATOM 4503 N N . THR A 1 582 ? 4.170 9.695 -19.827 1.00 96.62 582 THR A N 1
ATOM 4504 C CA . THR A 1 582 ? 5.341 10.448 -19.366 1.00 96.62 582 THR A CA 1
ATOM 4505 C C . THR A 1 582 ? 4.945 11.342 -18.201 1.00 96.62 582 THR A C 1
ATOM 4507 O O . THR A 1 582 ? 3.946 12.068 -18.275 1.00 96.62 582 THR A O 1
ATOM 4510 N N . TRP A 1 583 ? 5.755 11.322 -17.147 1.00 91.31 583 TRP A N 1
ATOM 4511 C CA . TRP A 1 583 ? 5.630 12.190 -15.980 1.00 91.31 583 TRP A CA 1
ATOM 4512 C C . TRP A 1 583 ? 6.888 13.025 -15.809 1.00 91.31 583 TRP A C 1
ATOM 4514 O O . TRP A 1 583 ? 7.986 12.587 -16.153 1.00 91.31 583 TRP A O 1
ATOM 4524 N N . ASN A 1 584 ? 6.725 14.203 -15.217 1.00 88.44 584 ASN A N 1
ATOM 4525 C CA . ASN A 1 584 ? 7.859 14.986 -14.745 1.00 88.44 584 ASN A CA 1
ATOM 4526 C C . ASN A 1 584 ? 8.333 14.518 -13.349 1.00 88.44 584 ASN A C 1
ATOM 4528 O O . ASN A 1 584 ? 7.714 13.655 -12.715 1.00 88.44 584 ASN A O 1
ATOM 4532 N N . GLY A 1 585 ? 9.416 15.102 -12.829 1.00 80.00 585 GLY A N 1
ATOM 4533 C CA . GLY A 1 585 ? 9.983 14.755 -11.519 1.00 80.00 585 GLY A CA 1
ATOM 4534 C C . GLY A 1 585 ? 9.043 15.028 -10.347 1.00 80.00 585 GLY A C 1
ATOM 4535 O O . GLY A 1 585 ? 9.161 14.383 -9.315 1.00 80.00 585 GLY A O 1
ATOM 4536 N N . LEU A 1 586 ? 8.034 15.877 -10.548 1.00 79.62 586 LEU A N 1
ATOM 4537 C CA . LEU A 1 586 ? 6.956 16.165 -9.597 1.00 79.62 586 LEU A CA 1
ATOM 4538 C C . LEU A 1 586 ? 5.806 15.138 -9.667 1.00 79.62 586 LEU A C 1
ATOM 4540 O O . LEU A 1 586 ? 4.773 15.318 -9.026 1.00 79.62 586 LEU A O 1
ATOM 4544 N N . HIS A 1 587 ? 5.972 14.082 -10.471 1.00 82.50 587 HIS A N 1
ATOM 4545 C CA . HIS A 1 587 ? 5.015 12.997 -10.715 1.00 82.50 587 HIS A CA 1
ATOM 4546 C C . HIS A 1 587 ? 3.688 13.441 -11.340 1.00 82.50 587 HIS A C 1
ATOM 4548 O O . HIS A 1 587 ? 2.686 12.724 -11.278 1.00 82.50 587 HIS A O 1
ATOM 4554 N N . LEU A 1 588 ? 3.683 14.602 -11.996 1.00 85.19 588 LEU A N 1
ATOM 4555 C CA . LEU A 1 588 ? 2.554 15.079 -12.781 1.00 85.19 588 LEU A CA 1
ATOM 4556 C C . LEU A 1 588 ? 2.646 14.490 -14.190 1.00 85.19 588 LEU A C 1
ATOM 4558 O O . LEU A 1 588 ? 3.692 14.577 -14.834 1.00 85.19 588 LEU A O 1
ATOM 4562 N N . GLN A 1 589 ? 1.561 13.878 -14.669 1.00 91.19 589 GLN A N 1
ATOM 4563 C CA . GLN A 1 589 ? 1.516 13.301 -16.013 1.00 91.19 589 GLN A CA 1
ATOM 4564 C C . GLN A 1 589 ? 1.482 14.427 -17.046 1.00 91.19 589 GLN A C 1
ATOM 4566 O O . GLN A 1 589 ? 0.519 15.187 -17.102 1.00 91.19 589 GLN A O 1
ATOM 4571 N N . VAL A 1 590 ? 2.531 14.540 -17.858 1.00 94.50 590 VAL A N 1
ATOM 4572 C CA . VAL A 1 590 ? 2.685 15.611 -18.857 1.00 94.50 590 VAL A CA 1
ATOM 4573 C C . VAL A 1 590 ? 2.267 15.163 -20.254 1.00 94.50 590 VAL A C 1
ATOM 4575 O O . VAL A 1 590 ? 1.851 15.995 -21.061 1.00 94.50 590 VAL A O 1
ATOM 4578 N N . LYS A 1 591 ? 2.324 13.855 -20.542 1.00 96.94 591 LYS A N 1
ATOM 4579 C CA . LYS A 1 591 ? 1.981 13.292 -21.853 1.00 96.94 591 LYS A CA 1
ATOM 4580 C C . LYS A 1 591 ? 1.434 11.867 -21.746 1.00 96.94 591 LYS A C 1
ATOM 4582 O O . LYS A 1 591 ? 1.908 11.069 -20.945 1.00 96.94 591 LYS A O 1
ATOM 4587 N N . GLU A 1 592 ? 0.463 11.546 -22.593 1.00 97.94 592 GLU A N 1
ATOM 4588 C CA . GLU A 1 592 ? -0.010 10.191 -22.880 1.00 97.94 592 GLU A CA 1
ATOM 4589 C C . GLU A 1 592 ? -0.128 10.026 -24.391 1.00 97.94 592 GLU A C 1
ATOM 4591 O O . GLU A 1 592 ? -0.681 10.896 -25.065 1.00 97.94 592 GLU A O 1
ATOM 4596 N N . GLN A 1 593 ? 0.405 8.935 -24.923 1.00 97.06 593 GLN A N 1
ATOM 4597 C CA . GLN A 1 593 ? 0.349 8.599 -26.336 1.00 97.06 593 GLN A CA 1
ATOM 4598 C C . GLN A 1 593 ? -0.170 7.176 -26.496 1.00 97.06 593 GLN A C 1
ATOM 4600 O O . GLN A 1 593 ? 0.459 6.234 -26.032 1.00 97.06 593 GLN A O 1
ATOM 4605 N N . GLU A 1 594 ? -1.297 7.039 -27.177 1.00 96.25 594 GLU A N 1
ATOM 4606 C CA . GLU A 1 594 ? -1.930 5.772 -27.525 1.00 96.25 594 GLU A CA 1
ATOM 4607 C C . GLU A 1 594 ? -1.772 5.545 -29.029 1.00 96.25 594 GLU A C 1
ATOM 4609 O O . GLU A 1 594 ? -1.982 6.465 -29.823 1.00 96.25 594 GLU A O 1
ATOM 4614 N N . THR A 1 595 ? -1.352 4.351 -29.438 1.00 94.75 595 THR A N 1
ATOM 4615 C CA . THR A 1 595 ? -1.177 3.979 -30.848 1.00 94.75 595 THR A CA 1
ATOM 4616 C C . THR A 1 595 ? -1.716 2.577 -31.085 1.00 94.75 595 THR A C 1
ATOM 4618 O O . THR A 1 595 ? -1.284 1.623 -30.442 1.00 94.75 595 THR A O 1
ATOM 4621 N N . ALA A 1 596 ? -2.650 2.455 -32.024 1.00 91.00 596 ALA A N 1
ATOM 4622 C CA . ALA A 1 596 ? -3.191 1.181 -32.471 1.00 91.00 596 ALA A CA 1
ATOM 4623 C C . ALA A 1 596 ? -2.317 0.572 -33.587 1.00 91.00 596 ALA A C 1
ATOM 4625 O O . ALA A 1 596 ? -1.627 1.308 -34.300 1.00 91.00 596 ALA A O 1
ATOM 4626 N N . PRO A 1 597 ? -2.404 -0.747 -33.844 1.00 86.38 597 PRO A N 1
ATOM 4627 C CA . PRO A 1 597 ? -1.625 -1.406 -34.902 1.00 86.38 597 PRO A CA 1
ATOM 4628 C C . PRO A 1 597 ? -1.869 -0.852 -36.306 1.00 86.38 597 PRO A C 1
ATOM 4630 O O . PRO A 1 597 ? -1.015 -0.961 -37.181 1.00 86.38 597 PRO A O 1
ATOM 4633 N N . SER A 1 598 ? -3.037 -0.247 -36.529 1.00 87.50 598 SER A N 1
ATOM 4634 C CA . SER A 1 598 ? -3.394 0.421 -37.781 1.00 87.50 598 SER A CA 1
ATOM 4635 C C . SER A 1 598 ? -2.589 1.698 -38.052 1.00 87.50 598 SER A C 1
ATOM 4637 O O . SER A 1 598 ? -2.692 2.245 -39.145 1.00 87.50 598 SER A O 1
ATOM 4639 N N . GLY A 1 599 ? -1.817 2.194 -37.078 1.00 85.00 599 GLY A N 1
ATOM 4640 C CA . GLY A 1 599 ? -1.121 3.480 -37.143 1.00 85.00 599 GLY A CA 1
ATOM 4641 C C . GLY A 1 599 ? -1.982 4.676 -36.726 1.00 85.00 599 GLY A C 1
ATOM 4642 O O . GLY A 1 599 ? -1.487 5.801 -36.716 1.00 85.00 599 GLY A O 1
ATOM 4643 N N . VAL A 1 600 ? -3.250 4.448 -36.356 1.00 91.69 600 VAL A N 1
ATOM 4644 C CA . VAL A 1 600 ? -4.088 5.460 -35.695 1.00 91.69 600 VAL A CA 1
ATOM 4645 C C . VAL A 1 600 ? -3.513 5.738 -34.310 1.00 91.69 600 VAL A C 1
ATOM 4647 O O . VAL A 1 600 ? -3.187 4.801 -33.580 1.00 91.69 600 VAL A O 1
ATOM 4650 N N . GLY A 1 601 ? -3.441 7.007 -33.920 1.00 93.44 601 GLY A N 1
ATOM 4651 C CA . GLY A 1 601 ? -2.968 7.376 -32.591 1.00 93.44 601 GLY A CA 1
ATOM 4652 C C . GLY A 1 601 ? -3.672 8.583 -31.990 1.00 93.44 601 GLY A C 1
ATOM 4653 O O . GLY A 1 601 ? -4.274 9.400 -32.687 1.00 93.44 601 GLY A O 1
ATOM 4654 N N . LYS A 1 602 ? -3.566 8.704 -30.671 1.00 96.25 602 LYS A N 1
ATOM 4655 C CA . LYS A 1 602 ? -4.045 9.837 -29.880 1.00 96.25 602 LYS A CA 1
ATOM 4656 C C . LYS A 1 602 ? -2.931 10.265 -28.938 1.00 96.25 602 LYS A C 1
ATOM 4658 O O . LYS A 1 602 ? -2.389 9.445 -28.209 1.00 96.25 602 LYS A O 1
ATOM 4663 N N . THR A 1 603 ? -2.593 11.548 -28.933 1.00 97.50 603 THR A N 1
ATOM 4664 C CA . THR A 1 603 ? -1.661 12.127 -27.960 1.00 97.50 603 THR A CA 1
ATOM 4665 C C . THR A 1 603 ? -2.384 13.174 -27.133 1.00 97.50 603 THR A C 1
ATOM 4667 O O . THR A 1 603 ? -2.977 14.093 -27.690 1.00 97.50 603 THR A O 1
ATOM 4670 N N . THR A 1 604 ? -2.324 13.052 -25.811 1.00 97.81 604 THR A N 1
ATOM 4671 C CA . THR A 1 604 ? -2.832 14.047 -24.859 1.00 97.81 604 THR A CA 1
ATOM 4672 C C . THR A 1 604 ? -1.661 14.633 -24.079 1.00 97.81 604 THR A C 1
ATOM 4674 O O . THR A 1 604 ? -0.791 13.891 -23.627 1.00 97.81 604 THR A O 1
ATOM 4677 N N . GLN A 1 605 ? -1.617 15.955 -23.937 1.00 97.31 605 GLN A N 1
ATOM 4678 C CA . GLN A 1 605 ? -0.598 16.681 -23.181 1.00 97.31 605 GLN A CA 1
ATOM 4679 C C . GLN A 1 605 ? -1.250 17.588 -22.142 1.00 97.31 605 GLN A C 1
ATOM 4681 O O . GLN A 1 605 ? -2.265 18.227 -22.424 1.00 97.31 605 GLN A O 1
ATOM 4686 N N . TRP A 1 606 ? -0.644 17.669 -20.958 1.00 94.75 606 TRP A N 1
ATOM 4687 C CA . TRP A 1 606 ? -1.119 18.493 -19.846 1.00 94.75 606 TRP A CA 1
ATOM 4688 C C . TRP A 1 606 ? -0.081 19.548 -19.471 1.00 94.75 606 TRP A C 1
ATOM 4690 O O . TRP A 1 606 ? 1.106 19.259 -19.345 1.00 94.75 606 TRP A O 1
ATOM 4700 N N . SER A 1 607 ? -0.543 20.780 -19.262 1.00 91.94 607 SER A N 1
ATOM 4701 C CA . SER A 1 607 ? 0.248 21.870 -18.679 1.00 91.94 607 SER A CA 1
ATOM 4702 C C . SER A 1 607 ? -0.270 22.212 -17.285 1.00 91.94 607 SER A C 1
ATOM 4704 O O . SER A 1 607 ? -1.476 22.141 -17.044 1.00 91.94 607 SER A O 1
ATOM 4706 N N . PHE A 1 608 ? 0.621 22.632 -16.385 1.00 87.62 608 PHE A N 1
ATOM 4707 C CA . PHE A 1 608 ? 0.310 22.880 -14.973 1.00 87.62 608 PHE A CA 1
ATOM 4708 C C . PHE A 1 608 ? 0.622 24.327 -14.556 1.00 87.62 608 PHE A C 1
ATOM 4710 O O . PHE A 1 608 ? 1.499 24.970 -15.129 1.00 87.62 608 PHE A O 1
ATOM 4717 N N . ALA A 1 609 ? -0.118 24.859 -13.573 1.00 71.12 609 ALA A N 1
ATOM 4718 C CA . ALA A 1 609 ? -0.059 26.272 -13.157 1.00 71.12 609 ALA A CA 1
ATOM 4719 C C . ALA A 1 609 ? 1.211 26.671 -12.384 1.00 71.12 609 ALA A C 1
ATOM 4721 O O . ALA A 1 609 ? 1.568 27.848 -12.364 1.00 71.12 609 ALA A O 1
ATOM 4722 N N . SER A 1 610 ? 1.842 25.720 -11.690 1.00 64.19 610 SER A N 1
ATOM 4723 C CA . SER A 1 610 ? 2.983 25.945 -10.796 1.00 64.19 610 SER A CA 1
ATOM 4724 C C . SER A 1 610 ? 3.747 24.642 -10.567 1.00 64.19 610 SER A C 1
ATOM 4726 O O . SER A 1 610 ? 3.127 23.625 -10.252 1.00 64.19 610 SER A O 1
ATOM 4728 N N . ALA A 1 611 ? 5.077 24.697 -10.672 1.00 60.25 611 ALA A N 1
ATOM 4729 C CA . ALA A 1 611 ? 5.981 23.583 -10.383 1.00 60.25 611 ALA A CA 1
ATOM 4730 C C . ALA A 1 611 ? 6.401 23.500 -8.900 1.00 60.25 611 ALA A C 1
ATOM 4732 O O . ALA A 1 611 ? 7.053 22.537 -8.522 1.00 60.25 611 ALA A O 1
ATOM 4733 N N . ASP A 1 612 ? 6.037 24.477 -8.056 1.00 69.81 612 ASP A N 1
ATOM 4734 C CA . ASP A 1 612 ? 6.371 24.459 -6.623 1.00 69.81 612 ASP A CA 1
ATOM 4735 C C . ASP A 1 612 ? 5.284 23.729 -5.805 1.00 69.81 612 ASP A C 1
ATOM 4737 O O . ASP A 1 612 ? 4.164 24.255 -5.718 1.00 69.81 612 ASP A O 1
ATOM 4741 N N . PRO A 1 613 ? 5.590 22.568 -5.182 1.00 66.19 613 PRO A N 1
ATOM 4742 C CA . PRO A 1 613 ? 4.673 21.827 -4.310 1.00 66.19 613 PRO A CA 1
ATOM 4743 C C . PRO A 1 613 ? 4.147 22.620 -3.112 1.00 66.19 613 PRO A C 1
ATOM 4745 O O . PRO A 1 613 ? 3.095 22.281 -2.571 1.00 66.19 613 PRO A O 1
ATOM 4748 N N . ALA A 1 614 ? 4.846 23.681 -2.696 1.00 64.19 614 ALA A N 1
ATOM 4749 C CA . ALA A 1 614 ? 4.433 24.529 -1.584 1.00 64.19 614 ALA A CA 1
ATOM 4750 C C . ALA A 1 614 ? 3.311 25.517 -1.953 1.00 64.19 614 ALA A C 1
ATOM 4752 O O . ALA A 1 614 ? 2.689 26.105 -1.064 1.00 64.19 614 ALA A O 1
ATOM 4753 N N . LEU A 1 615 ? 3.034 25.727 -3.247 1.00 66.44 615 LEU A N 1
ATOM 4754 C CA . LEU A 1 615 ? 2.028 26.690 -3.692 1.00 66.44 615 LEU A CA 1
ATOM 4755 C C . LEU A 1 615 ? 0.618 26.071 -3.786 1.00 66.44 615 LEU A C 1
ATOM 4757 O O . LEU A 1 615 ? 0.459 24.944 -4.256 1.00 66.44 615 LEU A O 1
ATOM 4761 N N . PRO A 1 616 ? -0.455 26.822 -3.449 1.00 61.47 616 PRO A N 1
ATOM 4762 C CA . PRO A 1 616 ? -1.828 26.293 -3.417 1.00 61.47 616 PRO A CA 1
ATOM 4763 C C . PRO A 1 616 ? -2.348 25.720 -4.746 1.00 61.47 616 PRO A C 1
ATOM 4765 O O . PRO A 1 616 ? -3.259 24.894 -4.745 1.00 61.47 616 PRO A O 1
ATOM 4768 N N . LEU A 1 617 ? -1.794 26.173 -5.876 1.00 71.06 617 LEU A N 1
ATOM 4769 C CA . LEU A 1 617 ? -2.190 25.767 -7.230 1.00 71.06 617 LEU A CA 1
ATOM 4770 C C . LEU A 1 617 ? -1.302 24.655 -7.815 1.00 71.06 617 LEU A C 1
ATOM 4772 O O . LEU A 1 617 ? -1.419 24.346 -9.001 1.00 71.06 617 LEU A O 1
ATOM 4776 N N . PHE A 1 618 ? -0.416 24.053 -7.015 1.00 74.62 618 PHE A N 1
ATOM 4777 C CA . PHE A 1 618 ? 0.409 22.930 -7.451 1.00 74.62 618 PHE A CA 1
ATOM 4778 C C . PHE A 1 618 ? -0.439 21.767 -7.980 1.00 74.62 618 PHE A C 1
ATOM 4780 O O . PHE A 1 618 ? -1.490 21.435 -7.417 1.00 74.62 618 PHE A O 1
ATOM 4787 N N . GLY A 1 619 ? 0.023 21.171 -9.083 1.00 75.62 619 GLY A N 1
ATOM 4788 C CA . GLY A 1 619 ? -0.641 20.053 -9.754 1.00 75.62 619 GLY A CA 1
ATOM 4789 C C . GLY A 1 619 ? -1.949 20.411 -10.465 1.00 75.62 619 GLY A C 1
ATOM 4790 O O . GLY A 1 619 ? -2.559 19.542 -11.084 1.00 75.62 619 GLY A O 1
ATOM 4791 N N . LEU A 1 620 ? -2.395 21.674 -10.422 1.00 82.31 620 LEU A N 1
ATOM 4792 C CA . LEU A 1 620 ? -3.594 22.094 -11.140 1.00 82.31 620 LEU A CA 1
ATOM 4793 C C . LEU A 1 620 ? -3.296 22.209 -12.638 1.00 82.31 620 LEU A C 1
ATOM 4795 O O . LEU A 1 620 ? -2.448 23.003 -13.055 1.00 82.31 620 LEU A O 1
ATOM 4799 N N . VAL A 1 621 ? -4.035 21.440 -13.436 1.00 88.75 621 VAL A N 1
ATOM 4800 C CA . VAL A 1 621 ? -3.986 21.502 -14.899 1.00 88.75 621 VAL A CA 1
ATOM 4801 C C . VAL A 1 621 ? -4.523 22.854 -15.374 1.00 88.75 621 VAL A C 1
ATOM 4803 O O . VAL A 1 621 ? -5.647 23.235 -15.051 1.00 88.75 621 VAL A O 1
ATOM 4806 N N . THR A 1 622 ? -3.730 23.572 -16.166 1.00 91.19 622 THR A N 1
ATOM 4807 C CA . THR A 1 622 ? -4.107 24.850 -16.793 1.00 91.19 622 THR A CA 1
ATOM 4808 C C . THR A 1 622 ? -4.504 24.703 -18.250 1.00 91.19 622 THR A C 1
ATOM 4810 O O . THR A 1 622 ? -5.274 25.518 -18.757 1.00 91.19 622 THR A O 1
ATOM 4813 N N . ARG A 1 623 ? -3.985 23.678 -18.932 1.00 93.12 623 ARG A N 1
ATOM 4814 C CA . ARG A 1 623 ? -4.262 23.408 -20.344 1.00 93.12 623 ARG A CA 1
ATOM 4815 C C . ARG A 1 623 ? -4.162 21.916 -20.637 1.00 93.12 623 ARG A C 1
ATOM 4817 O O . ARG A 1 623 ? -3.286 21.243 -20.096 1.00 93.12 623 ARG A O 1
ATOM 4824 N N . ILE A 1 624 ? -5.048 21.436 -21.509 1.00 96.75 624 ILE A N 1
ATOM 4825 C CA . ILE A 1 624 ? -5.027 20.085 -22.073 1.00 96.75 624 ILE A CA 1
ATOM 4826 C C . ILE A 1 624 ? -5.049 20.223 -23.593 1.00 96.75 624 ILE A C 1
ATOM 4828 O O . ILE A 1 624 ? -5.972 20.832 -24.133 1.00 96.75 624 ILE A O 1
ATOM 4832 N N . ASP A 1 625 ? -4.047 19.668 -24.267 1.00 96.94 625 ASP A N 1
ATOM 4833 C CA . ASP A 1 625 ? -3.978 19.603 -25.726 1.00 96.94 625 ASP A CA 1
ATOM 4834 C C . ASP A 1 625 ? -4.109 18.146 -26.177 1.00 96.94 625 ASP A C 1
ATOM 4836 O O . ASP A 1 625 ? -3.416 17.267 -25.664 1.00 96.94 625 ASP A O 1
ATOM 4840 N N . THR A 1 626 ? -4.991 17.873 -27.140 1.00 96.75 626 THR A N 1
ATOM 4841 C CA . THR A 1 626 ? -5.178 16.528 -27.701 1.00 96.75 626 THR A CA 1
ATOM 4842 C C . THR A 1 626 ? -5.007 16.561 -29.213 1.00 96.75 626 THR A C 1
ATOM 4844 O O . THR A 1 626 ? -5.691 17.320 -29.899 1.00 96.75 626 THR A O 1
ATOM 4847 N N . THR A 1 627 ? -4.115 15.724 -29.737 1.00 96.44 627 THR A N 1
ATOM 4848 C CA . THR A 1 627 ? -3.884 15.544 -31.173 1.00 96.44 627 THR A CA 1
ATOM 4849 C C . THR A 1 627 ? -4.192 14.111 -31.587 1.00 96.44 627 THR A C 1
ATOM 4851 O O . THR A 1 627 ? -3.957 13.163 -30.836 1.00 96.44 627 THR A O 1
ATOM 4854 N N . TYR A 1 628 ? -4.734 13.956 -32.792 1.00 95.00 628 TYR A N 1
ATOM 4855 C CA . TYR A 1 628 ? -5.046 12.660 -33.386 1.00 95.00 628 TYR A CA 1
ATOM 4856 C C . TYR A 1 628 ? -4.150 12.442 -34.601 1.00 95.00 628 TYR A C 1
ATOM 4858 O O . TYR A 1 628 ? -3.933 13.361 -35.391 1.00 95.00 628 TYR A O 1
ATOM 4866 N N . GLN A 1 629 ? -3.625 11.230 -34.726 1.00 90.44 629 GLN A N 1
ATOM 4867 C CA . GLN A 1 629 ? -2.855 10.772 -35.869 1.00 90.44 629 GLN A CA 1
ATOM 4868 C C . GLN A 1 629 ? -3.725 9.817 -36.682 1.00 90.44 629 GLN A C 1
ATOM 4870 O O . GLN A 1 629 ? -4.196 8.803 -36.166 1.00 90.44 629 GLN A O 1
ATOM 4875 N N . GLU A 1 630 ? -3.940 10.155 -37.949 1.00 86.06 630 GLU A N 1
ATOM 4876 C CA . GLU A 1 630 ? -4.586 9.270 -38.914 1.00 86.06 630 GLU A CA 1
ATOM 4877 C C . GLU A 1 630 ? -3.559 8.306 -39.528 1.00 86.06 630 GLU A C 1
ATOM 4879 O O . GLU A 1 630 ? -2.370 8.638 -39.604 1.00 86.06 630 GLU A O 1
ATOM 4884 N N . PRO A 1 631 ? -3.992 7.113 -39.970 1.00 80.44 631 PRO A N 1
ATOM 4885 C CA . PRO A 1 631 ? -3.109 6.181 -40.648 1.00 80.44 631 PRO A CA 1
ATOM 4886 C C . PRO A 1 631 ? -2.645 6.800 -41.969 1.00 80.44 631 PRO A C 1
ATOM 4888 O O . PRO A 1 631 ? -3.431 7.438 -42.673 1.00 80.44 631 PRO A O 1
ATOM 4891 N N . GLU A 1 632 ? -1.379 6.595 -42.344 1.00 67.69 632 GLU A N 1
ATOM 4892 C CA . GLU A 1 632 ? -0.952 6.916 -43.705 1.00 67.69 632 GLU A CA 1
ATOM 4893 C C . GLU A 1 632 ? -1.776 6.055 -44.669 1.00 67.69 632 GLU A C 1
ATOM 4895 O O . GLU A 1 632 ? -1.592 4.840 -44.753 1.00 67.69 632 GLU A O 1
ATOM 4900 N N . LEU A 1 633 ? -2.714 6.678 -45.391 1.00 57.34 633 LEU A N 1
ATOM 4901 C CA . LEU A 1 633 ? -3.390 6.038 -46.512 1.00 57.34 633 LEU A CA 1
ATOM 4902 C C . LEU A 1 633 ? -2.300 5.525 -47.451 1.00 57.34 633 LEU A C 1
ATOM 4904 O O . LEU A 1 633 ? -1.534 6.319 -48.008 1.00 57.34 633 LEU A O 1
ATOM 4908 N N . ALA A 1 634 ? -2.218 4.201 -47.607 1.00 54.81 634 ALA A N 1
ATOM 4909 C CA . ALA A 1 634 ? -1.374 3.591 -48.617 1.00 54.81 634 ALA A CA 1
ATOM 4910 C C . ALA A 1 634 ? -1.686 4.303 -49.934 1.00 54.81 634 ALA A C 1
ATOM 4912 O O . ALA A 1 634 ? -2.822 4.249 -50.406 1.00 54.81 634 ALA A O 1
ATOM 4913 N N . LYS A 1 635 ? -0.706 5.036 -50.480 1.00 50.81 635 LYS A N 1
ATOM 4914 C CA . LYS A 1 635 ? -0.847 5.669 -51.792 1.00 50.81 635 LYS A CA 1
ATOM 4915 C C . LYS A 1 635 ? -1.288 4.567 -52.740 1.00 50.81 635 LYS A C 1
ATOM 4917 O O . LYS A 1 635 ? -0.504 3.652 -52.995 1.00 50.81 635 LYS A O 1
ATOM 4922 N N . GLU A 1 636 ? -2.534 4.628 -53.206 1.00 44.62 636 GLU A N 1
ATOM 4923 C CA . GLU A 1 636 ? -3.004 3.751 -54.265 1.00 44.62 636 GLU A CA 1
ATOM 4924 C C . GLU A 1 636 ? -1.975 3.858 -55.385 1.00 44.62 636 GLU A C 1
ATOM 4926 O O . GLU A 1 636 ? -1.757 4.934 -55.949 1.00 44.62 636 GLU A O 1
ATOM 4931 N N . SER A 1 637 ? -1.270 2.759 -55.654 1.00 47.50 637 SER A N 1
ATOM 4932 C CA . SER A 1 637 ? -0.474 2.662 -56.861 1.00 47.50 637 SER A CA 1
ATOM 4933 C C . SER A 1 637 ? -1.476 2.728 -58.004 1.00 47.50 637 SER A C 1
ATOM 4935 O O . SER A 1 637 ? -2.150 1.738 -58.303 1.00 47.50 637 SER A O 1
ATOM 4937 N N . THR A 1 638 ? -1.634 3.908 -58.592 1.00 43.09 638 THR A N 1
ATOM 4938 C CA . THR A 1 638 ? -2.334 4.076 -59.856 1.00 43.09 638 THR A CA 1
ATOM 4939 C C . THR A 1 638 ? -1.640 3.167 -60.865 1.00 43.09 638 THR A C 1
ATOM 4941 O O . THR A 1 638 ? -0.468 3.361 -61.189 1.00 43.09 638 THR A O 1
ATOM 4944 N N . LYS A 1 639 ? -2.349 2.099 -61.243 1.00 42.38 639 LYS A N 1
ATOM 4945 C CA . LYS A 1 639 ? -1.959 1.158 -62.294 1.00 42.38 639 LYS A CA 1
ATOM 4946 C C . LYS A 1 639 ? -1.854 1.846 -63.645 1.00 42.38 639 LYS A C 1
ATOM 4948 O O . LYS A 1 639 ? -2.703 2.726 -63.915 1.00 42.38 639 LYS A O 1
#

Solvent-accessible surface area (backbone atoms only — not comparable to full-atom values): 35872 Å² total; per-residue (Å²): 107,81,67,48,74,51,70,69,81,68,61,37,44,35,38,34,45,62,60,99,50,66,44,76,46,73,25,75,68,27,50,74,66,59,41,42,81,64,47,77,45,74,50,68,87,65,75,88,75,79,80,85,73,90,70,86,85,83,84,92,78,91,79,84,93,66,88,56,57,30,36,39,36,35,43,45,70,49,79,91,65,80,48,95,53,75,39,63,46,22,33,44,28,37,67,53,101,87,40,80,48,88,72,53,44,79,41,67,45,75,51,79,76,82,79,63,76,75,59,97,48,80,41,44,63,43,71,57,53,21,84,66,40,70,86,50,58,79,79,64,75,90,61,63,44,66,42,70,72,70,26,43,63,32,43,67,49,80,73,50,78,46,56,11,64,94,70,60,19,36,80,42,69,44,35,40,40,36,34,58,59,36,24,10,44,41,69,63,13,54,16,26,37,62,70,57,43,34,35,37,56,42,79,34,32,34,34,38,58,70,23,52,73,47,75,59,48,78,65,48,54,52,37,28,75,71,71,36,72,47,83,51,99,76,31,39,36,39,55,45,66,41,86,91,47,59,53,101,47,32,88,24,72,44,33,41,36,41,38,32,90,81,54,30,35,37,35,24,25,68,57,50,67,67,84,59,58,75,61,48,70,58,53,51,52,52,52,50,54,50,52,51,50,54,53,49,55,55,48,51,54,63,69,70,50,79,77,90,79,86,79,84,81,87,83,78,84,85,88,83,86,89,90,88,86,90,85,94,58,91,75,55,52,65,58,52,49,51,49,52,49,45,50,52,49,49,53,52,47,65,56,49,44,52,73,61,43,49,62,49,50,54,50,47,55,36,70,63,17,62,66,52,55,26,37,57,39,35,38,33,26,64,82,70,20,38,36,39,41,41,46,38,30,56,92,64,19,50,35,70,38,34,34,28,28,94,90,46,57,47,32,44,38,47,72,54,78,81,74,74,90,63,86,72,63,73,39,47,36,42,37,33,35,34,64,95,48,95,81,23,29,36,39,38,38,38,24,46,76,53,33,47,41,32,42,38,34,22,41,69,88,63,51,80,74,47,44,38,37,45,28,71,46,66,38,95,19,46,45,48,38,82,30,33,46,38,40,75,83,55,29,36,38,40,50,41,69,39,73,63,62,45,49,66,29,67,81,50,74,100,61,68,25,38,55,24,47,37,36,40,37,39,30,72,27,94,88,49,77,56,46,39,35,39,44,48,66,47,86,30,44,72,56,30,18,89,49,94,59,85,42,94,47,78,86,46,24,34,71,66,44,30,72,88,32,63,29,39,26,34,41,35,36,73,82,51,35,36,39,38,40,32,25,28,26,68,70,46,68,39,37,38,37,38,35,40,78,77,51,35,31,42,37,41,37,47,41,64,71,39,90,49,83,89,43,98,52,38,82,37,74,72,47,77,50,76,50,76,42,71,48,82,72,74,75,76,77,82,125